Protein AF-A0A9W7GNB8-F1 (afdb_monomer_lite)

Sequence (695 aa):
MVYGRVLRPTGELSTPMRLGHTSDQKGSVTWADLTLPEGEGGGVLLVEVTTAVSGQSTDKGFFVRPSRRTRQWGRAELNGKKSATFYLAETGQYSVEFASPEFWRTEAALSFDSLMLFVNPKLSIPSNAKIIGDDSTAVSEDLGPNEVYVFAADYQYDWGADHVFKVHDNTQIYFEPGAHVKARIVQTEKKVDNVLISGYGVLDTHYDLEPDLVGISDDNTHQSIGIYGKNIRVHGVTIINTNPKCDVWGYCLNINANWSPI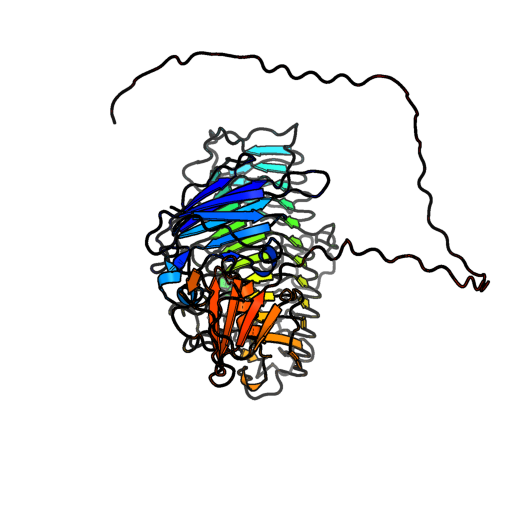GDLADPFGADELQNQALPAPSYKPRKAHCQEKNMDDSPNTDFQNCPTSHDDGQKVTFVKCMTWQMGQDGINAGRHGIVDNSFVRVIDDAIKPWDSNGLYTNVTIWQQTLGWPINFGWWNWNQPDENTRLEDIYVIHNHNWKSSADWPETQSGQCTIGAIYGSGAVKKGYQLKNIFVETAASCALGLEISKTAYSRHPTSEGCVGSMVDFEIDGIFFDENFKSGTGYANFISGEANPYPACTGELSGKVENLKIASNVAGKALTESDFVLPAGSTVTGLELTRAKDPHTVGSWKKFDGKNAYVGSGATFDIDDAGVAVTALEQCKERCHSDLSCDCVVYDSQNKLCWKRRGCVATSFDDDASYDAYVQQDEEDGASEGGEDDGSGVVVVDDSEGGEKPIPWGMPLGVGIGGSVLIGAVAAFWKRRASGRQGLLG

Foldseek 3Di:
DKDKDWVDDDKDKDDWDAFCQPPLAGATEIEIEAEFDDDDPAGKTKMKMFDPDPPQWCLQFKFKPPLLQFLLQAFWDDPHTTMIIGMDRDFFKIKIGSHHQVCQLDSCVSNHHIYIYGHHHDDDDDPQADEDALPDPDLEDEQDELHHHEQDLVHDADNPAAREYEDAENYEYEYEANRAHQYAYEYFLDAHANYHYEYQYEYEPAHDDDQDQRGRHFQSADESYYHEFWNAEYYNYEFEYNHSDQPHAHESEAYQDQPGFGADNVRHDDPCLQQVPVDPPPPRPDTDGSQPPPDDDLPPDPPSVGPDPELNGFYEAESYEAAYDHPNYEYDDGAASGEHESYEFEDAAAHYELQAANYEYYSYEYAYAQYYEPAENAFDDRLEAHEDHEYEQYHHAHHHVLADDPPDPPDQLGHFNYEYQHQANYAYYNYEYENAEHEHETQEHGRYHAECSTSRHHYDNQSFTFEHENAEHQEDEYLAAHDPPSSYFHEHFFYADGDPVQDDRRNRAYYQYEHAYAHLNDWDDCVRYDYPPDPRYYNYHTHHHDNPSDLADKDKDAQWDDDCQQQFVGWSDPDWDAGPDVVSLSVSQSSGSQFFKKKAQPVRRTITTTHRGDPVRTDRGNRIMMIGGDDPPPPPDDDDPDPDDDDDDDDDDDDDDDDDDDDDDDDDDDDDDDDDDDDDDDDDDDDDDDDDDDD

Secondary structure (DSSP, 8-state):
-EEEEESSS--PBPPPB----STT----EEEEEEEPPP-TT---EEEEEEE-SSS--GGG--EEESHHHHGGG-PPEE-SSSEEEEEE-S-EEEEEE-S-GGGGGSGGGGG--EEEEEEE---PPPTTPEEPPS----SEEE--TT-EEEE-TTS-B--SS--EEEE-TT-EEEE-TT-EE--EEEE-SS-EES-EEEESSEEEE-SPPPP--TTT-SSS---SEEE-EES-EEES-EEEE--S-----EEEEEES-TTPBPPBTTBPPPTHHHH-TTSPTT------BGGGTT---SS-----TTS--STTTS-EEES-EEE--STTEEEEE--TT-EEES-EEEESS-SB---STT-EEEEEEEEE-SSS-SEE--B---SS-EE--EEEEEEEEEE-TTS--TTS---TT-S-SEEEEE-SSPPEE--EEEEEEE-S--S-SEEEEE-TTSSS----TTS-BPPEES-EEEEEEESSPPPTTSS--EEEE--SS--TT--GGGB--EES-EEEEEETTB---GGGEE--SSSSEES-EEEEPPPSSPPPPEEEETTEE-EETBEESEES-SSPEE-SSHHHHHHHHHTSTT--EEEEETTTTEEEEEES--GGG-EE-TT-EEEEEPP---S----------------------PPPPP---------------------------------

Structure (mmCIF, N/CA/C/O backbone):
data_AF-A0A9W7GNB8-F1
#
_entry.id   AF-A0A9W7GNB8-F1
#
loop_
_atom_site.group_PDB
_atom_site.id
_atom_site.type_symbol
_atom_site.label_atom_id
_atom_site.label_alt_id
_atom_site.label_comp_id
_atom_site.label_asym_id
_atom_site.label_entity_id
_atom_site.label_seq_id
_atom_site.pdbx_PDB_ins_code
_atom_site.Cartn_x
_atom_site.Cartn_y
_atom_site.Cartn_z
_atom_site.occupancy
_atom_site.B_iso_or_equiv
_atom_site.auth_seq_id
_atom_site.auth_comp_id
_atom_site.auth_asym_id
_atom_site.auth_atom_id
_atom_site.pdbx_PDB_model_num
ATOM 1 N N . MET A 1 1 ? -1.301 21.411 10.675 1.00 39.81 1 MET A N 1
ATOM 2 C CA . MET A 1 1 ? -0.103 20.550 10.664 1.00 39.81 1 MET A CA 1
ATOM 3 C C . MET A 1 1 ? -0.190 19.601 11.837 1.00 39.81 1 MET A C 1
ATOM 5 O O . MET A 1 1 ? -0.683 20.007 12.888 1.00 39.81 1 MET A O 1
ATOM 9 N N . VAL A 1 2 ? 0.243 18.362 11.646 1.00 42.94 2 VAL A N 1
ATOM 10 C CA . VAL A 1 2 ? 0.474 17.413 12.736 1.00 42.94 2 VAL A CA 1
ATOM 11 C C . VAL A 1 2 ? 1.969 17.468 13.050 1.00 42.94 2 VAL A C 1
ATOM 13 O O . VAL A 1 2 ? 2.781 17.418 12.133 1.00 42.94 2 VAL A O 1
ATOM 16 N N . TYR A 1 3 ? 2.330 17.651 14.317 1.00 41.03 3 TYR A N 1
ATOM 17 C CA . TYR A 1 3 ? 3.713 17.673 14.789 1.00 41.03 3 TYR A CA 1
ATOM 18 C C . TYR A 1 3 ? 4.011 16.353 15.503 1.00 41.03 3 TYR A C 1
ATOM 20 O O . TYR A 1 3 ? 3.237 15.937 16.362 1.00 41.03 3 TYR A O 1
ATOM 28 N N . GLY A 1 4 ? 5.129 15.709 15.175 1.00 43.50 4 GLY A N 1
ATOM 29 C CA . GLY A 1 4 ? 5.666 14.574 15.928 1.00 43.50 4 GLY A CA 1
ATOM 30 C C . GLY A 1 4 ? 6.939 14.971 16.670 1.00 43.50 4 GLY A C 1
ATOM 31 O O . GLY A 1 4 ? 7.816 15.612 16.097 1.00 43.50 4 GLY A O 1
ATOM 32 N N . ARG A 1 5 ? 7.066 14.598 17.943 1.00 45.00 5 ARG A N 1
ATOM 33 C CA . ARG A 1 5 ? 8.324 14.684 18.686 1.00 45.00 5 ARG A CA 1
ATOM 34 C C . ARG A 1 5 ? 8.702 13.282 19.146 1.00 45.00 5 ARG A C 1
ATOM 36 O O . ARG A 1 5 ? 8.025 12.686 19.974 1.00 45.00 5 ARG A O 1
ATOM 43 N N . VAL A 1 6 ? 9.816 12.766 18.639 1.00 49.19 6 VAL A N 1
ATOM 44 C CA . VAL A 1 6 ? 10.402 11.521 19.146 1.00 49.19 6 VAL A CA 1
ATOM 45 C C . VAL A 1 6 ? 11.334 11.880 20.298 1.00 49.19 6 VAL A C 1
ATOM 47 O O . VAL A 1 6 ? 12.221 12.723 20.148 1.00 49.19 6 VAL A O 1
ATOM 50 N N . LEU A 1 7 ? 11.109 11.299 21.481 1.00 47.75 7 LEU A N 1
ATOM 51 C CA . LEU A 1 7 ? 11.822 11.731 22.687 1.00 47.75 7 LEU A CA 1
ATOM 52 C C . LEU A 1 7 ? 13.315 11.342 22.671 1.00 47.75 7 LEU A C 1
ATOM 54 O O . LEU A 1 7 ? 14.083 12.039 23.335 1.00 47.75 7 LEU A O 1
ATOM 58 N N . ARG A 1 8 ? 13.726 10.331 21.872 1.00 37.06 8 ARG A N 1
ATOM 59 C CA . ARG A 1 8 ? 15.088 9.976 21.365 1.00 37.06 8 ARG A CA 1
ATOM 60 C C . ARG A 1 8 ? 14.924 8.916 20.241 1.00 37.06 8 ARG A C 1
ATOM 62 O O . ARG A 1 8 ? 14.093 8.044 20.482 1.00 37.06 8 ARG A O 1
ATOM 69 N N . PRO A 1 9 ? 15.660 8.863 19.101 1.00 46.53 9 PRO A N 1
ATOM 70 C CA . PRO A 1 9 ? 16.721 9.716 18.545 1.00 46.53 9 PRO A CA 1
ATOM 71 C C . PRO A 1 9 ? 16.211 10.704 17.461 1.00 46.53 9 PRO A C 1
ATOM 73 O O . PRO A 1 9 ? 15.010 10.873 17.279 1.00 46.53 9 PRO A O 1
ATOM 76 N N . THR A 1 10 ? 17.140 11.410 16.804 1.00 42.53 10 THR A N 1
ATOM 77 C CA . THR A 1 10 ? 16.957 12.501 15.826 1.00 42.53 10 THR A CA 1
ATOM 78 C C . THR A 1 10 ? 16.153 12.083 14.586 1.00 42.53 10 THR A C 1
ATOM 80 O O . THR A 1 10 ? 16.717 11.501 13.665 1.00 42.53 10 THR A O 1
ATOM 83 N N . GLY A 1 11 ? 14.857 12.392 14.554 1.00 48.22 11 GLY A N 1
ATOM 84 C CA . GLY A 1 11 ? 14.057 12.403 13.326 1.00 48.22 11 GLY A CA 1
ATOM 85 C C . GLY A 1 11 ? 13.743 13.843 12.932 1.00 48.22 11 GLY A C 1
ATOM 86 O O . GLY A 1 11 ? 13.322 14.630 13.784 1.00 48.22 11 GLY A O 1
ATOM 87 N N . GLU A 1 12 ? 13.960 14.196 11.669 1.00 55.94 12 GLU A N 1
ATOM 88 C CA . GLU A 1 12 ? 13.479 15.457 11.103 1.00 55.94 12 GLU A CA 1
ATOM 89 C C . GLU A 1 12 ? 12.076 15.242 10.523 1.00 55.94 12 GLU A C 1
ATOM 91 O O . GLU A 1 12 ? 11.802 14.232 9.875 1.00 55.94 12 GLU A O 1
ATOM 96 N N . LEU A 1 13 ? 11.157 16.168 10.808 1.00 58.88 13 LEU A N 1
ATOM 97 C CA . LEU A 1 13 ? 9.824 16.163 10.206 1.00 58.88 13 LEU A CA 1
ATOM 98 C C . LEU A 1 13 ? 9.910 16.765 8.807 1.00 58.88 13 LEU A C 1
ATOM 100 O O . LEU A 1 13 ? 10.476 17.848 8.643 1.00 58.88 13 LEU A O 1
ATOM 104 N N . SER A 1 14 ? 9.280 16.121 7.826 1.00 62.28 14 SER A N 1
ATOM 105 C CA . SER A 1 14 ? 9.102 16.735 6.516 1.00 62.28 14 SER A CA 1
ATOM 106 C C . SER A 1 14 ? 8.139 17.924 6.596 1.00 62.28 14 SER A C 1
ATOM 108 O O . SER A 1 14 ? 7.282 18.028 7.483 1.00 62.28 14 SER A O 1
ATOM 110 N N . THR A 1 15 ? 8.277 18.855 5.653 1.00 52.53 15 THR A N 1
ATOM 111 C CA . THR A 1 15 ? 7.298 19.937 5.504 1.00 52.53 15 THR A CA 1
ATOM 112 C C . THR A 1 15 ? 6.004 19.349 4.926 1.00 52.53 15 THR A C 1
ATOM 114 O O . THR A 1 15 ? 6.082 18.583 3.965 1.00 52.53 15 THR A O 1
ATOM 117 N N . PRO A 1 16 ? 4.811 19.694 5.456 1.00 51.56 16 PRO A N 1
ATOM 118 C CA . PRO A 1 16 ? 3.548 19.188 4.929 1.00 51.56 16 PRO A CA 1
ATOM 119 C C . PRO A 1 16 ? 3.401 19.485 3.439 1.00 51.56 16 PRO A C 1
ATOM 121 O O . PRO A 1 16 ? 3.467 20.644 3.022 1.00 51.56 16 PRO A O 1
ATOM 124 N N . MET A 1 17 ? 3.145 18.446 2.651 1.00 52.50 17 MET A N 1
ATOM 125 C CA . MET A 1 17 ? 3.013 18.566 1.206 1.00 52.50 17 MET A CA 1
ATOM 126 C C . MET A 1 17 ? 1.540 18.609 0.803 1.00 52.50 17 MET A C 1
ATOM 128 O O . MET A 1 17 ? 0.760 17.727 1.167 1.00 52.50 17 MET A O 1
ATOM 132 N N . ARG A 1 18 ? 1.148 19.653 0.063 1.00 54.16 18 ARG A N 1
ATOM 133 C CA . ARG A 1 18 ? -0.198 19.834 -0.503 1.00 54.16 18 ARG A CA 1
ATOM 134 C C . ARG A 1 18 ? -0.081 20.031 -2.003 1.00 54.16 18 ARG A C 1
ATOM 136 O O . ARG A 1 18 ? 0.555 20.988 -2.433 1.00 54.16 18 ARG A O 1
ATOM 143 N N . LEU A 1 19 ? -0.741 19.177 -2.775 1.00 51.47 19 LEU A N 1
ATOM 144 C CA . LEU A 1 19 ? -0.852 19.318 -4.225 1.00 51.47 19 LEU A CA 1
ATOM 145 C C . LEU A 1 19 ? -2.336 19.373 -4.582 1.00 51.47 19 LEU A C 1
ATOM 147 O O . LEU A 1 19 ? -3.105 18.503 -4.188 1.00 51.47 19 LEU A O 1
ATOM 151 N N . GLY A 1 20 ? -2.748 20.453 -5.248 1.00 39.69 20 GLY A N 1
ATOM 152 C CA . GLY A 1 20 ? -4.155 20.825 -5.428 1.00 39.69 20 GLY A CA 1
ATOM 153 C C . GLY A 1 20 ? -4.783 20.421 -6.763 1.00 39.69 20 GLY A C 1
ATOM 154 O O . GLY A 1 20 ? -5.688 21.123 -7.206 1.00 39.69 20 GLY A O 1
ATOM 155 N N . HIS A 1 21 ? -4.292 19.373 -7.434 1.00 45.78 21 HIS A N 1
ATOM 156 C CA . HIS A 1 21 ? -4.568 19.176 -8.866 1.00 45.78 21 HIS A CA 1
ATOM 157 C C . HIS A 1 21 ? -5.437 17.977 -9.266 1.00 45.78 21 HIS A C 1
ATOM 159 O O . HIS A 1 21 ? -5.869 17.930 -10.413 1.00 45.78 21 HIS A O 1
ATOM 165 N N . THR A 1 22 ? -5.847 17.110 -8.338 1.00 49.00 22 THR A N 1
ATOM 166 C CA . THR A 1 22 ? -7.091 16.346 -8.531 1.00 49.00 22 THR A CA 1
ATOM 167 C C . THR A 1 22 ? -8.175 17.103 -7.772 1.00 49.00 22 THR A C 1
ATOM 169 O O . THR A 1 22 ? -8.021 17.354 -6.578 1.00 49.00 22 THR A O 1
ATOM 172 N N . SER A 1 23 ? -9.224 17.577 -8.459 1.00 52.06 23 SER A N 1
ATOM 173 C CA . SER A 1 23 ? -10.161 18.616 -7.964 1.00 52.06 23 SER A CA 1
ATOM 174 C C . SER A 1 23 ? -10.771 18.342 -6.581 1.00 52.06 23 SER A C 1
ATOM 176 O O . SER A 1 23 ? -11.253 19.258 -5.901 1.00 52.06 23 SER A O 1
ATOM 178 N N . ASP A 1 24 ? -10.711 17.085 -6.149 1.00 68.12 24 ASP A N 1
ATOM 179 C CA . ASP A 1 24 ? -11.410 16.572 -4.990 1.00 68.12 24 ASP A CA 1
ATOM 180 C C . ASP A 1 24 ? -10.481 16.140 -3.848 1.00 68.12 24 ASP A C 1
ATOM 182 O O . ASP A 1 24 ? -10.957 16.024 -2.716 1.00 68.12 24 ASP A O 1
ATOM 186 N N . GLN A 1 25 ? -9.176 15.951 -4.091 1.00 76.00 25 GLN A N 1
ATOM 187 C CA . GLN A 1 25 ? -8.222 15.655 -3.022 1.00 76.00 25 GLN A CA 1
ATOM 188 C C . GLN A 1 25 ? -7.541 16.920 -2.529 1.00 76.00 25 GLN A C 1
ATOM 190 O O . GLN A 1 25 ? -6.836 17.612 -3.256 1.00 76.00 25 GLN A O 1
ATOM 195 N N . LYS A 1 26 ? -7.769 17.228 -1.255 1.00 84.25 26 LYS A N 1
ATOM 196 C CA . LYS A 1 26 ? -7.280 18.458 -0.611 1.00 84.25 26 LYS A CA 1
ATOM 197 C C . LYS A 1 26 ? -6.431 18.171 0.622 1.00 84.25 26 LYS A C 1
ATOM 199 O O . LYS A 1 26 ? -5.993 19.104 1.295 1.00 84.25 26 LYS A O 1
ATOM 204 N N . GLY A 1 27 ? -6.248 16.889 0.933 1.00 85.25 27 GLY A N 1
ATOM 205 C CA . GLY A 1 27 ? -5.435 16.427 2.043 1.00 85.25 27 GLY A CA 1
ATOM 206 C C . GLY A 1 27 ? -3.958 16.735 1.831 1.00 85.25 27 GLY A C 1
ATOM 207 O O . GLY A 1 27 ? -3.499 16.930 0.704 1.00 85.25 27 GLY A O 1
ATOM 208 N N . SER A 1 28 ? -3.212 16.773 2.930 1.00 89.88 28 SER A N 1
ATOM 209 C CA . SER A 1 28 ? -1.750 16.793 2.897 1.00 89.88 28 SER A CA 1
ATOM 210 C C . SER A 1 28 ? -1.189 15.483 3.412 1.00 89.88 28 SER A C 1
ATOM 212 O O . SER A 1 28 ? -1.838 14.804 4.203 1.00 89.88 28 SER A O 1
ATOM 214 N N . VAL A 1 29 ? 0.031 15.160 2.994 1.00 91.94 29 VAL A N 1
ATOM 215 C CA . VAL A 1 29 ? 0.828 14.107 3.626 1.00 91.94 29 VAL A CA 1
ATOM 216 C C . VAL A 1 29 ? 2.029 14.773 4.274 1.00 91.94 29 VAL A C 1
ATOM 218 O O . VAL A 1 29 ? 2.775 15.508 3.629 1.00 91.94 29 VAL A O 1
ATOM 221 N N . THR A 1 30 ? 2.183 14.549 5.573 1.00 94.44 30 THR A N 1
ATOM 222 C CA . THR A 1 30 ? 3.391 14.870 6.340 1.00 94.44 30 THR A CA 1
ATOM 223 C C . THR A 1 30 ? 4.033 13.552 6.738 1.00 94.44 30 THR A C 1
ATOM 225 O O . THR A 1 30 ? 3.309 12.597 7.012 1.00 94.44 30 THR A O 1
ATOM 228 N N . TRP A 1 31 ? 5.358 13.467 6.797 1.00 95.94 31 TRP A N 1
ATOM 229 C CA . TRP A 1 31 ? 6.015 12.247 7.254 1.00 95.94 31 TRP A CA 1
ATOM 230 C C . TRP A 1 31 ? 7.262 12.516 8.091 1.00 95.94 31 TRP A C 1
ATOM 232 O O . TRP A 1 31 ? 7.783 13.630 8.132 1.00 95.94 31 TRP A O 1
ATOM 242 N N . ALA A 1 32 ? 7.718 11.477 8.782 1.00 94.56 32 ALA A N 1
ATOM 243 C CA . ALA A 1 32 ? 9.004 11.437 9.459 1.00 94.56 32 ALA A CA 1
ATOM 244 C C . ALA A 1 32 ? 9.715 10.127 9.117 1.00 94.56 32 ALA A C 1
ATOM 246 O O . ALA A 1 32 ? 9.134 9.053 9.289 1.00 94.56 32 ALA A O 1
ATOM 247 N N . ASP A 1 33 ? 10.972 10.220 8.695 1.00 93.94 33 ASP A N 1
ATOM 248 C CA . ASP A 1 33 ? 11.866 9.071 8.592 1.00 93.94 33 ASP A CA 1
ATOM 249 C C . ASP A 1 33 ? 12.572 8.869 9.937 1.00 93.94 33 ASP A C 1
ATOM 251 O O . ASP A 1 33 ? 13.307 9.728 10.429 1.00 93.94 33 ASP A O 1
ATOM 255 N N . LEU A 1 34 ? 12.302 7.730 10.566 1.00 94.69 34 LEU A N 1
ATOM 256 C CA . LEU A 1 34 ? 12.801 7.345 11.878 1.00 94.69 34 LEU A CA 1
ATOM 257 C C . LEU A 1 34 ? 13.714 6.131 11.726 1.00 94.69 34 LEU A C 1
ATOM 259 O O . LEU A 1 34 ? 13.464 5.252 10.910 1.00 94.69 34 LEU A O 1
ATOM 263 N N . THR A 1 35 ? 14.765 6.048 12.535 1.00 93.38 35 THR A N 1
ATOM 264 C CA . THR A 1 35 ? 15.603 4.845 12.615 1.00 93.38 35 THR A CA 1
ATOM 265 C C . THR A 1 35 ? 15.293 4.101 13.902 1.00 93.38 35 THR A C 1
ATOM 267 O O . THR A 1 35 ? 15.399 4.682 14.987 1.00 93.38 35 THR A O 1
ATOM 270 N N . LEU A 1 36 ? 14.927 2.822 13.793 1.00 92.25 36 LEU A N 1
ATOM 271 C CA . LEU A 1 36 ? 14.742 1.973 14.965 1.00 92.25 36 LEU A CA 1
ATOM 272 C C . LEU A 1 36 ? 16.104 1.775 15.659 1.00 92.25 36 LEU A C 1
ATOM 274 O O . LEU A 1 36 ? 17.065 1.378 14.996 1.00 92.25 36 LEU A O 1
ATOM 278 N N . PRO A 1 37 ? 16.234 2.063 16.967 1.00 88.62 37 PRO A N 1
ATOM 279 C CA . PRO A 1 37 ? 17.488 1.852 17.680 1.00 88.62 37 PRO A CA 1
ATOM 280 C C . PRO A 1 37 ? 17.904 0.375 17.668 1.00 88.62 37 PRO A C 1
ATOM 282 O O . PRO A 1 37 ? 17.079 -0.509 17.858 1.00 88.62 37 PRO A O 1
ATOM 285 N N . GLU A 1 38 ? 19.191 0.090 17.503 1.00 86.44 38 GLU A N 1
ATOM 286 C CA . GLU A 1 38 ? 19.726 -1.268 17.666 1.00 86.44 38 GLU A CA 1
ATOM 287 C C . GLU A 1 38 ? 20.162 -1.471 19.129 1.00 86.44 38 GLU A C 1
ATOM 289 O O . GLU A 1 38 ? 20.844 -0.613 19.695 1.00 86.44 38 GLU A O 1
ATOM 294 N N . GLY A 1 39 ? 19.782 -2.591 19.757 1.00 74.38 39 GLY A N 1
ATOM 295 C CA . GLY A 1 39 ? 20.160 -2.920 21.137 1.00 74.38 39 GLY A CA 1
ATOM 296 C C . GLY A 1 39 ? 19.797 -4.352 21.548 1.00 74.38 39 GLY A C 1
ATOM 297 O O . GLY A 1 39 ? 18.943 -4.984 20.924 1.00 74.38 39 GLY A O 1
ATOM 298 N N . GLU A 1 40 ? 20.453 -4.868 22.596 1.00 63.28 40 GLU A N 1
ATOM 299 C CA . GLU A 1 40 ? 20.097 -6.150 23.225 1.00 63.28 40 GLU A CA 1
ATOM 300 C C . GLU A 1 40 ? 18.655 -6.062 23.758 1.00 63.28 40 GLU A C 1
ATOM 302 O O . GLU A 1 40 ? 18.385 -5.307 24.689 1.00 63.28 40 GLU A O 1
ATOM 307 N N . GLY A 1 41 ? 17.727 -6.793 23.131 1.00 66.75 41 GLY A N 1
ATOM 308 C CA . GLY A 1 41 ? 16.292 -6.772 23.457 1.00 66.75 41 GLY A CA 1
ATOM 309 C C . GLY A 1 41 ? 15.378 -6.136 22.401 1.00 66.75 41 GLY A C 1
ATOM 310 O O . GLY A 1 41 ? 14.167 -6.155 22.583 1.00 66.75 41 GLY A O 1
ATOM 311 N N . GLY A 1 42 ? 15.929 -5.624 21.293 1.00 73.88 42 GLY A N 1
ATOM 312 C CA . GLY A 1 42 ? 15.153 -4.945 20.249 1.00 73.88 42 GLY A CA 1
ATOM 313 C C . GLY A 1 42 ? 14.941 -3.459 20.557 1.00 73.88 42 GLY A C 1
ATOM 314 O O . GLY A 1 42 ? 14.805 -3.046 21.708 1.00 73.88 42 GLY A O 1
ATOM 315 N N . GLY A 1 43 ? 14.984 -2.620 19.523 1.00 83.88 43 GLY A N 1
ATOM 316 C CA . GLY A 1 43 ? 14.728 -1.190 19.671 1.00 83.88 43 GLY A CA 1
ATOM 317 C C . GLY A 1 43 ? 13.255 -0.902 19.897 1.00 83.88 43 GLY A C 1
ATOM 318 O O . GLY A 1 43 ? 12.409 -1.468 19.219 1.00 83.88 43 GLY A O 1
ATOM 319 N N . VAL A 1 44 ? 12.952 0.040 20.789 1.00 90.75 44 VAL A N 1
ATOM 320 C CA . VAL A 1 44 ? 11.603 0.598 20.938 1.00 90.75 44 VAL A CA 1
ATOM 321 C C . VAL A 1 44 ? 11.683 2.118 20.847 1.00 90.75 44 VAL A C 1
ATOM 323 O O . VAL A 1 44 ? 12.549 2.749 21.458 1.00 90.75 44 VAL A O 1
ATOM 326 N N . LEU A 1 45 ? 10.773 2.716 20.085 1.00 92.19 45 LEU A N 1
ATOM 327 C CA . LEU A 1 45 ? 10.577 4.158 19.997 1.00 92.19 45 LEU A CA 1
ATOM 328 C C . LEU A 1 45 ? 9.374 4.559 20.846 1.00 92.19 45 LEU A C 1
ATOM 330 O O . LEU A 1 45 ? 8.282 4.037 20.650 1.00 92.19 45 LEU A O 1
ATOM 334 N N . LEU A 1 46 ? 9.565 5.523 21.747 1.00 94.25 46 LEU A N 1
ATOM 335 C CA . LEU A 1 46 ? 8.467 6.259 22.372 1.00 94.25 46 LEU A CA 1
ATOM 336 C C . LEU A 1 46 ? 8.146 7.477 21.503 1.00 94.25 46 LEU A C 1
ATOM 338 O O . LEU A 1 46 ? 8.976 8.385 21.363 1.00 94.25 46 LEU A O 1
ATOM 342 N N . VAL A 1 47 ? 6.953 7.485 20.923 1.00 95.06 47 VAL A N 1
ATOM 343 C CA . VAL A 1 47 ? 6.501 8.509 19.983 1.00 95.06 47 VAL A CA 1
ATOM 344 C C . VAL A 1 47 ? 5.441 9.374 20.648 1.00 95.06 47 VAL A C 1
ATOM 346 O O . VAL A 1 47 ? 4.436 8.858 21.123 1.00 95.06 47 VAL A O 1
ATOM 349 N N . GLU A 1 48 ? 5.648 10.691 20.645 1.00 95.81 48 GLU A N 1
ATOM 350 C CA . GLU A 1 48 ? 4.645 11.684 21.031 1.00 95.81 48 GLU A CA 1
ATOM 351 C C . GLU A 1 48 ? 4.197 12.450 19.778 1.00 95.81 48 GLU A C 1
ATOM 353 O O . GLU A 1 48 ? 5.019 12.993 19.034 1.00 95.81 48 GLU A O 1
ATOM 358 N N . VAL A 1 49 ? 2.891 12.512 19.527 1.00 95.88 49 VAL A N 1
ATOM 359 C CA . VAL A 1 49 ? 2.313 13.235 18.383 1.00 95.88 49 VAL A CA 1
ATOM 360 C C . VAL A 1 49 ? 1.257 14.221 18.845 1.00 95.88 49 VAL A C 1
ATOM 362 O O . VAL A 1 49 ? 0.472 13.931 19.738 1.00 95.88 49 VAL A O 1
ATOM 365 N N . THR A 1 50 ? 1.210 15.396 18.219 1.00 95.56 50 THR A N 1
ATOM 366 C CA . THR A 1 50 ? 0.210 16.435 18.479 1.00 95.56 50 THR A CA 1
ATOM 367 C C . THR A 1 50 ? -0.362 16.984 17.175 1.00 95.56 50 THR A C 1
ATOM 369 O O . THR A 1 50 ? 0.380 17.440 16.308 1.00 95.56 50 THR A O 1
ATOM 372 N N . THR A 1 51 ? -1.687 17.021 17.030 1.00 94.25 51 THR A N 1
ATOM 373 C CA . THR A 1 51 ? -2.348 17.630 15.864 1.00 94.25 51 THR A CA 1
ATOM 374 C C . THR A 1 51 ? -2.798 19.065 16.138 1.00 94.25 51 THR A C 1
ATOM 376 O O . THR A 1 51 ? -3.460 19.358 17.133 1.00 94.25 51 THR A O 1
ATOM 379 N N . ALA A 1 52 ? -2.485 19.978 15.216 1.00 93.75 52 ALA A N 1
ATOM 380 C CA . ALA A 1 52 ? -3.075 21.318 15.155 1.00 93.75 52 ALA A CA 1
ATOM 381 C C . ALA A 1 52 ? -4.150 21.432 14.056 1.00 93.75 52 ALA A C 1
ATOM 383 O O . ALA A 1 52 ? -4.644 22.523 13.776 1.00 93.75 52 ALA A O 1
ATOM 384 N N . VAL A 1 53 ? -4.501 20.325 13.392 1.00 92.62 53 VAL A N 1
ATOM 385 C CA . VAL A 1 53 ? -5.496 20.308 12.314 1.00 92.62 53 VAL A CA 1
ATOM 386 C C . VAL A 1 53 ? -6.904 20.433 12.911 1.00 92.62 53 VAL A C 1
ATOM 388 O O . VAL A 1 53 ? -7.236 19.829 13.939 1.00 92.62 53 VAL A O 1
ATOM 391 N N . SER A 1 54 ? -7.743 21.266 12.292 1.00 92.69 54 SER A N 1
ATOM 392 C CA . SER A 1 54 ? -9.141 21.425 12.703 1.00 92.69 54 SER A CA 1
ATOM 393 C C . SER A 1 54 ? -9.931 20.145 12.416 1.00 92.69 54 SER A C 1
ATOM 395 O O . SER A 1 54 ? -9.713 19.491 11.404 1.00 92.69 54 SER A O 1
ATOM 397 N N . GLY A 1 55 ? -10.845 19.762 13.309 1.00 90.56 55 GLY A N 1
ATOM 398 C CA . GLY A 1 55 ? -11.683 18.564 13.148 1.00 90.56 55 GLY A CA 1
ATOM 399 C C . GLY A 1 55 ? -11.023 17.226 13.512 1.00 90.56 55 GLY A C 1
ATOM 400 O O . GLY A 1 55 ? -11.754 16.317 13.912 1.00 90.56 55 GLY A O 1
ATOM 401 N N . GLN A 1 56 ? -9.690 17.136 13.456 1.00 94.38 56 GLN A N 1
ATOM 402 C CA . GLN A 1 56 ? -8.902 15.990 13.920 1.00 94.38 56 GLN A CA 1
ATOM 403 C C . GLN A 1 56 ? -8.761 15.994 15.447 1.00 94.38 56 GLN A C 1
ATOM 405 O O . GLN A 1 56 ? -8.360 17.007 16.018 1.00 94.38 56 GLN A O 1
ATOM 410 N N . SER A 1 57 ? -9.122 14.913 16.133 1.00 94.69 57 SER A N 1
ATOM 411 C CA . SER A 1 57 ? -9.134 14.855 17.603 1.00 94.69 57 SER A CA 1
ATOM 412 C C . SER A 1 57 ? -9.054 13.417 18.105 1.00 94.69 57 SER A C 1
ATOM 414 O O . SER A 1 57 ? -9.670 12.545 17.502 1.00 94.69 57 SER A O 1
ATOM 416 N N . THR A 1 58 ? -8.401 13.194 19.246 1.00 93.25 58 THR A N 1
ATOM 417 C CA . THR A 1 58 ? -8.390 11.896 19.957 1.00 93.25 58 THR A CA 1
ATOM 418 C C . THR A 1 58 ? -9.751 11.540 20.572 1.00 93.25 58 THR A C 1
ATOM 420 O O . THR A 1 58 ? -10.006 10.381 20.900 1.00 93.25 58 THR A O 1
ATOM 423 N N . ASP A 1 59 ? -10.649 12.525 20.703 1.00 90.50 59 ASP A N 1
ATOM 424 C CA . ASP A 1 59 ? -12.046 12.314 21.117 1.00 90.50 59 ASP A CA 1
ATOM 425 C C . ASP A 1 59 ? -12.829 11.466 20.108 1.00 90.50 59 ASP A C 1
ATOM 427 O O . ASP A 1 59 ? -13.844 10.884 20.455 1.00 90.50 59 ASP A O 1
ATOM 431 N N . LYS A 1 60 ? -12.386 11.433 18.847 1.00 84.25 60 LYS A N 1
ATOM 432 C CA . LYS A 1 60 ? -13.057 10.697 17.769 1.00 84.25 60 LYS A CA 1
ATOM 433 C C . LYS A 1 60 ? -12.446 9.315 17.526 1.00 84.25 60 LYS A C 1
ATOM 435 O O . LYS A 1 60 ? -12.908 8.608 16.643 1.00 84.25 60 LYS A O 1
ATOM 440 N N . GLY A 1 61 ? -11.405 8.957 18.272 1.00 89.50 61 GLY A N 1
ATOM 441 C CA . GLY A 1 61 ? -10.555 7.800 18.009 1.00 89.50 61 GLY A CA 1
ATOM 442 C C . GLY A 1 61 ? -9.109 8.212 17.742 1.00 89.50 61 GLY A C 1
ATOM 443 O O . GLY A 1 61 ? -8.821 9.353 17.361 1.00 89.50 61 GLY A O 1
ATOM 444 N N . PHE A 1 62 ? -8.194 7.281 17.995 1.00 94.69 62 PHE A N 1
ATOM 445 C CA . PHE A 1 62 ? -6.772 7.447 17.725 1.00 94.69 62 PHE A CA 1
ATOM 446 C C . PHE A 1 62 ? -6.209 6.134 17.183 1.00 94.69 62 PHE A C 1
ATOM 448 O O . PHE A 1 62 ? -6.224 5.115 17.871 1.00 94.69 62 PHE A O 1
ATOM 455 N N . PHE A 1 63 ? -5.717 6.171 15.948 1.00 95.12 63 PHE A N 1
ATOM 456 C CA . PHE A 1 63 ? -5.244 4.987 15.238 1.00 95.12 63 PHE A CA 1
ATOM 457 C C . PHE A 1 63 ? -3.783 5.162 14.841 1.00 95.12 63 PHE A C 1
ATOM 459 O O . PHE A 1 63 ? -3.368 6.242 14.413 1.00 95.12 63 PHE A O 1
ATOM 466 N N . VAL A 1 64 ? -3.019 4.076 14.947 1.00 96.31 64 VAL A N 1
ATOM 467 C CA . VAL A 1 64 ? -1.712 3.946 14.303 1.00 96.31 64 VAL A CA 1
ATOM 468 C C . VAL A 1 64 ? -1.795 2.728 13.396 1.00 96.31 64 VAL A C 1
ATOM 470 O O . VAL A 1 64 ? -1.833 1.600 13.881 1.00 96.31 64 VAL A O 1
ATOM 473 N N . ARG A 1 65 ? -1.902 2.950 12.088 1.00 96.25 65 ARG A N 1
ATOM 474 C CA . ARG A 1 65 ? -2.097 1.890 11.091 1.00 96.25 65 ARG A CA 1
ATOM 475 C C . ARG A 1 65 ? -0.768 1.467 10.467 1.00 96.25 65 ARG A C 1
ATOM 477 O O . ARG A 1 65 ? 0.074 2.344 10.328 1.00 96.25 65 ARG A O 1
ATOM 484 N N . PRO A 1 66 ? -0.567 0.206 10.044 1.00 96.81 66 PRO A N 1
ATOM 485 C CA . PRO A 1 66 ? -1.526 -0.896 10.108 1.00 96.81 66 PRO A CA 1
ATOM 486 C C . PRO A 1 66 ? -1.798 -1.350 11.542 1.00 96.81 66 PRO A C 1
ATOM 488 O O . PRO A 1 66 ? -0.875 -1.700 12.278 1.00 96.81 66 PRO A O 1
ATOM 491 N N . SER A 1 67 ? -3.067 -1.350 11.941 1.00 91.38 67 SER A N 1
ATOM 492 C CA . SER A 1 67 ? -3.479 -1.659 13.310 1.00 91.38 67 SER A CA 1
ATOM 493 C C . SER A 1 67 ? -3.108 -3.087 13.704 1.00 91.38 67 SER A C 1
ATOM 495 O O . SER A 1 67 ? -2.716 -3.336 14.840 1.00 91.38 67 SER A O 1
ATOM 497 N N . ARG A 1 68 ? -3.108 -4.023 12.747 1.00 89.88 68 ARG A N 1
ATOM 498 C CA . ARG A 1 68 ? -2.663 -5.413 12.956 1.00 89.88 68 ARG A CA 1
ATOM 499 C C . ARG A 1 68 ? -1.209 -5.549 13.388 1.00 89.88 68 ARG A C 1
ATOM 501 O O . ARG A 1 68 ? -0.893 -6.494 14.105 1.00 89.88 68 ARG A O 1
ATOM 508 N N . ARG A 1 69 ? -0.358 -4.586 13.025 1.00 90.50 69 ARG A N 1
ATOM 509 C CA . ARG A 1 69 ? 1.039 -4.532 13.473 1.00 90.50 69 ARG A CA 1
ATOM 510 C C . ARG A 1 69 ? 1.201 -3.813 14.805 1.00 90.50 69 ARG A C 1
ATOM 512 O O . ARG A 1 69 ? 2.080 -4.167 15.581 1.00 90.50 69 ARG A O 1
ATOM 519 N N . THR A 1 70 ? 0.364 -2.813 15.067 1.00 90.62 70 THR A N 1
ATOM 520 C CA . THR A 1 70 ? 0.561 -1.889 16.191 1.00 90.62 70 THR A CA 1
ATOM 521 C C . THR A 1 70 ? -0.196 -2.280 17.453 1.00 90.62 70 THR A C 1
ATOM 523 O O . THR A 1 70 ? 0.255 -1.979 18.554 1.00 90.62 70 THR A O 1
ATOM 526 N N . ARG A 1 71 ? -1.308 -3.008 17.326 1.00 83.12 71 ARG A N 1
ATOM 527 C CA . ARG A 1 71 ? -2.172 -3.412 18.449 1.00 83.12 71 ARG A CA 1
ATOM 528 C C . ARG A 1 71 ? -1.493 -4.309 19.489 1.00 83.12 71 ARG A C 1
ATOM 530 O O . ARG A 1 71 ? -1.944 -4.375 20.625 1.00 83.12 71 ARG A O 1
ATOM 537 N N . GLN A 1 72 ? -0.401 -4.977 19.117 1.00 81.25 72 GLN A N 1
ATOM 538 C CA . GLN A 1 72 ? 0.423 -5.775 20.034 1.00 81.25 72 GLN A CA 1
ATOM 539 C C . GLN A 1 72 ? 1.353 -4.921 20.918 1.00 81.25 72 GLN A C 1
ATOM 541 O O . GLN A 1 72 ? 1.907 -5.428 21.885 1.00 81.25 72 GLN A O 1
ATOM 546 N N . TRP A 1 73 ? 1.531 -3.626 20.630 1.00 82.94 73 TRP A N 1
ATOM 547 C CA . TRP A 1 73 ? 2.444 -2.746 21.381 1.00 82.94 73 TRP A CA 1
ATOM 548 C C . TRP A 1 73 ? 1.776 -2.021 22.556 1.00 82.94 73 TRP A C 1
ATOM 550 O O . TRP A 1 73 ? 2.326 -1.059 23.096 1.00 82.94 73 TRP A O 1
ATOM 560 N N . GLY A 1 74 ? 0.591 -2.481 22.959 1.00 81.94 74 GLY A N 1
ATOM 561 C CA . GLY A 1 74 ? -0.202 -1.878 24.021 1.00 81.94 74 GLY A CA 1
ATOM 562 C C . GLY A 1 74 ? -1.032 -0.688 23.542 1.00 81.94 74 GLY A C 1
ATOM 563 O O . GLY A 1 74 ? -1.324 -0.540 22.358 1.00 81.94 74 GLY A O 1
ATOM 564 N N . ARG A 1 75 ? -1.461 0.147 24.491 1.00 85.94 75 ARG A N 1
ATOM 565 C CA . ARG A 1 75 ? -2.389 1.264 24.251 1.00 85.94 75 ARG A CA 1
ATOM 566 C C . ARG A 1 75 ? -1.656 2.594 24.160 1.00 85.94 75 ARG A C 1
ATOM 568 O O . ARG A 1 75 ? -0.577 2.769 24.726 1.00 85.94 75 ARG A O 1
ATOM 575 N N . ALA A 1 76 ? -2.274 3.552 23.477 1.00 92.19 76 ALA A N 1
ATOM 576 C CA . ALA A 1 76 ? -1.783 4.920 23.451 1.00 92.19 76 ALA A CA 1
ATOM 577 C C . ALA A 1 76 ? -2.199 5.670 24.726 1.00 92.19 76 ALA A C 1
ATOM 579 O O . ALA A 1 76 ? -3.364 5.657 25.127 1.00 92.19 76 ALA A O 1
ATOM 580 N N . GLU A 1 77 ? -1.265 6.398 25.330 1.00 94.19 77 GLU A N 1
ATOM 581 C CA . GLU A 1 77 ? -1.567 7.373 26.371 1.00 94.19 77 GLU A CA 1
ATOM 582 C C . GLU A 1 77 ? -2.039 8.675 25.717 1.00 94.19 77 GLU A C 1
ATOM 584 O O . GLU A 1 77 ? -1.319 9.305 24.943 1.00 94.19 77 GLU A O 1
ATOM 589 N N . LEU A 1 78 ? -3.266 9.097 26.016 1.00 93.81 78 LEU A N 1
ATOM 590 C CA . LEU A 1 78 ? -3.847 10.290 25.407 1.00 93.81 78 LEU A CA 1
ATOM 591 C C . LEU A 1 78 ? -3.692 11.511 26.307 1.00 93.81 78 LEU A C 1
ATOM 593 O O . LEU A 1 78 ? -4.269 11.596 27.390 1.00 93.81 78 LEU A O 1
ATOM 597 N N . ASN A 1 79 ? -2.982 12.511 25.796 1.00 92.25 79 ASN A N 1
ATOM 598 C CA . ASN A 1 79 ? -2.681 13.755 26.489 1.00 92.25 79 ASN A CA 1
ATOM 599 C C . ASN A 1 79 ? -3.639 14.861 26.019 1.00 92.25 79 ASN A C 1
ATOM 601 O O . ASN A 1 79 ? -3.286 15.798 25.299 1.00 92.25 79 ASN A O 1
ATOM 605 N N . GLY A 1 80 ? -4.907 14.721 26.412 1.00 92.75 80 GLY A N 1
ATOM 606 C CA . GLY A 1 80 ? -6.000 15.593 25.981 1.00 92.75 80 GLY A CA 1
ATOM 607 C C . GLY A 1 80 ? -6.501 15.283 24.565 1.00 92.75 80 GLY A C 1
ATOM 608 O O . GLY A 1 80 ? -6.318 14.188 24.045 1.00 92.75 80 GLY A O 1
ATOM 609 N N . LYS A 1 81 ? -7.158 16.266 23.932 1.00 94.62 81 LYS A N 1
ATOM 610 C CA . LYS A 1 81 ? -7.886 16.092 22.653 1.00 94.62 81 LYS A CA 1
ATOM 611 C C . LYS A 1 81 ? -6.997 16.039 21.409 1.00 94.62 81 LYS A C 1
ATOM 613 O O . LYS A 1 81 ? -7.463 15.773 20.305 1.00 94.62 81 LYS A O 1
ATOM 618 N N . LYS A 1 82 ? -5.738 16.436 21.556 1.00 95.31 82 LYS A N 1
ATOM 619 C CA . LYS A 1 82 ? -4.862 16.780 20.432 1.00 95.31 82 LYS A CA 1
ATOM 620 C C . LYS A 1 82 ? -3.514 16.090 20.488 1.00 95.31 82 LYS A C 1
ATOM 622 O O . LYS A 1 82 ? -2.774 16.253 19.530 1.00 95.31 82 LYS A O 1
ATOM 627 N N . SER A 1 83 ? -3.202 15.360 21.558 1.00 96.19 83 SER A N 1
ATOM 628 C CA . SER A 1 83 ? -1.909 14.706 21.734 1.00 96.19 83 SER A CA 1
ATOM 629 C C . SER A 1 83 ? -2.073 13.255 22.175 1.00 96.19 83 SER A C 1
ATOM 631 O O . SER A 1 83 ? -3.024 12.924 22.887 1.00 96.19 83 SER A O 1
ATOM 633 N N . ALA A 1 84 ? -1.151 12.410 21.732 1.00 96.00 84 ALA A N 1
ATOM 634 C CA . ALA A 1 84 ? -1.073 11.000 22.071 1.00 96.00 84 ALA A CA 1
ATOM 635 C C . ALA A 1 84 ? 0.391 10.549 22.143 1.00 96.00 84 ALA A C 1
ATOM 637 O O . ALA A 1 84 ? 1.237 11.042 21.394 1.00 96.00 84 ALA A O 1
ATOM 638 N N . THR A 1 85 ? 0.656 9.584 23.015 1.00 95.94 85 THR A N 1
ATOM 639 C CA . THR A 1 85 ? 1.956 8.949 23.208 1.00 95.94 85 THR A CA 1
ATOM 640 C C . THR A 1 85 ? 1.804 7.438 23.060 1.00 95.94 85 THR A C 1
ATOM 642 O O . THR A 1 85 ? 0.878 6.861 23.618 1.00 95.94 85 THR A O 1
ATOM 645 N N . PHE A 1 86 ? 2.682 6.782 22.305 1.00 95.31 86 PHE A N 1
ATOM 646 C CA . PHE A 1 86 ? 2.622 5.335 22.056 1.00 95.31 86 PHE A CA 1
ATOM 647 C C . PHE A 1 86 ? 4.007 4.769 21.719 1.00 95.31 86 PHE A C 1
ATOM 649 O O . PHE A 1 86 ? 4.964 5.523 21.515 1.00 95.31 86 PHE A O 1
ATOM 656 N N . TYR A 1 87 ? 4.112 3.442 21.658 1.00 93.31 87 TYR A N 1
ATOM 657 C CA . TYR A 1 87 ? 5.351 2.740 21.336 1.00 93.31 87 TYR A CA 1
ATOM 658 C C . TYR A 1 87 ? 5.341 2.179 19.911 1.00 93.31 87 TYR A C 1
ATOM 660 O O . TYR A 1 87 ? 4.306 1.736 19.421 1.00 93.31 87 TYR A O 1
ATOM 668 N N . LEU A 1 88 ? 6.508 2.172 19.266 1.00 93.12 88 LEU A N 1
ATOM 669 C CA . LEU A 1 88 ? 6.783 1.420 18.039 1.00 93.12 88 LEU A CA 1
ATOM 670 C C . LEU A 1 88 ? 7.988 0.513 18.300 1.00 93.12 88 LEU A C 1
ATOM 672 O O . LEU A 1 88 ? 9.067 1.018 18.617 1.00 93.12 88 LEU A O 1
ATOM 676 N N . ALA A 1 89 ? 7.812 -0.802 18.187 1.00 90.69 89 ALA A N 1
ATOM 677 C CA . ALA A 1 89 ? 8.854 -1.788 18.501 1.00 90.69 89 ALA A CA 1
ATOM 678 C C . ALA A 1 89 ? 9.448 -2.483 17.262 1.00 90.69 89 ALA A C 1
ATOM 680 O O . ALA A 1 89 ? 10.357 -3.299 17.379 1.00 90.69 89 ALA A O 1
ATOM 681 N N . GLU A 1 90 ? 8.949 -2.164 16.068 1.00 92.69 90 GLU A N 1
ATOM 682 C CA . GLU A 1 90 ? 9.364 -2.804 14.821 1.00 92.69 90 GLU A CA 1
ATOM 683 C C . GLU A 1 90 ? 9.539 -1.783 13.699 1.00 92.69 90 GLU A C 1
ATOM 685 O O . GLU A 1 90 ? 8.883 -0.734 13.661 1.00 92.69 90 GLU A O 1
ATOM 690 N N . THR A 1 91 ? 10.389 -2.126 12.733 1.00 95.44 91 THR A N 1
ATOM 691 C CA . THR A 1 91 ? 10.473 -1.396 11.471 1.00 95.44 91 THR A CA 1
ATOM 692 C C . THR A 1 91 ? 9.185 -1.570 10.668 1.00 95.44 91 THR A C 1
ATOM 694 O O . THR A 1 91 ? 8.528 -2.608 10.731 1.00 95.44 91 THR A O 1
ATOM 697 N N . GLY A 1 92 ? 8.794 -0.549 9.916 1.00 96.19 92 GLY A N 1
ATOM 698 C CA . GLY A 1 92 ? 7.549 -0.552 9.160 1.00 96.19 92 GLY A CA 1
ATOM 699 C C . GLY A 1 92 ? 7.091 0.846 8.774 1.00 96.19 92 GLY A C 1
ATOM 700 O O . GLY A 1 92 ? 7.735 1.846 9.094 1.00 96.19 92 GLY A O 1
ATOM 701 N N . GLN A 1 93 ? 5.965 0.897 8.069 1.00 97.75 93 GLN A N 1
ATOM 702 C CA . GLN A 1 93 ? 5.416 2.121 7.496 1.00 97.75 93 GLN A CA 1
ATOM 703 C C . GLN A 1 93 ? 4.046 2.384 8.111 1.00 97.75 93 GLN A C 1
ATOM 705 O O . GLN A 1 93 ? 3.107 1.628 7.845 1.00 97.75 93 GLN A O 1
ATOM 710 N N . TYR A 1 94 ? 3.946 3.426 8.940 1.00 97.88 94 TYR A N 1
ATOM 711 C CA . TYR A 1 94 ? 2.778 3.648 9.790 1.00 97.88 94 TYR A CA 1
ATOM 712 C C . TYR A 1 94 ? 2.059 4.959 9.491 1.00 97.88 94 TYR A C 1
ATOM 714 O O . TYR A 1 94 ? 2.706 5.974 9.260 1.00 97.88 94 TYR A O 1
ATOM 722 N N . SER A 1 95 ? 0.729 4.970 9.561 1.00 97.75 95 SER A N 1
ATOM 723 C CA . SER A 1 95 ? -0.077 6.195 9.544 1.00 97.75 95 SER A CA 1
ATOM 724 C C . SER A 1 95 ? -0.610 6.507 10.934 1.00 97.75 95 SER A C 1
ATOM 726 O O . SER A 1 95 ? -1.126 5.615 11.599 1.00 97.75 95 SER A O 1
ATOM 728 N N . VAL A 1 96 ? -0.495 7.759 11.375 1.00 97.06 96 VAL A N 1
ATOM 729 C CA . VAL A 1 96 ? -1.023 8.243 12.656 1.00 97.06 96 VAL A CA 1
ATOM 730 C C . VAL A 1 96 ? -2.246 9.112 12.401 1.00 97.06 96 VAL A C 1
ATOM 732 O O . VAL A 1 96 ? -2.165 10.151 11.739 1.00 97.06 96 VAL A O 1
ATOM 735 N N . GLU A 1 97 ? -3.381 8.716 12.967 1.00 96.06 97 GLU A N 1
ATOM 736 C CA . GLU A 1 97 ? -4.683 9.274 12.617 1.00 96.06 97 GLU A CA 1
ATOM 737 C C . GLU A 1 97 ? -5.471 9.723 13.847 1.00 96.06 97 GLU A C 1
ATOM 739 O O . GLU A 1 97 ? -5.753 8.958 14.767 1.00 96.06 97 GLU A O 1
ATOM 744 N N . PHE A 1 98 ? -5.903 10.983 13.808 1.00 95.56 98 PHE A N 1
ATOM 745 C CA . PHE A 1 98 ? -6.808 11.597 14.779 1.00 95.56 98 PHE A CA 1
ATOM 746 C C . PHE A 1 98 ? -8.221 11.700 14.182 1.00 95.56 98 PHE A C 1
ATOM 748 O O . PHE A 1 98 ? -8.745 12.800 13.970 1.00 95.56 98 PHE A O 1
ATOM 755 N N . ALA A 1 99 ? -8.804 10.560 13.827 1.00 93.06 99 ALA A N 1
ATOM 756 C CA . ALA A 1 99 ? -10.096 10.454 13.152 1.00 93.06 99 ALA A CA 1
ATOM 757 C C . ALA A 1 99 ? -10.879 9.241 13.658 1.00 93.06 99 ALA A C 1
ATOM 759 O O . ALA A 1 99 ? -10.291 8.325 14.223 1.00 93.06 99 ALA A O 1
ATOM 760 N N . SER A 1 100 ? -12.195 9.236 13.431 1.00 88.94 100 SER A N 1
ATOM 761 C CA . SER A 1 100 ? -13.024 8.052 13.677 1.00 88.94 100 SER A CA 1
ATOM 762 C C . SER A 1 100 ? -13.012 7.111 12.468 1.00 88.94 100 SER A C 1
ATOM 764 O O . SER A 1 100 ? -12.745 7.568 11.355 1.00 88.94 100 SER A O 1
ATOM 766 N N . PRO A 1 101 ? -13.347 5.821 12.627 1.00 83.94 101 PRO A N 1
ATOM 767 C CA . PRO A 1 101 ? -13.525 4.916 11.490 1.00 83.94 101 PRO A CA 1
ATOM 768 C C . PRO A 1 101 ? -14.558 5.431 10.473 1.00 83.94 101 PRO A C 1
ATOM 770 O O . PRO A 1 101 ? -14.338 5.395 9.265 1.00 83.94 101 PRO A O 1
ATOM 773 N N . GLU A 1 102 ? -15.658 6.018 10.951 1.00 86.38 102 GLU A N 1
ATOM 774 C CA . GLU A 1 102 ? -16.753 6.513 10.111 1.00 86.38 102 GLU A CA 1
ATOM 775 C C . GLU A 1 102 ? -16.324 7.683 9.219 1.00 86.38 102 GLU A C 1
ATOM 777 O O . GLU A 1 102 ? -16.880 7.861 8.133 1.00 86.38 102 GLU A O 1
ATOM 782 N N . PHE A 1 103 ? -15.325 8.467 9.642 1.00 90.50 103 PHE A N 1
ATOM 783 C CA . PHE A 1 103 ? -14.770 9.561 8.844 1.00 90.50 103 PHE A CA 1
ATOM 784 C C . PHE A 1 103 ? -14.302 9.072 7.466 1.00 90.50 103 PHE A C 1
ATOM 786 O O . PHE A 1 103 ? -14.593 9.726 6.459 1.00 90.50 103 PHE A O 1
ATOM 793 N N . TRP A 1 104 ? -13.682 7.889 7.407 1.00 90.00 104 TRP A N 1
ATOM 794 C CA . TRP A 1 104 ? -13.135 7.282 6.188 1.00 90.00 104 TRP A CA 1
ATOM 795 C C . TRP A 1 104 ? -14.198 6.845 5.171 1.00 90.00 104 TRP A C 1
ATOM 797 O O . TRP A 1 104 ? -13.882 6.560 4.018 1.00 90.00 104 TRP A O 1
ATOM 807 N N . ARG A 1 105 ? -15.483 6.860 5.551 1.00 85.12 105 ARG A N 1
ATOM 808 C CA . ARG A 1 105 ? -16.614 6.614 4.638 1.00 85.12 105 ARG A CA 1
ATOM 809 C C . ARG A 1 105 ? -17.144 7.882 3.976 1.00 85.12 105 ARG A C 1
ATOM 811 O O . ARG A 1 105 ? -18.012 7.794 3.103 1.00 85.12 105 ARG A O 1
ATOM 818 N N . THR A 1 106 ? -16.678 9.053 4.395 1.00 90.12 106 THR A N 1
ATOM 819 C CA . THR A 1 106 ? -17.187 10.347 3.931 1.00 90.12 106 THR A CA 1
ATOM 820 C C . THR A 1 106 ? -16.262 10.964 2.890 1.00 90.12 106 THR A C 1
ATOM 822 O O . THR A 1 106 ? -15.066 10.694 2.866 1.00 90.12 106 THR A O 1
ATOM 825 N N . GLU A 1 107 ? -16.783 11.867 2.059 1.00 89.50 107 GLU A N 1
ATOM 826 C CA . GLU A 1 107 ? -15.941 12.636 1.129 1.00 89.50 107 GLU A CA 1
ATOM 827 C C . GLU A 1 107 ? -14.901 13.515 1.837 1.00 89.50 107 GLU A C 1
ATOM 829 O O . GLU A 1 107 ? -13.887 13.870 1.239 1.00 89.50 107 GLU A O 1
ATOM 834 N N . ALA A 1 108 ? -15.101 13.825 3.124 1.00 91.19 108 ALA A N 1
ATOM 835 C CA . ALA A 1 108 ? -14.125 14.571 3.909 1.00 91.19 108 ALA A CA 1
ATOM 836 C C . ALA A 1 108 ? -12.783 13.825 4.046 1.00 91.19 108 ALA A C 1
ATOM 838 O O . ALA A 1 108 ? -11.755 14.479 4.223 1.00 91.19 108 ALA A O 1
ATOM 839 N N . ALA A 1 109 ? -12.768 12.494 3.890 1.00 91.31 109 ALA A N 1
ATOM 840 C CA . ALA A 1 109 ? -11.552 11.681 3.878 1.00 91.31 109 ALA A CA 1
ATOM 841 C C . ALA A 1 109 ? -10.560 12.086 2.774 1.00 91.31 109 ALA A C 1
ATOM 843 O O . ALA A 1 109 ? -9.349 12.046 2.977 1.00 91.31 109 ALA A O 1
ATOM 844 N N . LEU A 1 110 ? -11.054 12.591 1.639 1.00 89.38 110 LEU A N 1
ATOM 845 C CA . LEU A 1 110 ? -10.218 13.089 0.537 1.00 89.38 110 LEU A CA 1
ATOM 846 C C . LEU A 1 110 ? -9.447 14.366 0.905 1.00 89.38 110 LEU A C 1
ATOM 848 O O . LEU A 1 110 ? -8.526 14.786 0.206 1.00 89.38 110 LEU A O 1
ATOM 852 N N . SER A 1 111 ? -9.847 15.017 1.997 1.00 90.75 111 SER A N 1
ATOM 853 C CA . SER A 1 111 ? -9.239 16.241 2.519 1.00 90.75 111 SER A CA 1
ATOM 854 C C . SER A 1 111 ? -8.438 16.004 3.804 1.00 90.75 111 SER A C 1
ATOM 856 O O . SER A 1 111 ? -8.128 16.960 4.511 1.00 90.75 111 SER A O 1
ATOM 858 N N . PHE A 1 112 ? -8.128 14.750 4.144 1.00 92.69 112 PHE A N 1
ATOM 859 C CA . PHE A 1 112 ? -7.434 14.424 5.386 1.00 92.69 112 PHE A CA 1
ATOM 860 C C . PHE A 1 112 ? -5.955 14.840 5.354 1.00 92.69 112 PHE A C 1
ATOM 862 O O . PHE A 1 112 ? -5.227 14.511 4.422 1.00 92.69 112 PHE A O 1
ATOM 869 N N . ASP A 1 113 ? -5.502 15.558 6.384 1.00 93.56 113 ASP A N 1
ATOM 870 C CA . ASP A 1 113 ? -4.082 15.849 6.605 1.00 93.56 113 ASP A CA 1
ATOM 871 C C . ASP A 1 113 ? -3.439 14.686 7.385 1.00 93.56 113 ASP A C 1
ATOM 873 O O . ASP A 1 113 ? -3.678 14.547 8.587 1.00 93.56 113 ASP A O 1
ATOM 877 N N . SER A 1 114 ? -2.645 13.847 6.723 1.00 93.69 114 SER A N 1
ATOM 878 C CA . SER A 1 114 ? -2.035 12.661 7.328 1.00 93.69 114 SER A CA 1
ATOM 879 C C . SER A 1 114 ? -0.640 12.917 7.898 1.00 93.69 114 SER A C 1
ATOM 881 O O . SER A 1 114 ? 0.097 13.799 7.446 1.00 93.69 114 SER A O 1
ATOM 883 N N . LEU A 1 115 ? -0.281 12.114 8.903 1.00 96.31 115 LEU A N 1
ATOM 884 C CA . LEU A 1 115 ? 1.087 11.955 9.384 1.00 96.31 115 LEU A CA 1
ATOM 885 C C . LEU A 1 115 ? 1.518 10.504 9.162 1.00 96.31 115 LEU A C 1
ATOM 887 O O . LEU A 1 115 ? 0.893 9.591 9.698 1.00 96.31 115 LEU A O 1
ATOM 891 N N . MET A 1 116 ? 2.594 10.304 8.412 1.00 97.69 116 MET A N 1
ATOM 892 C CA . MET A 1 116 ? 3.242 9.011 8.229 1.00 97.69 116 MET A CA 1
ATOM 893 C C . MET A 1 116 ? 4.514 8.923 9.077 1.00 97.69 116 MET A C 1
ATOM 895 O O . MET A 1 116 ? 5.266 9.888 9.189 1.00 97.69 116 MET A O 1
ATOM 899 N N . LEU A 1 117 ? 4.775 7.765 9.666 1.00 97.38 117 LEU A N 1
ATOM 900 C CA . LEU A 1 117 ? 6.014 7.450 10.366 1.00 97.38 117 LEU A CA 1
ATOM 901 C C . LEU A 1 117 ? 6.673 6.276 9.647 1.00 97.38 117 LEU A C 1
ATOM 903 O O . LEU A 1 117 ? 6.151 5.161 9.660 1.00 97.38 117 LEU A O 1
ATOM 907 N N . PHE A 1 118 ? 7.812 6.534 9.017 1.00 97.75 118 PHE A N 1
ATOM 908 C CA . PHE A 1 118 ? 8.599 5.532 8.311 1.00 97.75 118 PHE A CA 1
ATOM 909 C C . PHE A 1 118 ? 9.716 5.066 9.238 1.00 97.75 118 PHE A C 1
ATOM 911 O O . PHE A 1 118 ? 10.726 5.746 9.398 1.00 97.75 118 PHE A O 1
ATOM 918 N N . VAL A 1 119 ? 9.504 3.944 9.927 1.00 96.75 119 VAL A N 1
ATOM 919 C CA . VAL A 1 119 ? 10.472 3.388 10.878 1.00 96.75 119 VAL A CA 1
ATOM 920 C C . VAL A 1 119 ? 11.364 2.407 10.138 1.00 96.75 119 VAL A C 1
ATOM 922 O O . VAL A 1 119 ? 10.980 1.278 9.844 1.00 96.75 119 VAL A O 1
ATOM 925 N N . ASN A 1 120 ? 12.574 2.847 9.842 1.00 96.44 120 ASN A N 1
ATOM 926 C CA . ASN A 1 120 ? 13.520 2.128 9.013 1.00 96.44 120 ASN A CA 1
ATOM 927 C C . ASN A 1 120 ? 14.639 1.499 9.868 1.00 96.44 120 ASN A C 1
ATOM 929 O O . ASN A 1 120 ? 14.908 1.961 10.986 1.00 96.44 120 ASN A O 1
ATOM 933 N N . PRO A 1 121 ? 15.320 0.454 9.368 1.00 95.25 121 PRO A N 1
ATOM 934 C CA . PRO A 1 121 ? 16.532 -0.049 10.001 1.00 95.25 121 PRO A CA 1
ATOM 935 C C . PRO A 1 121 ? 17.655 0.993 9.940 1.00 95.25 121 PRO A C 1
ATOM 937 O O . PRO A 1 121 ? 17.600 1.976 9.196 1.00 95.25 121 PRO A O 1
ATOM 940 N N . LYS A 1 122 ? 18.724 0.785 10.704 1.00 92.50 122 LYS A N 1
ATOM 941 C CA . LYS A 1 122 ? 19.921 1.609 10.552 1.00 92.50 122 LYS A CA 1
ATOM 942 C C . LYS A 1 122 ? 20.579 1.322 9.204 1.00 92.50 122 LYS A C 1
ATOM 944 O O . LYS A 1 122 ? 20.749 0.168 8.823 1.00 92.50 122 LYS A O 1
ATOM 949 N N . LEU A 1 123 ? 20.992 2.380 8.510 1.00 92.56 123 LEU A N 1
ATOM 950 C CA . LEU A 1 123 ? 21.684 2.282 7.229 1.00 92.56 123 LEU A CA 1
ATOM 951 C C . LEU A 1 123 ? 23.116 2.812 7.355 1.00 92.56 123 LEU A C 1
ATOM 953 O O . LEU A 1 123 ? 23.367 3.810 8.034 1.00 92.56 123 LEU A O 1
ATOM 957 N N . SER A 1 124 ? 24.070 2.128 6.725 1.00 88.56 124 SER A N 1
ATOM 958 C CA . SER A 1 124 ? 25.464 2.568 6.667 1.00 88.56 124 SER A CA 1
ATOM 959 C C . SER A 1 124 ? 25.699 3.467 5.458 1.00 88.56 124 SER A C 1
ATOM 961 O O . SER A 1 124 ? 25.395 3.072 4.334 1.00 88.56 124 SER A O 1
ATOM 963 N N . ILE A 1 125 ? 26.315 4.626 5.683 1.00 86.56 125 ILE A N 1
ATOM 964 C CA . ILE A 1 125 ? 26.767 5.517 4.610 1.00 86.56 125 ILE A CA 1
ATOM 965 C C . ILE A 1 125 ? 27.995 4.889 3.926 1.00 86.56 125 ILE A C 1
ATOM 967 O O . ILE A 1 125 ? 28.925 4.478 4.635 1.00 86.56 125 ILE A O 1
ATOM 971 N N . PRO A 1 126 ? 28.052 4.819 2.583 1.00 89.88 126 PRO A N 1
ATOM 972 C CA . PRO A 1 126 ? 29.249 4.370 1.878 1.00 89.88 126 PRO A CA 1
ATOM 973 C C . PRO A 1 126 ? 30.443 5.296 2.162 1.00 89.88 126 PRO A C 1
ATOM 975 O O . PRO A 1 126 ? 30.343 6.515 2.054 1.00 89.88 126 PRO A O 1
ATOM 978 N N . SER A 1 127 ? 31.600 4.733 2.516 1.00 86.50 127 SER A N 1
ATOM 979 C CA . SER A 1 127 ? 32.767 5.508 2.973 1.00 86.50 127 SER A CA 1
ATOM 980 C C . SER A 1 127 ? 33.611 6.135 1.854 1.00 86.50 127 SER A C 1
ATOM 982 O O . SER A 1 127 ? 34.473 6.966 2.133 1.00 86.50 127 SER A O 1
ATOM 984 N N . ASN A 1 128 ? 33.386 5.746 0.598 1.00 91.06 128 ASN A N 1
ATOM 985 C CA . ASN A 1 128 ? 34.137 6.170 -0.588 1.00 91.06 128 ASN A CA 1
ATOM 986 C C . ASN A 1 128 ? 33.253 6.841 -1.658 1.00 91.06 128 ASN A C 1
ATOM 988 O O . ASN A 1 128 ? 33.627 6.854 -2.830 1.00 91.06 128 ASN A O 1
ATOM 992 N N . ALA A 1 129 ? 32.089 7.367 -1.269 1.00 95.31 129 ALA A N 1
ATOM 993 C CA . ALA A 1 129 ? 31.151 7.987 -2.197 1.00 95.31 129 ALA A CA 1
ATOM 994 C C . ALA A 1 129 ? 31.643 9.350 -2.718 1.00 95.31 129 ALA A C 1
ATOM 996 O O . ALA A 1 129 ? 32.166 10.173 -1.964 1.00 95.31 129 ALA A O 1
ATOM 997 N N . LYS A 1 130 ? 31.430 9.604 -4.012 1.00 96.94 130 LYS A N 1
ATOM 998 C CA . LYS A 1 130 ? 31.587 10.916 -4.647 1.00 96.94 130 LYS A CA 1
ATOM 999 C C . LYS A 1 130 ? 30.331 11.746 -4.407 1.00 96.94 130 LYS A C 1
ATOM 1001 O O . LYS A 1 130 ? 29.232 11.297 -4.717 1.00 96.94 130 LYS A O 1
ATOM 1006 N N . ILE A 1 131 ? 30.489 12.955 -3.881 1.00 96.69 131 ILE A N 1
ATOM 1007 C CA . ILE A 1 131 ? 29.366 13.887 -3.735 1.00 96.69 131 ILE A CA 1
ATOM 1008 C C . ILE A 1 131 ? 28.950 14.375 -5.127 1.00 96.69 131 ILE A C 1
ATOM 1010 O O . ILE A 1 131 ? 29.805 14.826 -5.891 1.00 96.69 131 ILE A O 1
ATOM 1014 N N . ILE A 1 132 ? 27.659 14.274 -5.444 1.00 96.50 132 ILE A N 1
ATOM 1015 C CA . ILE A 1 132 ? 27.067 14.916 -6.625 1.00 96.50 132 ILE A CA 1
ATOM 1016 C C . ILE A 1 132 ? 26.861 16.400 -6.295 1.00 96.50 132 ILE A C 1
ATOM 1018 O O . ILE A 1 132 ? 26.353 16.723 -5.226 1.00 96.50 132 ILE A O 1
ATOM 1022 N N . GLY A 1 133 ? 27.299 17.298 -7.179 1.00 94.31 133 GLY A N 1
ATOM 1023 C CA . GLY A 1 133 ? 27.090 18.742 -7.024 1.00 94.31 133 GLY A CA 1
ATOM 1024 C C . GLY A 1 133 ? 25.699 19.178 -7.492 1.00 94.31 133 GLY A C 1
ATOM 1025 O O . GLY A 1 133 ? 25.079 18.511 -8.316 1.00 94.31 133 GLY A O 1
ATOM 1026 N N . ASP A 1 134 ? 25.216 20.313 -6.992 1.00 93.94 134 ASP A N 1
ATOM 1027 C CA . ASP A 1 134 ? 23.967 20.957 -7.428 1.00 93.94 134 ASP A CA 1
ATOM 1028 C C . ASP A 1 134 ? 24.183 22.036 -8.511 1.00 93.94 134 ASP A C 1
ATOM 1030 O O . ASP A 1 134 ? 23.250 22.721 -8.917 1.00 93.94 134 ASP A O 1
ATOM 1034 N N . ASP A 1 135 ? 25.410 22.177 -9.020 1.00 93.25 135 ASP A N 1
ATOM 1035 C CA . ASP A 1 135 ? 25.822 23.207 -9.982 1.00 93.25 135 ASP A CA 1
ATOM 1036 C C . ASP A 1 135 ? 25.833 22.734 -11.445 1.00 93.25 135 ASP A C 1
ATOM 1038 O O . ASP A 1 135 ? 26.226 23.481 -12.350 1.00 93.25 135 ASP A O 1
ATOM 1042 N N . SER A 1 136 ? 25.401 21.496 -11.690 1.00 92.31 136 SER A N 1
ATOM 1043 C CA . SER A 1 136 ? 25.293 20.937 -13.035 1.00 92.31 136 SER A CA 1
ATOM 1044 C C . SER A 1 136 ? 24.375 21.780 -13.921 1.00 92.31 136 SER A C 1
ATOM 1046 O O . SER A 1 136 ? 23.347 22.300 -13.500 1.00 92.31 136 SER A O 1
ATOM 1048 N N . THR A 1 137 ? 24.764 21.924 -15.185 1.00 90.62 137 THR A N 1
ATOM 1049 C CA . THR A 1 137 ? 23.958 22.595 -16.225 1.00 90.62 137 THR A CA 1
ATOM 1050 C C . THR A 1 137 ? 23.528 21.629 -17.324 1.00 90.62 137 THR A C 1
ATOM 1052 O O . THR A 1 137 ? 22.895 22.035 -18.299 1.00 90.62 137 THR A O 1
ATOM 1055 N N . ALA A 1 138 ? 23.911 20.355 -17.200 1.00 88.12 138 ALA A N 1
ATOM 1056 C CA . ALA A 1 138 ? 23.471 19.313 -18.106 1.00 88.12 138 ALA A CA 1
ATOM 1057 C C . ALA A 1 138 ? 22.011 18.967 -17.804 1.00 88.12 138 ALA A C 1
ATOM 1059 O O . ALA A 1 138 ? 21.604 19.005 -16.658 1.00 88.12 138 ALA A O 1
ATOM 1060 N N . VAL A 1 139 ? 21.242 18.592 -18.825 1.00 84.81 139 VAL A N 1
ATOM 1061 C CA . VAL A 1 139 ? 19.880 18.048 -18.644 1.00 84.81 139 VAL A CA 1
ATOM 1062 C C . VAL A 1 139 ? 19.895 16.581 -18.198 1.00 84.81 139 VAL A C 1
ATOM 1064 O O . VAL A 1 139 ? 18.909 16.051 -17.697 1.00 84.81 139 VAL A O 1
ATOM 1067 N N . SER A 1 140 ? 21.026 15.901 -18.399 1.00 89.44 140 SER A N 1
ATOM 1068 C CA . SER A 1 140 ? 21.237 14.537 -17.932 1.00 89.44 140 SER A CA 1
ATOM 1069 C C . SER A 1 140 ? 22.686 14.320 -17.532 1.00 89.44 140 SER A C 1
ATOM 1071 O O . SER A 1 140 ? 23.590 14.801 -18.224 1.00 89.44 140 SER A O 1
ATOM 1073 N N . GLU A 1 141 ? 22.905 13.515 -16.504 1.00 92.44 141 GLU A N 1
ATOM 1074 C CA . GLU A 1 141 ? 24.222 13.122 -16.025 1.00 92.44 141 GLU A CA 1
ATOM 1075 C C . GLU A 1 141 ? 24.433 11.622 -16.165 1.00 92.44 141 GLU A C 1
ATOM 1077 O O . GLU A 1 141 ? 23.599 10.808 -15.777 1.00 92.44 141 GLU A O 1
ATOM 1082 N N . ASP A 1 142 ? 25.582 11.263 -16.723 1.00 92.81 142 ASP A N 1
ATOM 1083 C CA . ASP A 1 142 ? 26.036 9.887 -16.824 1.00 92.81 142 ASP A CA 1
ATOM 1084 C C . ASP A 1 142 ? 26.936 9.571 -15.619 1.00 92.81 142 ASP A C 1
ATOM 1086 O O . ASP A 1 142 ? 27.989 10.190 -15.443 1.00 92.81 142 ASP A O 1
ATOM 1090 N N . LEU A 1 143 ? 26.507 8.624 -14.780 1.00 94.19 143 LEU A N 1
ATOM 1091 C CA . LEU A 1 143 ? 27.208 8.260 -13.548 1.00 94.19 143 LEU A CA 1
ATOM 1092 C C . LEU A 1 143 ? 28.328 7.227 -13.759 1.00 94.19 143 LEU A C 1
ATOM 1094 O O . LEU A 1 143 ? 29.078 6.946 -12.833 1.00 94.19 143 LEU A O 1
ATOM 1098 N N . GLY A 1 144 ? 28.490 6.667 -14.958 1.00 92.44 144 GLY A N 1
ATOM 1099 C CA . GLY A 1 144 ? 29.516 5.667 -15.256 1.00 92.44 144 GLY A CA 1
ATOM 1100 C C . GLY A 1 144 ? 29.446 4.365 -14.423 1.00 92.44 144 GLY A C 1
ATOM 1101 O O . GLY A 1 144 ? 28.727 4.257 -13.424 1.00 92.44 144 GLY A O 1
ATOM 1102 N N . PRO A 1 145 ? 30.190 3.321 -14.836 1.00 94.88 145 PRO A N 1
ATOM 1103 C CA . PRO A 1 145 ? 30.180 2.020 -14.167 1.00 94.88 145 PRO A CA 1
ATOM 1104 C C . PRO A 1 145 ? 31.140 1.954 -12.971 1.00 94.88 145 PRO A C 1
ATOM 1106 O O . PRO A 1 145 ? 32.228 2.527 -13.005 1.00 94.88 145 PRO A O 1
ATOM 1109 N N . ASN A 1 146 ? 30.817 1.118 -11.979 1.00 96.44 146 ASN A N 1
ATOM 1110 C CA . ASN A 1 146 ? 31.635 0.847 -10.779 1.00 96.44 146 ASN A CA 1
ATOM 1111 C C . ASN A 1 146 ? 31.891 2.066 -9.882 1.00 96.44 146 ASN A C 1
ATOM 1113 O O . ASN A 1 146 ? 32.931 2.162 -9.226 1.00 96.44 146 ASN A O 1
ATOM 1117 N N . GLU A 1 147 ? 30.949 2.997 -9.863 1.00 96.88 147 GLU A N 1
ATOM 1118 C CA . GLU A 1 147 ? 31.068 4.247 -9.128 1.00 96.88 147 GLU A CA 1
ATOM 1119 C C . GLU A 1 147 ? 30.048 4.316 -7.992 1.00 96.88 147 GLU A C 1
ATOM 1121 O O . GLU A 1 147 ? 28.954 3.758 -8.073 1.00 96.88 147 GLU A O 1
ATOM 1126 N N . VAL A 1 148 ? 30.429 4.998 -6.912 1.00 97.50 148 VAL A N 1
ATOM 1127 C CA . VAL A 1 148 ? 29.588 5.201 -5.728 1.00 97.50 148 VAL A CA 1
ATOM 1128 C C . VAL A 1 148 ? 29.368 6.695 -5.560 1.00 97.50 148 VAL A C 1
ATOM 1130 O O . VAL A 1 148 ? 30.334 7.449 -5.433 1.00 97.50 148 VAL A O 1
ATOM 1133 N N . TYR A 1 149 ? 28.111 7.113 -5.521 1.00 97.88 149 TYR A N 1
ATOM 1134 C CA . TYR A 1 149 ? 27.695 8.504 -5.416 1.00 97.88 149 TYR A CA 1
ATOM 1135 C C . TYR A 1 149 ? 26.891 8.759 -4.151 1.00 97.88 149 TYR A C 1
ATOM 1137 O O . TYR A 1 149 ? 26.205 7.870 -3.645 1.00 97.88 149 TYR A O 1
ATOM 1145 N N . VAL A 1 150 ? 26.958 9.992 -3.656 1.00 97.94 150 VAL A N 1
ATOM 1146 C CA . VAL A 1 150 ? 26.126 10.477 -2.559 1.00 97.94 150 VAL A CA 1
ATOM 1147 C C . VAL A 1 150 ? 25.469 11.804 -2.921 1.00 97.94 150 VAL A C 1
ATOM 1149 O O . VAL A 1 150 ? 26.139 12.757 -3.321 1.00 97.94 150 VAL A O 1
ATOM 1152 N N . PHE A 1 151 ? 24.155 11.863 -2.733 1.00 98.06 151 PHE A N 1
ATOM 1153 C CA . PHE A 1 151 ? 23.413 13.105 -2.586 1.00 98.06 151 PHE A CA 1
ATOM 1154 C C . PHE A 1 151 ? 23.474 13.507 -1.113 1.00 98.06 151 PHE A C 1
ATOM 1156 O O . PHE A 1 151 ? 22.753 12.959 -0.277 1.00 98.06 151 PHE A O 1
ATOM 1163 N N . ALA A 1 152 ? 24.393 14.416 -0.792 1.00 96.88 152 ALA A N 1
ATOM 1164 C CA . ALA A 1 152 ? 24.580 14.935 0.557 1.00 96.88 152 ALA A CA 1
ATOM 1165 C C . ALA A 1 152 ? 23.474 15.930 0.947 1.00 96.88 152 ALA A C 1
ATOM 1167 O O . ALA A 1 152 ? 23.017 16.697 0.097 1.00 96.88 152 ALA A O 1
ATOM 1168 N N . ALA A 1 153 ? 23.076 15.946 2.221 1.00 95.38 153 ALA A N 1
ATOM 1169 C CA . ALA A 1 153 ? 21.943 16.743 2.713 1.00 95.38 153 ALA A CA 1
ATOM 1170 C C . ALA A 1 153 ? 22.179 18.269 2.689 1.00 95.38 153 ALA A C 1
ATOM 1172 O O . ALA A 1 153 ? 21.228 19.046 2.704 1.00 95.38 153 ALA A O 1
ATOM 1173 N N . ASP A 1 154 ? 23.440 18.704 2.617 1.00 94.44 154 ASP A N 1
ATOM 1174 C CA . ASP A 1 154 ? 23.830 20.123 2.645 1.00 94.44 154 ASP A CA 1
ATOM 1175 C C . ASP A 1 154 ? 23.643 20.864 1.298 1.00 94.44 154 ASP A C 1
ATOM 1177 O O . ASP A 1 154 ? 23.935 22.059 1.214 1.00 94.44 154 ASP A O 1
ATOM 1181 N N . TYR A 1 155 ? 23.170 20.184 0.249 1.00 95.56 155 TYR A N 1
ATOM 1182 C CA . TYR A 1 155 ? 23.017 20.728 -1.111 1.00 95.56 155 TYR A CA 1
ATOM 1183 C C . TYR A 1 155 ? 21.546 20.945 -1.492 1.00 95.56 155 TYR A C 1
ATOM 1185 O O . TYR A 1 155 ? 20.637 20.386 -0.874 1.00 95.56 155 TYR A O 1
ATOM 1193 N N . GLN A 1 156 ? 21.299 21.767 -2.517 1.00 94.62 156 GLN A N 1
ATOM 1194 C CA . GLN A 1 156 ? 19.961 22.046 -3.045 1.00 94.62 156 GLN A CA 1
ATOM 1195 C C . GLN A 1 156 ? 19.841 21.527 -4.479 1.00 94.62 156 GLN A C 1
ATOM 1197 O O . GLN A 1 156 ? 20.076 22.249 -5.441 1.00 94.62 156 GLN A O 1
ATOM 1202 N N . TYR A 1 157 ? 19.448 20.266 -4.622 1.00 96.75 157 TYR A N 1
ATOM 1203 C CA . TYR A 1 157 ? 19.344 19.584 -5.912 1.00 96.75 157 TYR A CA 1
ATOM 1204 C C . TYR A 1 157 ? 18.056 19.962 -6.658 1.00 96.75 157 TYR A C 1
ATOM 1206 O O . TYR A 1 157 ? 17.090 19.195 -6.715 1.00 96.75 157 TYR A O 1
ATOM 1214 N N . ASP A 1 158 ? 18.039 21.175 -7.202 1.00 95.88 158 ASP A N 1
ATOM 1215 C CA . ASP A 1 158 ? 16.951 21.710 -8.011 1.00 95.88 158 ASP A CA 1
ATOM 1216 C C . ASP A 1 158 ? 17.501 22.432 -9.247 1.00 95.88 158 ASP A C 1
ATOM 1218 O O . ASP A 1 158 ? 17.963 23.571 -9.173 1.00 95.88 158 ASP A O 1
ATOM 1222 N N . TRP A 1 159 ? 17.415 21.767 -10.399 1.00 94.56 159 TRP A N 1
ATOM 1223 C CA . TRP A 1 159 ? 17.924 22.273 -11.676 1.00 94.56 159 TRP A CA 1
ATOM 1224 C C . TRP A 1 159 ? 16.906 23.097 -12.475 1.00 94.56 159 TRP A C 1
ATOM 1226 O O . TRP A 1 159 ? 17.216 23.570 -13.567 1.00 94.56 159 TRP A O 1
ATOM 1236 N N . GLY A 1 160 ? 15.686 23.296 -11.959 1.00 92.50 160 GLY A N 1
ATOM 1237 C CA . GLY A 1 160 ? 14.654 24.064 -12.666 1.00 92.50 160 GLY A CA 1
ATOM 1238 C C . GLY A 1 160 ? 14.030 23.361 -13.882 1.00 92.50 160 GLY A C 1
ATOM 1239 O O . GLY A 1 160 ? 13.290 24.010 -14.621 1.00 92.50 160 GLY A O 1
ATOM 1240 N N . ALA A 1 161 ? 14.343 22.082 -14.113 1.00 90.19 161 ALA A N 1
ATOM 1241 C CA . ALA A 1 161 ? 13.893 21.273 -15.247 1.00 90.19 161 ALA A CA 1
ATOM 1242 C C . ALA A 1 161 ? 13.938 19.767 -14.911 1.00 90.19 161 ALA A C 1
ATOM 1244 O O . ALA A 1 161 ? 14.480 19.385 -13.871 1.00 90.19 161 ALA A O 1
ATOM 1245 N N . ASP A 1 162 ? 13.388 18.916 -15.788 1.00 87.44 162 ASP A N 1
ATOM 1246 C CA . ASP A 1 162 ? 13.544 17.456 -15.695 1.00 87.44 162 ASP A CA 1
ATOM 1247 C C . ASP A 1 162 ? 15.025 17.076 -15.840 1.00 87.44 162 ASP A C 1
ATOM 1249 O O . ASP A 1 162 ? 15.597 17.142 -16.929 1.00 87.44 162 ASP A O 1
ATOM 1253 N N . HIS A 1 163 ? 15.651 16.735 -14.714 1.00 91.50 163 HIS A N 1
ATOM 1254 C CA . HIS A 1 163 ? 17.052 16.331 -14.641 1.00 91.50 163 HIS A CA 1
ATOM 1255 C C . HIS A 1 163 ? 17.148 14.819 -14.496 1.00 91.50 163 HIS A C 1
ATOM 1257 O O . HIS A 1 163 ? 16.495 14.230 -13.631 1.00 91.50 163 HIS A O 1
ATOM 1263 N N . VAL A 1 164 ? 17.978 14.181 -15.318 1.00 91.19 164 VAL A N 1
ATOM 1264 C CA . VAL A 1 164 ? 18.016 12.716 -15.417 1.00 91.19 164 VAL A CA 1
ATOM 1265 C C . VAL A 1 164 ? 19.401 12.169 -15.089 1.00 91.19 164 VAL A C 1
ATOM 1267 O O . VAL A 1 164 ? 20.379 12.486 -15.763 1.00 91.19 164 VAL A O 1
ATOM 1270 N N . PHE A 1 165 ? 19.491 11.279 -14.103 1.00 94.06 165 PHE A N 1
ATOM 1271 C CA . PHE A 1 165 ? 20.714 10.534 -13.799 1.00 94.06 165 PHE A CA 1
ATOM 1272 C C . PHE A 1 165 ? 20.684 9.148 -14.439 1.00 94.06 165 PHE A C 1
ATOM 1274 O O . PHE A 1 165 ? 19.735 8.392 -14.235 1.00 94.06 165 PHE A O 1
ATOM 1281 N N . LYS A 1 166 ? 21.745 8.795 -15.168 1.00 91.94 166 LYS A N 1
ATOM 1282 C CA . LYS A 1 166 ? 21.893 7.502 -15.843 1.00 91.94 166 LYS A CA 1
ATOM 1283 C C . LYS A 1 166 ? 22.836 6.584 -15.087 1.00 91.94 166 LYS A C 1
ATOM 1285 O O . LYS A 1 166 ? 24.008 6.917 -14.896 1.00 91.94 166 LYS A O 1
ATOM 1290 N N . VAL A 1 167 ? 22.334 5.420 -14.691 1.00 93.50 167 VAL A N 1
ATOM 1291 C CA . VAL A 1 167 ? 23.113 4.377 -14.011 1.00 93.50 167 VAL A CA 1
ATOM 1292 C C . VAL A 1 167 ? 23.712 3.372 -14.992 1.00 93.50 167 VAL A C 1
ATOM 1294 O O . VAL A 1 167 ? 23.170 3.143 -16.073 1.00 93.50 167 VAL A O 1
ATOM 1297 N N . HIS A 1 168 ? 24.809 2.741 -14.574 1.00 93.00 168 HIS A N 1
ATOM 1298 C CA . HIS A 1 168 ? 25.532 1.680 -15.278 1.00 93.00 168 HIS A CA 1
ATOM 1299 C C . HIS A 1 168 ? 25.729 0.462 -14.368 1.00 93.00 168 HIS A C 1
ATOM 1301 O O . HIS A 1 168 ? 25.314 0.448 -13.208 1.00 93.00 168 HIS A O 1
ATOM 1307 N N . ASP A 1 169 ? 26.430 -0.550 -14.877 1.00 93.00 169 ASP A N 1
ATOM 1308 C CA . ASP A 1 169 ? 26.867 -1.695 -14.083 1.00 93.00 169 ASP A CA 1
ATOM 1309 C C . ASP A 1 169 ? 27.611 -1.269 -12.810 1.00 93.00 169 ASP A C 1
ATOM 1311 O O . ASP A 1 169 ? 28.562 -0.478 -12.837 1.00 93.00 169 ASP A O 1
ATOM 1315 N N . ASN A 1 170 ? 27.222 -1.868 -11.687 1.00 96.00 170 ASN A N 1
ATOM 1316 C CA . ASN A 1 170 ? 27.805 -1.664 -10.363 1.00 96.00 170 ASN A CA 1
ATOM 1317 C C . ASN A 1 170 ? 27.742 -0.209 -9.857 1.00 96.00 170 ASN A C 1
ATOM 1319 O O . ASN A 1 170 ? 28.495 0.146 -8.946 1.00 96.00 170 ASN A O 1
ATOM 1323 N N . THR A 1 171 ? 26.880 0.642 -10.427 1.00 96.94 171 THR A N 1
ATOM 1324 C CA . THR A 1 171 ? 26.635 1.990 -9.900 1.00 96.94 171 THR A CA 1
ATOM 1325 C C . THR A 1 171 ? 25.910 1.906 -8.555 1.00 96.94 171 THR A C 1
ATOM 1327 O O . THR A 1 171 ? 24.920 1.187 -8.403 1.00 96.94 171 THR A O 1
ATOM 1330 N N . GLN A 1 172 ? 26.377 2.676 -7.573 1.00 97.75 172 GLN A N 1
ATOM 1331 C CA . GLN A 1 172 ? 25.699 2.851 -6.292 1.00 97.75 172 GLN A CA 1
ATOM 1332 C C . GLN A 1 172 ? 25.374 4.323 -6.062 1.00 97.75 172 GLN A C 1
ATOM 1334 O O . GLN A 1 172 ? 26.224 5.188 -6.250 1.00 97.75 172 GLN A O 1
ATOM 1339 N N . ILE A 1 173 ? 24.158 4.605 -5.614 1.00 98.25 173 ILE A N 1
ATOM 1340 C CA . ILE A 1 173 ? 23.685 5.940 -5.263 1.00 98.25 173 ILE A CA 1
ATOM 1341 C C . ILE A 1 173 ? 23.182 5.892 -3.824 1.00 98.25 173 ILE A C 1
ATOM 1343 O O . ILE A 1 173 ? 22.394 5.016 -3.457 1.00 98.25 173 ILE A O 1
ATOM 1347 N N . TYR A 1 174 ? 23.637 6.839 -3.012 1.00 98.44 174 TYR A N 1
ATOM 1348 C CA . TYR A 1 174 ? 23.205 7.011 -1.634 1.00 98.44 174 TYR A CA 1
ATOM 1349 C C . TYR A 1 174 ? 22.560 8.385 -1.422 1.00 98.44 174 TYR A C 1
ATOM 1351 O O . TYR A 1 174 ? 23.153 9.409 -1.744 1.00 98.44 174 TYR A O 1
ATOM 1359 N N . PHE A 1 175 ? 21.364 8.416 -0.848 1.00 98.31 175 PHE A N 1
ATOM 1360 C CA . PHE A 1 175 ? 20.663 9.631 -0.446 1.00 98.31 175 PHE A CA 1
ATOM 1361 C C . PHE A 1 175 ? 20.822 9.829 1.063 1.00 98.31 175 PHE A C 1
ATOM 1363 O O . PHE A 1 175 ? 20.260 9.066 1.858 1.00 98.31 175 PHE A O 1
ATOM 1370 N N . GLU A 1 176 ? 21.577 10.845 1.481 1.00 96.75 176 GLU A N 1
ATOM 1371 C CA . GLU A 1 176 ? 21.661 11.178 2.903 1.00 96.75 176 GLU A CA 1
ATOM 1372 C C . GLU A 1 176 ? 20.277 11.539 3.468 1.00 96.75 176 GLU A C 1
ATOM 1374 O O . GLU A 1 176 ? 19.465 12.148 2.766 1.00 96.75 176 GLU A O 1
ATOM 1379 N N . PRO A 1 177 ? 19.981 11.193 4.737 1.00 95.06 177 PRO A N 1
ATOM 1380 C CA . PRO A 1 177 ? 18.804 11.724 5.415 1.00 95.06 177 PRO A CA 1
ATOM 1381 C C . PRO A 1 177 ? 18.789 13.257 5.332 1.00 95.06 177 PRO A C 1
ATOM 1383 O O . PRO A 1 177 ? 19.769 13.898 5.703 1.00 95.06 177 PRO A O 1
ATOM 1386 N N . GLY A 1 178 ? 17.691 13.828 4.833 1.00 93.44 178 GLY A N 1
ATOM 1387 C CA . GLY A 1 178 ? 17.548 15.271 4.594 1.00 93.44 178 GLY A CA 1
ATOM 1388 C C . GLY A 1 178 ? 17.886 15.728 3.169 1.00 93.44 178 GLY A C 1
ATOM 1389 O O . GLY A 1 178 ? 17.489 16.826 2.788 1.00 93.44 178 GLY A O 1
ATOM 1390 N N . ALA A 1 179 ? 18.536 14.896 2.345 1.00 97.38 179 ALA A N 1
ATOM 1391 C CA . ALA A 1 179 ? 18.709 15.198 0.926 1.00 97.38 179 ALA A CA 1
ATOM 1392 C C . ALA A 1 179 ? 17.352 15.179 0.204 1.00 97.38 179 ALA A C 1
ATOM 1394 O O . ALA A 1 179 ? 16.569 14.241 0.366 1.00 97.38 179 ALA A O 1
ATOM 1395 N N . HIS A 1 180 ? 17.087 16.192 -0.621 1.00 97.69 180 HIS A N 1
ATOM 1396 C CA . HIS A 1 180 ? 15.898 16.281 -1.474 1.00 97.69 180 HIS A CA 1
ATOM 1397 C C . HIS A 1 180 ? 16.346 16.580 -2.900 1.00 97.69 180 HIS A C 1
ATOM 1399 O O . HIS A 1 180 ? 16.881 17.650 -3.170 1.00 97.69 180 HIS A O 1
ATOM 1405 N N . VAL A 1 181 ? 16.160 15.605 -3.788 1.00 97.88 181 VAL A N 1
ATOM 1406 C CA . VAL A 1 181 ? 16.655 15.611 -5.166 1.00 97.88 181 VAL A CA 1
ATOM 1407 C C . VAL A 1 181 ? 15.498 15.700 -6.141 1.00 97.88 181 VAL A C 1
ATOM 1409 O O . VAL A 1 181 ? 14.709 14.762 -6.233 1.00 97.88 181 VAL A O 1
ATOM 1412 N N . LYS A 1 182 ? 15.405 16.800 -6.891 1.00 95.88 182 LYS A N 1
ATOM 1413 C CA . LYS A 1 182 ? 14.418 16.946 -7.965 1.00 95.88 182 LYS A CA 1
ATOM 1414 C C . LYS A 1 182 ? 14.972 16.411 -9.280 1.00 95.88 182 LYS A C 1
ATOM 1416 O O . LYS A 1 182 ? 15.606 17.148 -10.030 1.00 95.88 182 LYS A O 1
ATOM 1421 N N . ALA A 1 183 ? 14.779 15.119 -9.521 1.00 94.44 183 ALA A N 1
ATOM 1422 C CA . ALA A 1 183 ? 15.330 14.417 -10.675 1.00 94.44 183 ALA A CA 1
ATOM 1423 C C . ALA A 1 183 ? 14.591 13.095 -10.941 1.00 94.44 183 ALA A C 1
ATOM 1425 O O . ALA A 1 183 ? 13.705 12.686 -10.183 1.00 94.44 183 ALA A O 1
ATOM 1426 N N . ARG A 1 184 ? 15.026 12.397 -11.989 1.00 92.75 184 ARG A N 1
ATOM 1427 C CA . ARG A 1 184 ? 14.740 10.982 -12.250 1.00 92.75 184 ARG A CA 1
ATOM 1428 C C . ARG A 1 184 ? 16.029 10.169 -12.273 1.00 92.75 184 ARG A C 1
ATOM 1430 O O . ARG A 1 184 ? 17.105 10.700 -12.556 1.00 92.75 184 ARG A O 1
ATOM 1437 N N . ILE A 1 185 ? 15.915 8.872 -12.002 1.00 93.75 185 ILE A N 1
ATOM 1438 C CA . ILE A 1 185 ? 17.014 7.917 -12.162 1.00 93.75 185 ILE A CA 1
ATOM 1439 C C . ILE A 1 185 ? 16.604 6.859 -13.175 1.00 93.75 185 ILE A C 1
ATOM 1441 O O . ILE A 1 185 ? 15.651 6.115 -12.967 1.00 93.75 185 ILE A O 1
ATOM 1445 N N . VAL A 1 186 ? 17.362 6.758 -14.254 1.00 89.00 186 VAL A N 1
ATOM 1446 C CA . VAL A 1 186 ? 17.114 5.796 -15.325 1.00 89.00 186 VAL A CA 1
ATOM 1447 C C . VAL A 1 186 ? 18.390 5.036 -15.652 1.00 89.00 186 VAL A C 1
ATOM 1449 O O . VAL A 1 186 ? 19.482 5.401 -15.216 1.00 89.00 186 VAL A O 1
ATOM 1452 N N . GLN A 1 187 ? 18.278 3.951 -16.403 1.00 81.44 187 GLN A N 1
ATOM 1453 C CA . GLN A 1 187 ? 19.449 3.283 -16.971 1.00 81.44 187 GLN A CA 1
ATOM 1454 C C . GLN A 1 187 ? 19.994 4.001 -18.217 1.00 81.44 187 GLN A C 1
ATOM 1456 O O . GLN A 1 187 ? 19.356 4.883 -18.787 1.00 81.44 187 GLN A O 1
ATOM 1461 N N . THR A 1 188 ? 21.179 3.591 -18.668 1.00 75.44 188 THR A N 1
ATOM 1462 C CA . THR A 1 188 ? 21.626 3.865 -20.047 1.00 75.44 188 THR A CA 1
ATOM 1463 C C . THR A 1 188 ? 20.825 3.087 -21.097 1.00 75.44 188 THR A C 1
ATOM 1465 O O . THR A 1 188 ? 20.031 2.229 -20.738 1.00 75.44 188 THR A O 1
ATOM 1468 N N . GLU A 1 189 ? 21.154 3.277 -22.383 1.00 67.50 189 GLU A N 1
ATOM 1469 C CA . GLU A 1 189 ? 20.645 2.517 -23.550 1.00 67.50 189 GLU A CA 1
ATOM 1470 C C . GLU A 1 189 ? 20.813 0.980 -23.466 1.00 67.50 189 GLU A C 1
ATOM 1472 O O . GLU A 1 189 ? 20.502 0.248 -24.405 1.00 67.50 189 GLU A O 1
ATOM 1477 N N . LYS A 1 190 ? 21.407 0.468 -22.385 1.00 74.12 190 LYS A N 1
ATOM 1478 C CA . LYS A 1 190 ? 21.670 -0.947 -22.144 1.00 74.12 190 LYS A CA 1
ATOM 1479 C C . LYS A 1 190 ? 21.206 -1.320 -20.751 1.00 74.12 190 LYS A C 1
ATOM 1481 O O . LYS A 1 190 ? 21.301 -0.527 -19.815 1.00 74.12 190 LYS A O 1
ATOM 1486 N N . LYS A 1 191 ? 20.813 -2.586 -20.617 1.00 79.25 191 LYS A N 1
ATOM 1487 C CA . LYS A 1 191 ? 20.601 -3.214 -19.312 1.00 79.25 191 LYS A CA 1
ATOM 1488 C C . LYS A 1 191 ? 21.831 -3.086 -18.428 1.00 79.25 191 LYS A C 1
ATOM 1490 O O . LYS A 1 191 ? 22.956 -3.160 -18.922 1.00 79.25 191 LYS A O 1
ATOM 1495 N N . VAL A 1 192 ? 21.575 -2.991 -17.131 1.00 85.19 192 VAL A N 1
ATOM 1496 C CA . VAL A 1 192 ? 22.603 -2.811 -16.109 1.00 85.19 192 VAL A CA 1
ATOM 1497 C C . VAL A 1 192 ? 22.580 -3.929 -15.073 1.00 85.19 192 VAL A C 1
ATOM 1499 O O . VAL A 1 192 ? 21.526 -4.450 -14.713 1.00 85.19 192 VAL A O 1
ATOM 1502 N N . ASP A 1 193 ? 23.743 -4.280 -14.548 1.00 89.88 193 ASP A N 1
ATOM 1503 C CA . ASP A 1 193 ? 23.883 -5.272 -13.487 1.00 89.88 193 ASP A CA 1
ATOM 1504 C C . ASP A 1 193 ? 24.323 -4.619 -12.169 1.00 89.88 193 ASP A C 1
ATOM 1506 O O . ASP A 1 193 ? 25.183 -3.742 -12.137 1.00 89.88 193 ASP A O 1
ATOM 1510 N N . ASN A 1 194 ? 23.791 -5.102 -11.044 1.00 93.44 194 ASN A N 1
ATOM 1511 C CA . ASN A 1 194 ? 24.243 -4.750 -9.689 1.00 93.44 194 ASN A CA 1
ATOM 1512 C C . ASN A 1 194 ? 24.123 -3.257 -9.326 1.00 93.44 194 ASN A C 1
ATOM 1514 O O . ASN A 1 194 ? 25.005 -2.706 -8.661 1.00 93.44 194 ASN A O 1
ATOM 1518 N N . VAL A 1 195 ? 23.036 -2.599 -9.727 1.00 95.69 195 VAL A N 1
ATOM 1519 C CA . VAL A 1 195 ? 22.763 -1.219 -9.301 1.00 95.69 195 VAL A CA 1
ATOM 1520 C C . VAL A 1 195 ? 22.177 -1.198 -7.891 1.00 95.69 195 VAL A C 1
ATOM 1522 O O . VAL A 1 195 ? 21.237 -1.936 -7.590 1.00 95.69 195 VAL A O 1
ATOM 1525 N N . LEU A 1 196 ? 22.693 -0.315 -7.036 1.00 97.56 196 LEU A N 1
ATOM 1526 C CA . LEU A 1 196 ? 22.134 -0.037 -5.712 1.00 97.56 196 LEU A CA 1
ATOM 1527 C C . LEU A 1 196 ? 21.729 1.431 -5.605 1.00 97.56 196 LEU A C 1
ATOM 1529 O O . LEU A 1 196 ? 22.574 2.315 -5.649 1.00 97.56 196 LEU A O 1
ATOM 1533 N N . ILE A 1 197 ? 20.452 1.690 -5.368 1.00 98.31 197 ILE A N 1
ATOM 1534 C CA . ILE A 1 197 ? 19.936 3.002 -4.986 1.00 98.31 197 ILE A CA 1
ATOM 1535 C C . ILE A 1 197 ? 19.482 2.889 -3.537 1.00 98.31 197 ILE A C 1
ATOM 1537 O O . ILE A 1 197 ? 18.670 2.033 -3.197 1.00 98.31 197 ILE A O 1
ATOM 1541 N N . SER A 1 198 ? 20.035 3.699 -2.647 1.00 98.38 198 SER A N 1
ATOM 1542 C CA . SER A 1 198 ? 19.794 3.550 -1.213 1.00 98.38 198 SER A CA 1
ATOM 1543 C C . SER A 1 198 ? 19.765 4.882 -0.485 1.00 98.38 198 SER A C 1
ATOM 1545 O O . SER A 1 198 ? 20.222 5.883 -1.020 1.00 98.38 198 SER A O 1
ATOM 1547 N N . GLY A 1 199 ? 19.260 4.900 0.743 1.00 98.00 199 GLY A N 1
ATOM 1548 C CA . GLY A 1 199 ? 19.275 6.092 1.589 1.00 98.00 199 GLY A CA 1
ATOM 1549 C C . GLY A 1 199 ? 17.892 6.465 2.094 1.00 98.00 199 GLY A C 1
ATOM 1550 O O . GLY A 1 199 ? 16.901 5.888 1.668 1.00 98.00 199 GLY A O 1
ATOM 1551 N N . TYR A 1 200 ? 17.828 7.440 2.998 1.00 97.31 200 TYR A N 1
ATOM 1552 C CA . TYR A 1 200 ? 16.566 7.960 3.548 1.00 97.31 200 TYR A CA 1
ATOM 1553 C C . TYR A 1 200 ? 16.315 9.419 3.142 1.00 97.31 200 TYR A C 1
ATOM 1555 O O . TYR A 1 200 ? 15.658 10.165 3.864 1.00 97.31 200 TYR A O 1
ATOM 1563 N N . GLY A 1 201 ? 16.869 9.837 2.001 1.00 97.62 201 GLY A N 1
ATOM 1564 C CA . GLY A 1 201 ? 16.500 11.090 1.347 1.00 97.62 201 GLY A CA 1
ATOM 1565 C C . GLY A 1 201 ? 15.301 10.934 0.406 1.00 97.62 201 GLY A C 1
ATOM 1566 O O . GLY A 1 201 ? 14.685 9.867 0.300 1.00 97.62 201 GLY A O 1
ATOM 1567 N N . VAL A 1 202 ? 14.977 12.030 -0.272 1.00 98.12 202 VAL A N 1
ATOM 1568 C CA . VAL A 1 202 ? 13.814 12.177 -1.147 1.00 98.12 202 VAL A CA 1
ATOM 1569 C C . VAL A 1 202 ? 14.259 12.305 -2.603 1.00 98.12 202 VAL A C 1
ATOM 1571 O O . VAL A 1 202 ? 15.104 13.143 -2.913 1.00 98.12 202 VAL A O 1
ATOM 1574 N N . LEU A 1 203 ? 13.652 11.518 -3.489 1.00 97.81 203 LEU A N 1
ATOM 1575 C CA . LEU A 1 203 ? 13.675 11.702 -4.939 1.00 97.81 203 LEU A CA 1
ATOM 1576 C C . LEU A 1 203 ? 12.312 12.247 -5.380 1.00 97.81 203 LEU A C 1
ATOM 1578 O O . LEU A 1 203 ? 11.284 11.644 -5.083 1.00 97.81 203 LEU A O 1
ATOM 1582 N N . ASP A 1 204 ? 12.301 13.383 -6.065 1.00 95.25 204 ASP A N 1
ATOM 1583 C CA . ASP A 1 204 ? 11.096 14.136 -6.400 1.00 95.25 204 ASP A CA 1
ATOM 1584 C C . ASP A 1 204 ? 11.000 14.404 -7.902 1.00 95.25 204 ASP A C 1
ATOM 1586 O O . ASP A 1 204 ? 11.739 15.210 -8.467 1.00 95.25 204 ASP A O 1
ATOM 1590 N N . THR A 1 205 ? 10.047 13.757 -8.562 1.00 91.00 205 THR A N 1
ATOM 1591 C CA . THR A 1 205 ? 9.692 14.083 -9.943 1.00 91.00 205 THR A CA 1
ATOM 1592 C C . THR A 1 205 ? 8.801 15.328 -9.940 1.00 91.00 205 THR A C 1
ATOM 1594 O O . THR A 1 205 ? 7.579 15.242 -9.857 1.00 91.00 205 THR A O 1
ATOM 1597 N N . HIS A 1 206 ? 9.435 16.503 -9.953 1.00 89.44 206 HIS A N 1
ATOM 1598 C CA . HIS A 1 206 ? 8.763 17.798 -9.787 1.00 89.44 206 HIS A CA 1
ATOM 1599 C C . HIS A 1 206 ? 8.390 18.486 -11.106 1.00 89.44 206 HIS A C 1
ATOM 1601 O O . HIS A 1 206 ? 7.410 19.228 -11.163 1.00 89.44 206 HIS A O 1
ATOM 1607 N N . TYR A 1 207 ? 9.190 18.290 -12.151 1.00 87.31 207 TYR A N 1
ATOM 1608 C CA . TYR A 1 207 ? 9.068 19.031 -13.403 1.00 87.31 207 TYR A CA 1
ATOM 1609 C C . TYR A 1 207 ? 8.313 18.246 -14.466 1.00 87.31 207 TYR A C 1
ATOM 1611 O O . TYR A 1 207 ? 8.148 17.027 -14.367 1.00 87.31 207 TYR A O 1
ATOM 1619 N N . ASP A 1 208 ? 7.822 18.976 -15.468 1.00 81.50 208 ASP A N 1
ATOM 1620 C CA . ASP A 1 208 ? 7.258 18.362 -16.662 1.00 81.50 208 ASP A CA 1
ATOM 1621 C C . ASP A 1 208 ? 8.316 17.540 -17.344 1.00 81.50 208 ASP A C 1
ATOM 1623 O O . ASP A 1 208 ? 9.456 17.973 -17.503 1.00 81.50 208 ASP A O 1
ATOM 1627 N N . LEU A 1 209 ? 7.901 16.350 -17.728 1.00 72.94 209 LEU A N 1
ATOM 1628 C CA . LEU A 1 209 ? 8.797 15.412 -18.338 1.00 72.94 209 LEU A CA 1
ATOM 1629 C C . LEU A 1 209 ? 8.896 15.785 -19.804 1.00 72.94 209 LEU A C 1
ATOM 1631 O O . LEU A 1 209 ? 7.896 15.856 -20.524 1.00 72.94 209 LEU A O 1
ATOM 1635 N N . GLU A 1 210 ? 10.112 16.127 -20.208 1.00 67.56 210 GLU A N 1
ATOM 1636 C CA . GLU A 1 210 ? 10.410 16.320 -21.615 1.00 67.56 210 GLU A CA 1
ATOM 1637 C C . GLU A 1 210 ? 10.239 14.962 -22.311 1.00 67.56 210 GLU A C 1
ATOM 1639 O O . GLU A 1 210 ? 10.609 13.943 -21.720 1.00 67.56 210 GLU A O 1
ATOM 1644 N N . PRO A 1 211 ? 9.677 14.915 -23.536 1.00 60.47 211 PRO A N 1
ATOM 1645 C CA . PRO A 1 211 ? 9.503 13.663 -24.261 1.00 60.47 211 PRO A CA 1
ATOM 1646 C C . PRO A 1 211 ? 10.816 12.893 -24.271 1.00 60.47 211 PRO A C 1
ATOM 1648 O O . PRO A 1 211 ? 11.847 13.446 -24.671 1.00 60.47 211 PRO A O 1
ATOM 1651 N N . ASP A 1 212 ? 10.784 11.643 -23.818 1.00 59.66 212 ASP A N 1
ATOM 1652 C CA . ASP A 1 212 ? 12.004 10.865 -23.699 1.00 59.66 212 ASP A CA 1
ATOM 1653 C C . ASP A 1 212 ? 12.617 10.683 -25.091 1.00 59.66 212 ASP A C 1
ATOM 1655 O O . ASP A 1 212 ? 12.080 10.027 -25.988 1.00 59.66 212 ASP A O 1
ATOM 1659 N N . LEU A 1 213 ? 13.758 11.333 -25.298 1.00 58.28 213 LEU A N 1
ATOM 1660 C CA . LEU A 1 213 ? 14.585 11.101 -26.467 1.00 58.28 213 LEU A CA 1
ATOM 1661 C C . LEU A 1 213 ? 15.349 9.805 -26.220 1.00 58.28 213 LEU A C 1
ATOM 1663 O O . LEU A 1 213 ? 15.932 9.641 -25.149 1.00 58.28 213 LEU A O 1
ATOM 1667 N N . VAL A 1 214 ? 15.402 8.913 -27.213 1.00 54.91 214 VAL A N 1
ATOM 1668 C CA . VAL A 1 214 ? 16.291 7.742 -27.153 1.00 54.91 214 VAL A CA 1
ATOM 1669 C C . VAL A 1 214 ? 17.705 8.216 -26.821 1.00 54.91 214 VAL A C 1
ATOM 1671 O O . VAL A 1 214 ? 18.221 9.145 -27.452 1.00 54.91 214 VAL A O 1
ATOM 1674 N N . GLY A 1 215 ? 18.288 7.616 -25.783 1.00 53.31 215 GLY A N 1
ATOM 1675 C CA . GLY A 1 215 ? 19.529 8.076 -25.170 1.00 53.31 215 GLY A CA 1
ATOM 1676 C C . GLY A 1 215 ? 19.347 9.022 -23.977 1.00 53.31 215 GLY A C 1
ATOM 1677 O O . GLY A 1 215 ? 20.359 9.446 -23.430 1.00 53.31 215 GLY A O 1
ATOM 1678 N N . ILE A 1 216 ? 18.124 9.357 -23.542 1.00 53.56 216 ILE A N 1
ATOM 1679 C CA . ILE A 1 216 ? 17.788 10.021 -22.260 1.00 53.56 216 ILE A CA 1
ATOM 1680 C C . ILE A 1 216 ? 17.028 9.046 -21.360 1.00 53.56 216 ILE A C 1
ATOM 1682 O O . ILE A 1 216 ? 17.501 8.795 -20.256 1.00 53.56 216 ILE A O 1
ATOM 1686 N N . SER A 1 217 ? 15.939 8.452 -21.851 1.00 55.03 217 SER A N 1
ATOM 1687 C CA . SER A 1 217 ? 15.330 7.242 -21.292 1.00 55.03 217 SER A CA 1
ATOM 1688 C C . SER A 1 217 ? 14.731 6.403 -22.435 1.00 55.03 217 SER A C 1
ATOM 1690 O O . SER A 1 217 ? 14.395 6.940 -23.493 1.00 55.03 217 SER A O 1
ATOM 1692 N N . ASP A 1 218 ? 14.703 5.078 -22.282 1.00 53.78 218 ASP A N 1
ATOM 1693 C CA . ASP A 1 218 ? 14.535 4.162 -23.421 1.00 53.78 218 ASP A CA 1
ATOM 1694 C C . ASP A 1 218 ? 13.094 3.729 -23.694 1.00 53.78 218 ASP A C 1
ATOM 1696 O O . ASP A 1 218 ? 12.868 3.017 -24.669 1.00 53.78 218 ASP A O 1
ATOM 1700 N N . ASP A 1 219 ? 12.117 4.094 -22.865 1.00 56.00 219 ASP A N 1
ATOM 1701 C CA . ASP A 1 219 ? 10.780 3.498 -22.951 1.00 56.00 219 ASP A CA 1
ATOM 1702 C C . ASP A 1 219 ? 9.622 4.491 -23.101 1.00 56.00 219 ASP A C 1
ATOM 1704 O O . ASP A 1 219 ? 8.470 4.068 -23.186 1.00 56.00 219 ASP A O 1
ATOM 1708 N N . ASN A 1 220 ? 9.911 5.795 -23.234 1.00 56.03 220 ASN A N 1
ATOM 1709 C CA . ASN A 1 220 ? 8.893 6.854 -23.338 1.00 56.03 220 ASN A CA 1
ATOM 1710 C C . ASN A 1 220 ? 7.910 6.845 -22.154 1.00 56.03 220 ASN A C 1
ATOM 1712 O O . ASN A 1 220 ? 6.787 7.355 -22.245 1.00 56.03 220 ASN A O 1
ATOM 1716 N N . THR A 1 221 ? 8.313 6.209 -21.050 1.00 59.22 221 THR A N 1
ATOM 1717 C CA . THR A 1 221 ? 7.531 6.143 -19.834 1.00 59.22 221 THR A CA 1
ATOM 1718 C C . THR A 1 221 ? 8.168 7.013 -18.766 1.00 59.22 221 THR A C 1
ATOM 1720 O O . THR A 1 221 ? 9.371 7.063 -18.515 1.00 59.22 221 THR A O 1
ATOM 1723 N N . HIS A 1 222 ? 7.290 7.703 -18.070 1.00 75.50 222 HIS A N 1
ATOM 1724 C CA . HIS A 1 222 ? 7.635 8.835 -17.245 1.00 75.50 222 HIS A CA 1
ATOM 1725 C C . HIS A 1 222 ? 7.889 8.417 -15.799 1.00 75.50 222 HIS A C 1
ATOM 1727 O O . HIS A 1 222 ? 7.194 8.832 -14.871 1.00 75.50 222 HIS A O 1
ATOM 1733 N N . GLN A 1 223 ? 8.843 7.504 -15.628 1.00 85.06 223 GLN A N 1
ATOM 1734 C CA . GLN A 1 223 ? 9.106 6.846 -14.353 1.00 85.06 223 GLN A CA 1
ATOM 1735 C C . GLN A 1 223 ? 10.084 7.657 -13.503 1.00 85.06 223 GLN A C 1
ATOM 1737 O O . GLN A 1 223 ? 11.093 8.136 -14.020 1.00 85.06 223 GLN A O 1
ATOM 1742 N N . SER A 1 224 ? 9.851 7.763 -12.192 1.00 91.00 224 SER A N 1
ATOM 1743 C CA . SER A 1 224 ? 10.829 8.395 -11.291 1.00 91.00 224 SER A CA 1
ATOM 1744 C C . SER A 1 224 ? 12.105 7.558 -11.182 1.00 91.00 224 SER A C 1
ATOM 1746 O O . SER A 1 224 ? 13.210 8.105 -11.204 1.00 91.00 224 SER A O 1
ATOM 1748 N N . ILE A 1 225 ? 11.950 6.231 -11.090 1.00 93.12 225 ILE A N 1
ATOM 1749 C CA . ILE A 1 225 ? 13.035 5.256 -11.226 1.00 93.12 225 ILE A CA 1
ATOM 1750 C C . ILE A 1 225 ? 12.648 4.216 -12.275 1.00 93.12 225 ILE A C 1
ATOM 1752 O O . ILE A 1 225 ? 11.677 3.487 -12.059 1.00 93.12 225 ILE A O 1
ATOM 1756 N N . GLY A 1 226 ? 13.437 4.137 -13.352 1.00 89.31 226 GLY A N 1
ATOM 1757 C CA . GLY A 1 226 ? 13.244 3.200 -14.464 1.00 89.31 226 GLY A CA 1
ATOM 1758 C C . GLY A 1 226 ? 14.519 2.467 -14.860 1.00 89.31 226 GLY A C 1
ATOM 1759 O O . GLY A 1 226 ? 15.397 3.029 -15.516 1.00 89.31 226 GLY A O 1
ATOM 1760 N N . ILE A 1 227 ? 14.661 1.214 -14.421 1.00 87.19 227 ILE A N 1
ATOM 1761 C CA . ILE A 1 227 ? 15.906 0.445 -14.582 1.00 87.19 227 ILE A CA 1
ATOM 1762 C C . ILE A 1 227 ? 15.602 -0.993 -14.999 1.00 87.19 227 ILE A C 1
ATOM 1764 O O . ILE A 1 227 ? 14.772 -1.672 -14.397 1.00 87.19 227 ILE A O 1
ATOM 1768 N N . TYR A 1 228 ? 16.341 -1.495 -15.981 1.00 83.12 228 TYR A N 1
ATOM 1769 C CA . TYR A 1 228 ? 16.231 -2.851 -16.495 1.00 83.12 228 TYR A CA 1
ATOM 1770 C C . TYR A 1 228 ? 17.577 -3.584 -16.378 1.00 83.12 228 TYR A C 1
ATOM 1772 O O . TYR A 1 228 ? 18.645 -3.033 -16.634 1.00 83.12 228 TYR A O 1
ATOM 1780 N N . GLY A 1 229 ? 17.550 -4.860 -15.990 1.00 82.06 229 GLY A N 1
ATOM 1781 C CA . GLY A 1 229 ? 18.763 -5.676 -15.849 1.00 82.06 229 GLY A CA 1
ATOM 1782 C C . GLY A 1 229 ? 18.729 -6.672 -14.692 1.00 82.06 229 GLY A C 1
ATOM 1783 O O . GLY A 1 229 ? 17.712 -7.336 -14.502 1.00 82.06 229 GLY A O 1
ATOM 1784 N N . LYS A 1 230 ? 19.815 -6.847 -13.932 1.00 86.44 230 LYS A N 1
ATOM 1785 C CA . LYS A 1 230 ? 19.874 -7.858 -12.854 1.00 86.44 230 LYS A CA 1
ATOM 1786 C C . LYS A 1 230 ? 20.407 -7.311 -11.544 1.00 86.44 230 LYS A C 1
ATOM 1788 O O . LYS A 1 230 ? 21.229 -6.400 -11.521 1.00 86.44 230 LYS A O 1
ATOM 1793 N N . ASN A 1 231 ? 19.966 -7.924 -10.443 1.00 90.56 231 ASN A N 1
ATOM 1794 C CA . ASN A 1 231 ? 20.393 -7.580 -9.085 1.00 90.56 231 ASN A CA 1
ATOM 1795 C C . ASN A 1 231 ? 20.290 -6.065 -8.812 1.00 90.56 231 ASN A C 1
ATOM 1797 O O . ASN A 1 231 ? 21.204 -5.440 -8.275 1.00 90.56 231 ASN A O 1
ATOM 1801 N N . ILE A 1 232 ? 19.166 -5.475 -9.219 1.00 93.81 232 ILE A N 1
ATOM 1802 C CA . ILE A 1 232 ? 18.858 -4.066 -8.978 1.00 93.81 232 ILE A CA 1
ATOM 1803 C C . ILE A 1 232 ? 18.230 -3.947 -7.598 1.00 93.81 232 ILE A C 1
ATOM 1805 O O . ILE A 1 232 ? 17.270 -4.654 -7.280 1.00 93.81 232 ILE A O 1
ATOM 1809 N N . ARG A 1 233 ? 18.764 -3.059 -6.766 1.00 97.44 233 ARG A N 1
ATOM 1810 C CA . ARG A 1 233 ? 18.310 -2.872 -5.390 1.00 97.44 233 ARG A CA 1
ATOM 1811 C C . ARG A 1 233 ? 17.926 -1.425 -5.161 1.00 97.44 233 ARG A C 1
ATOM 1813 O O . ARG A 1 233 ? 18.733 -0.535 -5.407 1.00 97.44 233 ARG A O 1
ATOM 1820 N N . VAL A 1 234 ? 16.725 -1.205 -4.639 1.00 98.38 234 VAL A N 1
ATOM 1821 C CA . VAL A 1 234 ? 16.274 0.103 -4.162 1.00 98.38 234 VAL A CA 1
ATOM 1822 C C . VAL A 1 234 ? 15.895 -0.028 -2.695 1.00 98.38 234 VAL A C 1
ATOM 1824 O O . VAL A 1 234 ? 15.055 -0.852 -2.335 1.00 98.38 234 VAL A O 1
ATOM 1827 N N . HIS A 1 235 ? 16.554 0.740 -1.832 1.00 98.44 235 HIS A N 1
ATOM 1828 C CA . HIS A 1 235 ? 16.416 0.616 -0.386 1.00 98.44 235 HIS A CA 1
ATOM 1829 C C . HIS A 1 235 ? 16.171 1.964 0.289 1.00 98.44 235 HIS A C 1
ATOM 1831 O O . HIS A 1 235 ? 16.993 2.869 0.186 1.00 98.44 235 HIS A O 1
ATOM 1837 N N . GLY A 1 236 ? 15.083 2.095 1.040 1.00 98.06 236 GLY A N 1
ATOM 1838 C CA . GLY A 1 236 ? 14.874 3.231 1.938 1.00 98.06 236 GLY A CA 1
ATOM 1839 C C . GLY A 1 236 ? 14.404 4.534 1.285 1.00 98.06 236 GLY A C 1
ATOM 1840 O O . GLY A 1 236 ? 13.850 5.374 1.987 1.00 98.06 236 GLY A O 1
ATOM 1841 N N . VAL A 1 237 ? 14.604 4.742 -0.018 1.00 98.38 237 VAL A N 1
ATOM 1842 C CA . VAL A 1 237 ? 14.359 6.052 -0.646 1.00 98.38 237 VAL A CA 1
ATOM 1843 C C . VAL A 1 237 ? 12.873 6.427 -0.597 1.00 98.38 237 VAL A C 1
ATOM 1845 O O . VAL A 1 237 ? 11.992 5.589 -0.813 1.00 98.38 237 VAL A O 1
ATOM 1848 N N . THR A 1 238 ? 12.597 7.701 -0.316 1.00 98.44 238 THR A N 1
ATOM 1849 C CA . THR A 1 238 ? 11.261 8.291 -0.450 1.00 98.44 238 THR A CA 1
ATOM 1850 C C . THR A 1 238 ? 11.119 8.874 -1.850 1.00 98.44 238 THR A C 1
ATOM 1852 O O . THR A 1 238 ? 11.786 9.845 -2.183 1.00 98.44 238 THR A O 1
ATOM 1855 N N . ILE A 1 239 ? 10.260 8.289 -2.674 1.00 97.56 239 ILE A N 1
ATOM 1856 C CA . ILE A 1 239 ? 9.994 8.716 -4.044 1.00 97.56 239 ILE A CA 1
ATOM 1857 C C . ILE A 1 239 ? 8.651 9.436 -4.070 1.00 97.56 239 ILE A C 1
ATOM 1859 O O . ILE A 1 239 ? 7.624 8.877 -3.672 1.00 97.56 239 ILE A O 1
ATOM 1863 N N . ILE A 1 240 ? 8.662 10.679 -4.532 1.00 94.62 240 ILE A N 1
ATOM 1864 C CA . ILE A 1 240 ? 7.473 11.511 -4.659 1.00 94.62 240 ILE A CA 1
ATOM 1865 C C . ILE A 1 240 ? 7.357 12.079 -6.068 1.00 94.62 240 ILE A C 1
ATOM 1867 O O . ILE A 1 240 ? 8.350 12.261 -6.766 1.00 94.62 240 ILE A O 1
ATOM 1871 N N . ASN A 1 241 ? 6.133 12.399 -6.469 1.00 90.88 241 ASN A N 1
ATOM 1872 C CA . ASN A 1 241 ? 5.881 13.194 -7.661 1.00 90.88 241 ASN A CA 1
ATOM 1873 C C . ASN A 1 241 ? 5.132 14.456 -7.242 1.00 90.88 241 ASN A C 1
ATOM 1875 O O . ASN A 1 241 ? 3.957 14.395 -6.867 1.00 90.88 241 ASN A O 1
ATOM 1879 N N . THR A 1 242 ? 5.820 15.596 -7.267 1.00 88.81 242 THR A N 1
ATOM 1880 C CA . THR A 1 242 ? 5.219 16.891 -6.932 1.00 88.81 242 THR A CA 1
ATOM 1881 C C . THR A 1 242 ? 4.871 17.743 -8.139 1.00 88.81 242 THR A C 1
ATOM 1883 O O . THR A 1 242 ? 4.434 18.885 -7.964 1.00 88.81 242 THR A O 1
ATOM 1886 N N . ASN A 1 243 ? 4.998 17.192 -9.348 1.00 86.50 243 ASN A N 1
ATOM 1887 C CA . ASN A 1 243 ? 4.591 17.883 -10.556 1.00 86.50 243 ASN A CA 1
ATOM 1888 C C . ASN A 1 243 ? 3.084 18.213 -10.496 1.00 86.50 243 ASN A C 1
ATOM 1890 O O . ASN A 1 243 ? 2.255 17.319 -10.317 1.00 86.50 243 ASN A O 1
ATOM 1894 N N . PRO A 1 244 ? 2.678 19.490 -10.615 1.00 77.62 244 PRO A N 1
ATOM 1895 C CA . PRO A 1 244 ? 1.264 19.855 -10.601 1.00 77.62 244 PRO A CA 1
ATOM 1896 C C . PRO A 1 244 ? 0.481 19.378 -11.837 1.00 77.62 244 PRO A C 1
ATOM 1898 O O . PRO A 1 244 ? -0.752 19.382 -11.805 1.00 77.62 244 PRO A O 1
ATOM 1901 N N . LYS A 1 245 ? 1.148 18.999 -12.931 1.00 78.81 245 LYS A N 1
ATOM 1902 C CA . LYS A 1 245 ? 0.509 18.510 -14.154 1.00 78.81 245 LYS A CA 1
ATOM 1903 C C . LYS A 1 245 ? 0.159 17.025 -14.047 1.00 78.81 245 LYS A C 1
ATOM 1905 O O . LYS A 1 245 ? 0.892 16.233 -13.470 1.00 78.81 245 LYS A O 1
ATOM 1910 N N . CYS A 1 246 ? -1.014 16.672 -14.570 1.00 64.19 246 CYS A N 1
ATOM 1911 C CA . CYS A 1 246 ? -1.627 15.342 -14.443 1.00 64.19 246 CYS A CA 1
ATOM 1912 C C . CYS A 1 246 ? -1.737 14.599 -15.784 1.00 64.19 246 CYS A C 1
ATOM 1914 O O . CYS A 1 246 ? -2.518 13.662 -15.896 1.00 64.19 246 CYS A O 1
ATOM 1916 N N . ASP A 1 247 ? -1.039 15.049 -16.822 1.00 68.50 247 ASP A N 1
ATOM 1917 C CA . ASP A 1 247 ? -1.165 14.543 -18.193 1.00 68.50 247 ASP A CA 1
ATOM 1918 C C . ASP A 1 247 ? -0.139 13.461 -18.546 1.00 68.50 247 ASP A C 1
ATOM 1920 O O . ASP A 1 247 ? -0.034 13.059 -19.705 1.00 68.50 247 ASP A O 1
ATOM 1924 N N . VAL A 1 248 ? 0.597 12.961 -17.552 1.00 67.81 248 VAL A N 1
ATOM 1925 C CA . VAL A 1 248 ? 1.768 12.127 -17.781 1.00 67.81 248 VAL A CA 1
ATOM 1926 C C . VAL A 1 248 ? 1.626 10.767 -17.093 1.00 67.81 248 VAL A C 1
ATOM 1928 O O . VAL A 1 248 ? 1.569 10.687 -15.867 1.00 67.81 248 VAL A O 1
ATOM 1931 N N . TRP A 1 249 ? 1.591 9.697 -17.894 1.00 74.88 249 TRP A N 1
ATOM 1932 C CA . TRP A 1 249 ? 1.543 8.305 -17.430 1.00 74.88 249 TRP A CA 1
ATOM 1933 C C . TRP A 1 249 ? 2.934 7.796 -17.078 1.00 74.88 249 TRP A C 1
ATOM 1935 O O . TRP A 1 249 ? 3.833 7.847 -17.920 1.00 74.88 249 TRP A O 1
ATOM 1945 N N . GLY A 1 250 ? 3.104 7.261 -15.875 1.00 79.50 250 GLY A N 1
ATOM 1946 C CA . GLY A 1 250 ? 4.385 6.803 -15.373 1.00 79.50 250 GLY A CA 1
ATOM 1947 C C . GLY A 1 250 ? 4.270 5.960 -14.112 1.00 79.50 250 GLY A C 1
ATOM 1948 O O . GLY A 1 250 ? 3.188 5.647 -13.624 1.00 79.50 250 GLY A O 1
ATOM 1949 N N . TYR A 1 251 ? 5.433 5.579 -13.601 1.00 86.44 251 TYR A N 1
ATOM 1950 C CA . TYR A 1 251 ? 5.559 4.798 -12.384 1.00 86.44 251 TYR A CA 1
ATOM 1951 C C . TYR A 1 251 ? 6.425 5.564 -11.415 1.00 86.44 251 TYR A C 1
ATOM 1953 O O . TYR A 1 251 ? 7.472 6.106 -11.757 1.00 86.44 251 TYR A O 1
ATOM 1961 N N . CYS A 1 252 ? 6.040 5.504 -10.164 1.00 92.12 252 CYS A N 1
ATOM 1962 C CA . CYS A 1 252 ? 6.904 5.911 -9.087 1.00 92.12 252 CYS A CA 1
ATOM 1963 C C . CYS A 1 252 ? 8.171 5.045 -9.022 1.00 92.12 252 CYS A C 1
ATOM 1965 O O . CYS A 1 252 ? 9.281 5.553 -8.892 1.00 92.12 252 CYS A O 1
ATOM 1967 N N . LEU A 1 253 ? 8.030 3.725 -9.164 1.00 93.62 253 LEU A N 1
ATOM 1968 C CA . LEU A 1 253 ? 9.169 2.829 -9.307 1.00 93.62 253 LEU A CA 1
ATOM 1969 C C . LEU A 1 253 ? 8.807 1.673 -10.221 1.00 93.62 253 LEU A C 1
ATOM 1971 O O . LEU A 1 253 ? 7.878 0.909 -9.950 1.00 93.62 253 LEU A O 1
ATOM 1975 N N . ASN A 1 254 ? 9.596 1.512 -11.272 1.00 89.88 254 ASN A N 1
ATOM 1976 C CA . ASN A 1 254 ? 9.446 0.397 -12.174 1.00 89.88 254 ASN A CA 1
ATOM 1977 C C . ASN A 1 254 ? 10.814 -0.175 -12.551 1.00 89.88 254 ASN A C 1
ATOM 1979 O O . ASN A 1 254 ? 11.670 0.483 -13.138 1.00 89.88 254 ASN A O 1
ATOM 1983 N N . ILE A 1 255 ? 11.037 -1.423 -12.149 1.00 88.00 255 ILE A N 1
ATOM 1984 C CA . ILE A 1 255 ? 12.293 -2.122 -12.385 1.00 88.00 255 ILE A CA 1
ATOM 1985 C C . ILE A 1 255 ? 11.972 -3.449 -13.044 1.00 88.00 255 ILE A C 1
ATOM 1987 O O . ILE A 1 255 ? 11.298 -4.287 -12.449 1.00 88.00 255 ILE A O 1
ATOM 1991 N N . ASN A 1 256 ? 12.474 -3.654 -14.260 1.00 78.94 256 ASN A N 1
ATOM 1992 C CA . ASN A 1 256 ? 12.167 -4.840 -15.060 1.00 78.94 256 ASN A CA 1
ATOM 1993 C C . ASN A 1 256 ? 10.677 -5.124 -15.268 1.00 78.94 256 ASN A C 1
ATOM 1995 O O . ASN A 1 256 ? 10.306 -6.291 -15.408 1.00 78.94 256 ASN A O 1
ATOM 1999 N N . ALA A 1 257 ? 9.828 -4.095 -15.361 1.00 70.00 257 ALA A N 1
ATOM 2000 C CA . ALA A 1 257 ? 8.503 -4.303 -15.929 1.00 70.00 257 ALA A CA 1
ATOM 2001 C C . ALA A 1 257 ? 8.628 -5.010 -17.266 1.00 70.00 257 ALA A C 1
ATOM 2003 O O . ALA A 1 257 ? 9.278 -4.519 -18.192 1.00 70.00 257 ALA A O 1
ATOM 2004 N N . ASN A 1 258 ? 7.930 -6.127 -17.387 1.00 60.47 258 ASN A N 1
ATOM 2005 C CA . ASN A 1 258 ? 7.877 -6.822 -18.652 1.00 60.47 258 ASN A CA 1
ATOM 2006 C C . ASN A 1 258 ? 7.180 -5.945 -19.696 1.00 60.47 258 ASN A C 1
ATOM 2008 O O . ASN A 1 258 ? 7.666 -5.855 -20.812 1.00 60.47 258 ASN A O 1
ATOM 2012 N N . TRP A 1 259 ? 6.096 -5.242 -19.340 1.00 60.16 259 TRP A N 1
ATOM 2013 C CA . TRP A 1 259 ? 5.227 -4.506 -20.274 1.00 60.16 259 TRP A CA 1
ATOM 2014 C C . TRP A 1 259 ? 5.879 -3.336 -21.029 1.00 60.16 259 TRP A C 1
ATOM 2016 O O . TRP A 1 259 ? 5.344 -2.963 -22.068 1.00 60.16 259 TRP A O 1
ATOM 2026 N N . SER A 1 260 ? 6.998 -2.777 -20.553 1.00 57.94 260 SER A N 1
ATOM 2027 C CA . SER A 1 260 ? 7.688 -1.688 -21.254 1.00 57.94 260 SER A CA 1
ATOM 2028 C C . SER A 1 260 ? 8.480 -2.283 -22.426 1.00 57.94 260 SER A C 1
ATOM 2030 O O . SER A 1 260 ? 9.315 -3.164 -22.214 1.00 57.94 260 SER A O 1
ATOM 2032 N N . PRO A 1 261 ? 8.201 -1.938 -23.689 1.00 58.16 261 PRO A N 1
ATOM 2033 C CA . PRO A 1 261 ? 9.071 -2.328 -24.784 1.00 58.16 261 PRO A CA 1
ATOM 2034 C C . PRO A 1 261 ? 10.234 -1.341 -24.902 1.00 58.16 261 PRO A C 1
ATOM 2036 O O . PRO A 1 261 ? 10.082 -0.152 -24.638 1.00 58.16 261 PRO A O 1
ATOM 2039 N N . ILE A 1 262 ? 11.385 -1.817 -25.385 1.00 58.16 262 ILE A N 1
ATOM 2040 C CA . ILE A 1 262 ? 12.484 -0.917 -25.765 1.00 58.16 262 ILE A CA 1
ATOM 2041 C C . ILE A 1 262 ? 11.971 -0.004 -26.883 1.00 58.16 262 ILE A C 1
ATOM 2043 O O . ILE A 1 262 ? 11.581 -0.489 -27.952 1.00 58.16 262 ILE A O 1
ATOM 2047 N N . GLY A 1 263 ? 11.973 1.303 -26.637 1.00 56.97 263 GLY A N 1
ATOM 2048 C CA . GLY A 1 263 ? 11.670 2.316 -27.630 1.00 56.97 263 GLY A CA 1
ATOM 2049 C C . GLY A 1 263 ? 12.679 2.257 -28.773 1.00 56.97 263 GLY A C 1
ATOM 2050 O O . GLY A 1 263 ? 13.890 2.300 -28.570 1.00 56.97 263 GLY A O 1
ATOM 2051 N N . ASP A 1 264 ? 12.184 2.150 -30.004 1.00 62.97 264 ASP A N 1
ATOM 2052 C CA . ASP A 1 264 ? 12.987 2.407 -31.197 1.00 62.97 264 ASP A CA 1
ATOM 2053 C C . ASP A 1 264 ? 12.850 3.896 -31.525 1.00 62.97 264 ASP A C 1
ATOM 2055 O O . ASP A 1 264 ? 11.734 4.400 -31.616 1.00 62.97 264 ASP A O 1
ATOM 2059 N N . LEU A 1 265 ? 13.954 4.616 -31.744 1.00 65.38 265 LEU A N 1
ATOM 2060 C CA . LEU A 1 265 ? 13.903 6.034 -32.124 1.00 65.38 265 LEU A CA 1
ATOM 2061 C C . LEU A 1 265 ? 13.060 6.258 -33.394 1.00 65.38 265 LEU A C 1
ATOM 2063 O O . LEU A 1 265 ? 12.461 7.319 -33.567 1.00 65.38 265 LEU A O 1
ATOM 2067 N N . ALA A 1 266 ? 13.016 5.269 -34.290 1.00 71.69 266 ALA A N 1
ATOM 2068 C CA . ALA A 1 266 ? 12.214 5.308 -35.507 1.00 71.69 266 ALA A CA 1
ATOM 2069 C C . ALA A 1 266 ? 10.765 4.816 -35.314 1.00 71.69 266 ALA A C 1
ATOM 2071 O O . ALA A 1 266 ? 9.923 5.067 -36.179 1.00 71.69 266 ALA A O 1
ATOM 2072 N N . ASP A 1 267 ? 10.476 4.116 -34.215 1.00 69.12 267 ASP A N 1
ATOM 2073 C CA . ASP A 1 267 ? 9.168 3.538 -33.886 1.00 69.12 267 ASP A CA 1
ATOM 2074 C C . ASP A 1 267 ? 8.939 3.584 -32.365 1.00 69.12 267 ASP A C 1
ATOM 2076 O O . ASP A 1 267 ? 8.889 2.528 -31.713 1.00 69.12 267 ASP A O 1
ATOM 2080 N N . PRO A 1 268 ? 8.862 4.798 -31.778 1.00 65.62 268 PRO A N 1
ATOM 2081 C CA . PRO A 1 268 ? 8.731 4.945 -30.340 1.00 65.62 268 PRO A CA 1
ATOM 2082 C C . PRO A 1 268 ? 7.449 4.262 -29.894 1.00 65.62 268 PRO A C 1
ATOM 2084 O O . PRO A 1 268 ? 6.437 4.277 -30.598 1.00 65.62 268 PRO A O 1
ATOM 2087 N N . PHE A 1 269 ? 7.514 3.622 -28.736 1.00 63.88 269 PHE A N 1
ATOM 2088 C CA . PHE A 1 269 ? 6.333 3.035 -28.144 1.00 63.88 269 PHE A CA 1
ATOM 2089 C C . PHE A 1 269 ? 5.501 4.123 -27.475 1.00 63.88 269 PHE A C 1
ATOM 2091 O O . PHE A 1 269 ? 5.996 4.882 -26.639 1.00 63.88 269 PHE A O 1
ATOM 2098 N N . GLY A 1 270 ? 4.234 4.209 -27.858 1.00 64.44 270 GLY A N 1
ATOM 2099 C CA . GLY A 1 270 ? 3.256 5.025 -27.157 1.00 64.44 270 GLY A CA 1
ATOM 2100 C C . GLY A 1 270 ? 2.392 4.164 -26.243 1.00 64.44 270 GLY A C 1
ATOM 2101 O O . GLY A 1 270 ? 1.890 3.122 -26.662 1.00 64.44 270 GLY A O 1
ATOM 2102 N N . ALA A 1 271 ? 2.149 4.607 -25.007 1.00 62.22 271 ALA A N 1
ATOM 2103 C CA . ALA A 1 271 ? 1.171 3.955 -24.130 1.00 62.22 271 ALA A CA 1
ATOM 2104 C C . ALA A 1 271 ? -0.240 3.915 -24.761 1.00 62.22 271 ALA A C 1
ATOM 2106 O O . ALA A 1 271 ? -1.053 3.055 -24.427 1.00 62.22 271 ALA A O 1
ATOM 2107 N N . ASP A 1 272 ? -0.535 4.801 -25.717 1.00 65.69 272 ASP A N 1
ATOM 2108 C CA . ASP A 1 272 ? -1.760 4.771 -26.513 1.00 65.69 272 ASP A CA 1
ATOM 2109 C C . ASP A 1 272 ? -1.857 3.535 -27.422 1.00 65.69 272 ASP A C 1
ATOM 2111 O O . ASP A 1 272 ? -2.967 3.100 -27.722 1.00 65.69 272 ASP A O 1
ATOM 2115 N N . GLU A 1 273 ? -0.748 2.886 -27.791 1.00 65.81 273 GLU A N 1
ATOM 2116 C CA . GLU A 1 273 ? -0.779 1.591 -28.487 1.00 65.81 273 GLU A CA 1
ATOM 2117 C C . GLU A 1 273 ? -1.409 0.482 -27.641 1.00 65.81 273 GLU A C 1
ATOM 2119 O O . GLU A 1 273 ? -2.023 -0.426 -28.203 1.00 65.81 273 GLU A O 1
ATOM 2124 N N . LEU A 1 274 ? -1.321 0.578 -26.307 1.00 59.06 274 LEU A N 1
ATOM 2125 C CA . LEU A 1 274 ? -2.013 -0.319 -25.371 1.00 59.06 274 LEU A CA 1
ATOM 2126 C C . LEU A 1 274 ? -3.540 -0.116 -25.432 1.00 59.06 274 LEU A C 1
ATOM 2128 O O . LEU A 1 274 ? -4.319 -1.038 -25.195 1.00 59.06 274 LEU A O 1
ATOM 2132 N N . GLN A 1 275 ? -3.966 1.119 -25.712 1.00 62.12 275 GLN A N 1
ATOM 2133 C CA . GLN A 1 275 ? -5.325 1.609 -25.467 1.00 62.12 275 GLN A CA 1
ATOM 2134 C C . GLN A 1 275 ? -6.139 1.822 -26.752 1.00 62.12 275 GLN A C 1
ATOM 2136 O O . GLN A 1 275 ? -7.361 1.996 -26.708 1.00 62.12 275 GLN A O 1
ATOM 2141 N N . ASN A 1 276 ? -5.492 1.821 -27.921 1.00 62.69 276 ASN A N 1
ATOM 2142 C CA . ASN A 1 276 ? -6.137 2.194 -29.172 1.00 62.69 276 ASN A CA 1
ATOM 2143 C C . ASN A 1 276 ? -7.049 1.079 -29.712 1.00 62.69 276 ASN A C 1
ATOM 2145 O O . ASN A 1 276 ? -6.653 0.219 -30.502 1.00 62.69 276 ASN A O 1
ATOM 2149 N N . GLN A 1 277 ? -8.325 1.140 -29.330 1.00 57.72 277 GLN A N 1
ATOM 2150 C CA . GLN A 1 277 ? -9.370 0.229 -29.806 1.00 57.72 277 GLN A CA 1
ATOM 2151 C C . GLN A 1 277 ? -9.672 0.347 -31.309 1.00 57.72 277 GLN A C 1
ATOM 2153 O O . GLN A 1 277 ? -10.349 -0.534 -31.846 1.00 57.72 277 GLN A O 1
ATOM 2158 N N . ALA A 1 278 ? -9.215 1.414 -31.980 1.00 59.09 278 ALA A N 1
ATOM 2159 C CA . ALA A 1 278 ? -9.495 1.663 -33.395 1.00 59.09 278 ALA A CA 1
ATOM 2160 C C . ALA A 1 278 ? -8.665 0.780 -34.342 1.00 59.09 278 ALA A C 1
ATOM 2162 O O . ALA A 1 278 ? -8.964 0.712 -35.537 1.00 59.09 278 ALA A O 1
ATOM 2163 N N . LEU A 1 279 ? -7.646 0.087 -33.826 1.00 58.44 279 LEU A N 1
ATOM 2164 C CA . LEU A 1 279 ? -6.865 -0.874 -34.590 1.00 58.44 279 LEU A CA 1
ATOM 2165 C C . LEU A 1 279 ? -7.589 -2.239 -34.643 1.00 58.44 279 LEU A C 1
ATOM 2167 O O . LEU A 1 279 ? -7.955 -2.789 -33.597 1.00 58.44 279 LEU A O 1
ATOM 2171 N N . PRO A 1 280 ? -7.844 -2.805 -35.840 1.00 58.44 280 PRO A N 1
ATOM 2172 C CA . PRO A 1 280 ? -8.462 -4.121 -35.966 1.00 58.44 280 PRO A CA 1
ATOM 2173 C C . PRO A 1 280 ? -7.513 -5.197 -35.428 1.00 58.44 280 PRO A C 1
ATOM 2175 O O . PRO A 1 280 ? -6.428 -5.397 -35.963 1.00 58.44 280 PRO A O 1
ATOM 2178 N N . ALA A 1 281 ? -7.916 -5.930 -34.387 1.00 54.34 281 ALA A N 1
ATOM 2179 C CA . ALA A 1 281 ? -7.150 -7.084 -33.910 1.00 54.34 281 ALA A CA 1
ATOM 2180 C C . ALA A 1 281 ? -6.900 -8.079 -35.072 1.00 54.34 281 ALA A C 1
ATOM 2182 O O . ALA A 1 281 ? -7.854 -8.375 -35.801 1.00 54.34 281 ALA A O 1
ATOM 2183 N N . PRO A 1 282 ? -5.670 -8.603 -35.276 1.00 53.41 282 PRO A N 1
ATOM 2184 C CA . PRO A 1 282 ? -4.468 -8.512 -34.439 1.00 53.41 282 PRO A CA 1
ATOM 2185 C C . PRO A 1 282 ? -3.408 -7.533 -34.999 1.00 53.41 282 PRO A C 1
ATOM 2187 O O . PRO A 1 282 ? -2.239 -7.881 -35.112 1.00 53.41 282 PRO A O 1
ATOM 2190 N N . SER A 1 283 ? -3.781 -6.313 -35.399 1.00 55.03 283 SER A N 1
ATOM 2191 C CA . SER A 1 283 ? -2.851 -5.371 -36.047 1.00 55.03 283 SER A CA 1
ATOM 2192 C C . SER A 1 283 ? -1.887 -4.641 -35.098 1.00 55.03 283 SER A C 1
ATOM 2194 O O . SER A 1 283 ? -1.365 -3.590 -35.477 1.00 55.03 283 SER A O 1
ATOM 2196 N N . TYR A 1 284 ? -1.668 -5.133 -33.876 1.00 61.66 284 TYR A N 1
ATOM 2197 C CA . TYR A 1 284 ? -0.624 -4.576 -33.016 1.00 61.66 284 TYR A CA 1
ATOM 2198 C C . TYR A 1 284 ? 0.729 -4.942 -33.609 1.00 61.66 284 TYR A C 1
ATOM 2200 O O . TYR A 1 284 ? 0.947 -6.085 -34.016 1.00 61.66 284 TYR A O 1
ATOM 2208 N N . LYS A 1 285 ? 1.629 -3.962 -33.694 1.00 65.00 285 LYS A N 1
ATOM 2209 C CA . LYS A 1 285 ? 3.002 -4.253 -34.083 1.00 65.00 285 LYS A CA 1
ATOM 2210 C C . LYS A 1 285 ? 3.611 -5.159 -33.005 1.00 65.00 285 LYS A C 1
ATOM 2212 O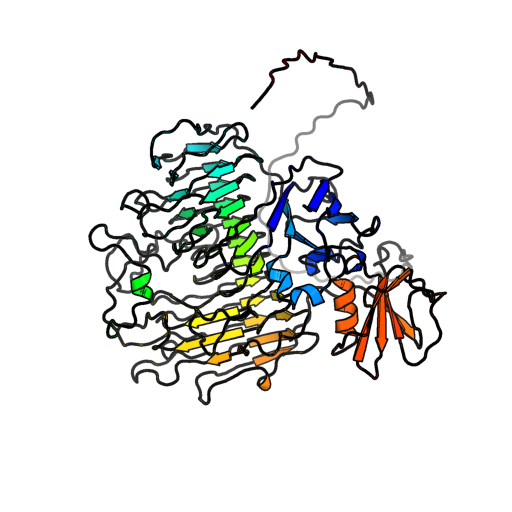 O . LYS A 1 285 ? 3.531 -4.800 -31.832 1.00 65.00 285 LYS A O 1
ATOM 2217 N N . PRO A 1 286 ? 4.221 -6.290 -33.384 1.00 60.44 286 PRO A N 1
ATOM 2218 C CA . PRO A 1 286 ? 5.231 -6.964 -32.581 1.00 60.44 286 PRO A CA 1
ATOM 2219 C C . PRO A 1 286 ? 6.130 -5.975 -31.838 1.00 60.44 286 PRO A C 1
ATOM 2221 O O . PRO A 1 286 ? 6.727 -5.092 -32.462 1.00 60.44 286 PRO A O 1
ATOM 2224 N N . ARG A 1 287 ? 6.215 -6.097 -30.515 1.00 61.97 287 ARG A N 1
ATOM 2225 C CA . ARG A 1 287 ? 7.113 -5.299 -29.672 1.00 61.97 287 ARG A CA 1
ATOM 2226 C C . ARG A 1 287 ? 8.100 -6.258 -29.001 1.00 61.97 287 ARG A C 1
ATOM 2228 O O . ARG A 1 287 ? 7.754 -7.389 -28.697 1.00 61.97 287 ARG A O 1
ATOM 2235 N N . LYS A 1 288 ? 9.339 -5.825 -28.758 1.00 57.62 288 LYS A N 1
ATOM 2236 C CA . LYS A 1 288 ? 10.329 -6.651 -28.045 1.00 57.62 288 LYS A CA 1
ATOM 2237 C C . LYS A 1 288 ? 10.189 -6.413 -26.549 1.00 57.62 288 LYS A C 1
ATOM 2239 O O . LYS A 1 288 ? 10.261 -5.261 -26.125 1.00 57.62 288 LYS A O 1
ATOM 2244 N N . ALA A 1 289 ? 10.067 -7.472 -25.757 1.00 55.94 289 ALA A N 1
ATOM 2245 C CA . ALA A 1 289 ? 10.156 -7.336 -24.307 1.00 55.94 289 ALA A CA 1
ATOM 2246 C C . ALA A 1 289 ? 11.602 -6.996 -23.905 1.00 55.94 289 ALA A C 1
ATOM 2248 O O . ALA A 1 289 ? 12.545 -7.578 -24.459 1.00 55.94 289 ALA A O 1
ATOM 2249 N N . HIS A 1 290 ? 11.801 -6.127 -22.901 1.00 54.91 290 HIS A N 1
ATOM 2250 C CA . HIS A 1 290 ? 13.143 -5.768 -22.404 1.00 54.91 290 HIS A CA 1
ATOM 2251 C C . HIS A 1 290 ? 13.994 -7.005 -22.112 1.00 54.91 290 HIS A C 1
ATOM 2253 O O . HIS A 1 290 ? 15.183 -7.035 -22.398 1.00 54.91 290 HIS A O 1
ATOM 2259 N N . CYS A 1 291 ? 13.395 -8.084 -21.618 1.00 53.97 291 CYS A N 1
ATOM 2260 C CA . CYS A 1 291 ? 14.055 -9.345 -21.298 1.00 53.97 291 CYS A CA 1
ATOM 2261 C C . CYS A 1 291 ? 14.808 -10.031 -22.471 1.00 53.97 291 CYS A C 1
ATOM 2263 O O . CYS A 1 291 ? 15.745 -10.782 -22.213 1.00 53.97 291 CYS A O 1
ATOM 2265 N N . GLN A 1 292 ? 14.521 -9.714 -23.739 1.00 53.44 292 GLN A N 1
ATOM 2266 C CA . GLN A 1 292 ? 14.924 -10.516 -24.912 1.00 53.44 292 GLN A CA 1
ATOM 2267 C C . GLN A 1 292 ? 16.153 -10.015 -25.696 1.00 53.44 292 GLN A C 1
ATOM 2269 O O . GLN A 1 292 ? 16.374 -10.428 -26.835 1.00 53.44 292 GLN A O 1
ATOM 2274 N N . GLU A 1 293 ? 16.971 -9.134 -25.120 1.00 42.91 293 GLU A N 1
ATOM 2275 C CA . GLU A 1 293 ? 18.021 -8.388 -25.833 1.00 42.91 293 GLU A CA 1
ATOM 2276 C C . GLU A 1 293 ? 19.276 -9.197 -26.257 1.00 42.91 293 GLU A C 1
ATOM 2278 O O . GLU A 1 293 ? 20.418 -8.791 -26.044 1.00 42.91 293 GLU A O 1
ATOM 2283 N N . LYS A 1 294 ? 19.071 -10.349 -26.907 1.00 38.66 294 LYS A N 1
ATOM 2284 C CA . LYS A 1 294 ? 19.991 -10.888 -27.916 1.00 38.66 294 LYS A CA 1
ATOM 2285 C C . LYS A 1 294 ? 19.334 -11.366 -29.212 1.00 38.66 294 LYS A C 1
ATOM 2287 O O . LYS A 1 294 ? 20.091 -11.626 -30.136 1.00 38.66 294 LYS A O 1
ATOM 2292 N N . ASN A 1 295 ? 18.003 -11.445 -29.358 1.00 38.91 295 ASN A N 1
ATOM 2293 C CA . ASN A 1 295 ? 17.388 -11.811 -30.647 1.00 38.91 295 ASN A CA 1
ATOM 2294 C C . ASN A 1 295 ? 16.002 -11.183 -30.855 1.00 38.91 295 ASN A C 1
ATOM 2296 O O . ASN A 1 295 ? 15.137 -11.240 -29.988 1.00 38.91 295 ASN A O 1
ATOM 2300 N N . MET A 1 296 ? 15.824 -10.596 -32.041 1.00 36.09 296 MET A N 1
ATOM 2301 C CA . MET A 1 296 ? 14.657 -9.830 -32.481 1.00 36.09 296 MET A CA 1
ATOM 2302 C C . MET A 1 296 ? 13.591 -10.724 -33.141 1.00 36.09 296 MET A C 1
ATOM 2304 O O . MET A 1 296 ? 13.496 -10.736 -34.367 1.00 36.09 296 MET A O 1
ATOM 2308 N N . ASP A 1 297 ? 12.810 -11.470 -32.360 1.00 35.75 297 ASP A N 1
ATOM 2309 C CA . ASP A 1 297 ? 11.601 -12.155 -32.847 1.00 35.75 297 ASP A CA 1
ATOM 2310 C C . ASP A 1 297 ? 10.626 -12.416 -31.681 1.00 35.75 297 ASP A C 1
ATOM 2312 O O . ASP A 1 297 ? 11.055 -12.860 -30.617 1.00 35.75 297 ASP A O 1
ATOM 2316 N N . ASP A 1 298 ? 9.331 -12.182 -31.913 1.00 40.78 298 ASP A N 1
ATOM 2317 C CA . ASP A 1 298 ? 8.192 -12.541 -31.049 1.00 40.78 298 ASP A CA 1
ATOM 2318 C C . ASP A 1 298 ? 8.004 -14.065 -30.912 1.00 40.78 298 ASP A C 1
ATOM 2320 O O . ASP A 1 298 ? 7.149 -14.538 -30.157 1.00 40.78 298 ASP A O 1
ATOM 2324 N N . SER A 1 299 ? 8.785 -14.864 -31.644 1.00 37.03 299 SER A N 1
ATOM 2325 C CA . SER A 1 299 ? 8.880 -16.303 -31.412 1.00 37.03 299 SER A CA 1
ATOM 2326 C C . SER A 1 299 ? 9.310 -16.607 -29.961 1.00 37.03 299 SER A C 1
ATOM 2328 O O . SER A 1 299 ? 10.059 -15.828 -29.363 1.00 37.03 299 SER A O 1
ATOM 2330 N N . PRO A 1 300 ? 8.875 -17.737 -29.368 1.00 41.06 300 PRO A N 1
ATOM 2331 C CA . PRO A 1 300 ? 9.317 -18.178 -28.047 1.00 41.06 300 PRO A CA 1
ATOM 2332 C C . PRO A 1 300 ? 10.831 -18.438 -28.052 1.00 41.06 300 PRO A C 1
ATOM 2334 O O . PRO A 1 300 ? 11.300 -19.551 -28.281 1.00 41.06 300 PRO A O 1
ATOM 2337 N N . ASN A 1 301 ? 11.612 -17.385 -27.827 1.00 44.25 301 ASN A N 1
ATOM 2338 C CA . ASN A 1 301 ? 13.047 -17.473 -27.659 1.00 44.25 301 ASN A CA 1
ATOM 2339 C C . ASN A 1 301 ? 13.343 -17.980 -26.244 1.00 44.25 301 ASN A C 1
ATOM 2341 O O . ASN A 1 301 ? 12.858 -17.441 -25.253 1.00 44.25 301 ASN A O 1
ATOM 2345 N N . THR A 1 302 ? 14.158 -19.025 -26.158 1.00 46.72 302 THR A N 1
ATOM 2346 C CA . THR A 1 302 ? 14.593 -19.649 -24.905 1.00 46.72 302 THR A CA 1
ATOM 2347 C C . THR A 1 302 ? 15.812 -18.961 -24.279 1.00 46.72 302 THR A C 1
ATOM 2349 O O . THR A 1 302 ? 16.267 -19.392 -23.221 1.00 46.72 302 THR A O 1
ATOM 2352 N N . ASP A 1 303 ? 16.388 -17.935 -24.919 1.00 47.84 303 ASP A N 1
ATOM 2353 C CA . ASP A 1 303 ? 17.555 -17.214 -24.397 1.00 47.84 303 ASP A CA 1
ATOM 2354 C C . ASP A 1 303 ? 17.164 -16.145 -23.361 1.00 47.84 303 ASP A C 1
ATOM 2356 O O . ASP A 1 303 ? 17.141 -14.945 -23.629 1.00 47.84 303 ASP A O 1
ATOM 2360 N N . PHE A 1 304 ? 16.866 -16.616 -22.150 1.00 55.00 304 PHE A N 1
ATOM 2361 C CA . PHE A 1 304 ? 16.642 -15.802 -20.951 1.00 55.00 304 PHE A CA 1
ATOM 2362 C C . PHE A 1 304 ? 17.937 -15.556 -20.160 1.00 55.00 304 PHE A C 1
ATOM 2364 O O . PHE A 1 304 ? 17.881 -15.188 -18.987 1.00 55.00 304 PHE A O 1
ATOM 2371 N N . GLN A 1 305 ? 19.122 -15.757 -20.756 1.00 58.38 305 GLN A N 1
ATOM 2372 C CA . GLN A 1 305 ? 20.394 -15.665 -20.024 1.00 58.38 305 GLN A CA 1
ATOM 2373 C C . GLN A 1 305 ? 20.626 -14.294 -19.382 1.00 58.38 305 GLN A C 1
ATOM 2375 O O . GLN A 1 305 ? 21.382 -14.213 -18.420 1.00 58.38 305 GLN A O 1
ATOM 2380 N N . ASN A 1 306 ? 19.970 -13.235 -19.872 1.00 56.00 306 ASN A N 1
ATOM 2381 C CA . ASN A 1 306 ? 20.067 -11.869 -19.350 1.00 56.00 306 ASN A CA 1
ATOM 2382 C C . ASN A 1 306 ? 18.877 -11.449 -18.465 1.00 56.00 306 ASN A C 1
ATOM 2384 O O . ASN A 1 306 ? 18.831 -10.306 -18.021 1.00 56.00 306 ASN A O 1
ATOM 2388 N N . CYS A 1 307 ? 17.939 -12.350 -18.180 1.00 67.69 307 CYS A N 1
ATOM 2389 C CA . CYS A 1 307 ? 16.856 -12.121 -17.227 1.00 67.69 307 CYS A CA 1
ATOM 2390 C C . CYS A 1 307 ? 17.261 -12.592 -15.831 1.00 67.69 307 CYS A C 1
ATOM 2392 O O . CYS A 1 307 ? 18.129 -13.463 -15.708 1.00 67.69 307 CYS A O 1
ATOM 2394 N N . PRO A 1 308 ? 16.620 -12.073 -14.774 1.00 69.25 308 PRO A N 1
ATOM 2395 C CA . PRO A 1 308 ? 16.649 -12.734 -13.482 1.00 69.25 308 PRO A CA 1
ATOM 2396 C C . PRO A 1 308 ? 16.203 -14.190 -13.631 1.00 69.25 308 PRO A C 1
ATOM 2398 O O . PRO A 1 308 ? 15.147 -14.470 -14.203 1.00 69.25 308 PRO A O 1
ATOM 2401 N N . THR A 1 309 ? 17.022 -15.114 -13.134 1.00 72.19 309 THR A N 1
ATOM 2402 C CA . THR A 1 309 ? 16.713 -16.554 -13.129 1.00 72.19 309 THR A CA 1
ATOM 2403 C C . THR A 1 309 ? 16.355 -17.079 -11.741 1.00 72.19 309 THR A C 1
ATOM 2405 O O . THR A 1 309 ? 15.936 -18.225 -11.596 1.00 72.19 309 THR A O 1
ATOM 2408 N N . SER A 1 310 ? 16.531 -16.242 -10.718 1.00 76.31 310 SER A N 1
ATOM 2409 C CA . SER A 1 310 ? 16.299 -16.537 -9.308 1.00 76.31 310 SER A CA 1
ATOM 2410 C C . SER A 1 310 ? 15.999 -15.241 -8.545 1.00 76.31 310 SER A C 1
ATOM 2412 O O . SER A 1 310 ? 16.261 -14.152 -9.054 1.00 76.31 310 SER A O 1
ATOM 2414 N N . HIS A 1 311 ? 15.503 -15.340 -7.309 1.00 82.94 311 HIS A N 1
ATOM 2415 C CA . HIS A 1 311 ? 15.338 -14.182 -6.414 1.00 82.94 311 HIS A CA 1
ATOM 2416 C C . HIS A 1 311 ? 16.658 -13.492 -6.036 1.00 82.94 311 HIS A C 1
ATOM 2418 O O . HIS A 1 311 ? 16.659 -12.312 -5.687 1.00 82.94 311 HIS A O 1
ATOM 2424 N N . ASP A 1 312 ? 17.784 -14.206 -6.096 1.00 80.62 312 ASP A N 1
ATOM 2425 C CA . ASP A 1 312 ? 19.099 -13.614 -5.840 1.00 80.62 312 ASP A CA 1
ATOM 2426 C C . ASP A 1 312 ? 19.563 -12.732 -7.001 1.00 80.62 312 ASP A C 1
ATOM 2428 O O . ASP A 1 312 ? 20.180 -11.693 -6.766 1.00 80.62 312 ASP A O 1
ATOM 2432 N N . ASP A 1 313 ? 19.184 -13.099 -8.228 1.00 81.19 313 ASP A N 1
ATOM 2433 C CA . ASP A 1 313 ? 19.403 -12.299 -9.440 1.00 81.19 313 ASP A CA 1
ATOM 2434 C C . ASP A 1 313 ? 18.287 -11.263 -9.681 1.00 81.19 313 ASP A C 1
ATOM 2436 O O . ASP A 1 313 ? 18.412 -10.390 -10.547 1.00 81.19 313 ASP A O 1
ATOM 2440 N N . GLY A 1 314 ? 17.176 -11.401 -8.952 1.00 84.50 314 GLY A N 1
ATOM 2441 C CA . GLY A 1 314 ? 15.987 -10.562 -9.015 1.00 84.50 314 GLY A CA 1
ATOM 2442 C C . GLY A 1 314 ? 16.179 -9.179 -8.404 1.00 84.50 314 GLY A C 1
ATOM 2443 O O . GLY A 1 314 ? 17.234 -8.814 -7.879 1.00 84.50 314 GLY A O 1
ATOM 2444 N N . GLN A 1 315 ? 15.129 -8.378 -8.506 1.00 92.31 315 GLN A N 1
ATOM 2445 C CA . GLN A 1 315 ? 15.097 -7.000 -8.032 1.00 92.31 315 GLN A CA 1
ATOM 2446 C C . GLN A 1 315 ? 14.755 -7.011 -6.547 1.00 92.31 315 GLN A C 1
ATOM 2448 O O . GLN A 1 315 ? 13.998 -7.867 -6.098 1.00 92.31 315 GLN A O 1
ATOM 2453 N N . LYS A 1 316 ? 15.288 -6.072 -5.766 1.00 97.50 316 LYS A N 1
ATOM 2454 C CA . LYS A 1 316 ? 14.957 -5.956 -4.338 1.00 97.50 316 LYS A CA 1
ATOM 2455 C C . LYS A 1 316 ? 14.586 -4.518 -4.009 1.00 97.50 316 LYS A C 1
ATOM 2457 O O . LYS A 1 316 ? 15.452 -3.650 -3.962 1.00 97.50 316 LYS A O 1
ATOM 2462 N N . VAL A 1 317 ? 13.305 -4.281 -3.772 1.00 98.44 317 VAL A N 1
ATOM 2463 C CA . VAL A 1 317 ? 12.722 -2.997 -3.379 1.00 98.44 317 VAL A CA 1
ATOM 2464 C C . VAL A 1 317 ? 12.342 -3.111 -1.909 1.00 98.44 317 VAL A C 1
ATOM 2466 O O . VAL A 1 317 ? 11.451 -3.875 -1.561 1.00 98.44 317 VAL A O 1
ATOM 2469 N N . THR A 1 318 ? 13.052 -2.423 -1.021 1.00 98.50 318 THR A N 1
ATOM 2470 C CA . THR A 1 318 ? 12.881 -2.609 0.430 1.00 98.50 318 THR A CA 1
ATOM 2471 C C . THR A 1 318 ? 12.819 -1.279 1.159 1.00 98.50 318 THR A C 1
ATOM 2473 O O . THR A 1 318 ? 13.638 -0.405 0.897 1.00 98.50 318 THR A O 1
ATOM 2476 N N . PHE A 1 319 ? 11.865 -1.095 2.074 1.00 98.50 319 PHE A N 1
ATOM 2477 C CA . PHE A 1 319 ? 11.695 0.184 2.787 1.00 98.50 319 PHE A CA 1
ATOM 2478 C C . PHE A 1 319 ? 11.531 1.399 1.859 1.00 98.50 319 PHE A C 1
ATOM 2480 O O . PHE A 1 319 ? 11.866 2.516 2.244 1.00 98.50 319 PHE A O 1
ATOM 2487 N N . VAL A 1 320 ? 11.049 1.201 0.629 1.00 98.62 320 VAL A N 1
ATOM 2488 C CA . VAL A 1 320 ? 10.806 2.294 -0.320 1.00 98.62 320 VAL A CA 1
ATOM 2489 C C . VAL A 1 320 ? 9.445 2.901 -0.031 1.00 98.62 320 VAL A C 1
ATOM 2491 O O . VAL A 1 320 ? 8.491 2.185 0.273 1.00 98.62 320 VAL A O 1
ATOM 2494 N N . LYS A 1 321 ? 9.346 4.227 -0.114 1.00 98.38 321 LYS A N 1
ATOM 2495 C CA . LYS A 1 321 ? 8.077 4.932 0.066 1.00 98.38 321 LYS A CA 1
ATOM 2496 C C . LYS A 1 321 ? 7.737 5.641 -1.218 1.00 98.38 321 LYS A C 1
ATOM 2498 O O . LYS A 1 321 ? 8.408 6.592 -1.585 1.00 98.38 321 LYS A O 1
ATOM 2503 N N . CYS A 1 322 ? 6.702 5.168 -1.880 1.00 96.94 322 CYS A N 1
ATOM 2504 C CA . CYS A 1 322 ? 6.192 5.741 -3.099 1.00 96.94 322 CYS A CA 1
ATOM 2505 C C . CYS A 1 322 ? 4.956 6.596 -2.809 1.00 96.94 322 CYS A C 1
ATOM 2507 O O . CYS A 1 322 ? 3.987 6.085 -2.245 1.00 96.94 322 CYS A O 1
ATOM 2509 N N . MET A 1 323 ? 4.960 7.878 -3.183 1.00 95.00 323 MET A N 1
ATOM 2510 C CA . MET A 1 323 ? 3.811 8.766 -2.975 1.00 95.00 323 MET A CA 1
ATOM 2511 C C . MET A 1 323 ? 3.532 9.658 -4.190 1.00 95.00 323 MET A C 1
ATOM 2513 O O . MET A 1 323 ? 4.306 10.560 -4.503 1.00 95.00 323 MET A O 1
ATOM 2517 N N . THR A 1 324 ? 2.382 9.458 -4.832 1.00 89.31 324 THR A N 1
ATOM 2518 C CA . THR A 1 324 ? 1.942 10.217 -6.012 1.00 89.31 324 THR A CA 1
ATOM 2519 C C . THR A 1 324 ? 0.548 10.823 -5.789 1.00 89.31 324 THR A C 1
ATOM 2521 O O . THR A 1 324 ? -0.236 10.377 -4.938 1.00 89.31 324 THR A O 1
ATOM 2524 N N . TRP A 1 325 ? 0.244 11.913 -6.499 1.00 85.88 325 TRP A N 1
ATOM 2525 C CA . TRP A 1 325 ? -1.043 12.631 -6.419 1.00 85.88 325 TRP A CA 1
ATOM 2526 C C . TRP A 1 325 ? -1.763 12.722 -7.767 1.00 85.88 325 TRP A C 1
ATOM 2528 O O . TRP A 1 325 ? -2.946 13.057 -7.811 1.00 85.88 325 TRP A O 1
ATOM 2538 N N . GLN A 1 326 ? -1.037 12.468 -8.847 1.00 82.25 326 GLN A N 1
ATOM 2539 C CA . GLN A 1 326 ? -1.442 12.683 -10.222 1.00 82.25 326 GLN A CA 1
ATOM 2540 C C . GLN A 1 326 ? -1.982 11.381 -10.803 1.00 82.25 326 GLN A C 1
ATOM 2542 O O . GLN A 1 326 ? -1.457 10.305 -10.524 1.00 82.25 326 GLN A O 1
ATOM 2547 N N . MET A 1 327 ? -3.035 11.488 -11.612 1.00 80.62 327 MET A N 1
ATOM 2548 C CA . MET A 1 327 ? -3.574 10.355 -12.365 1.00 80.62 327 MET A CA 1
ATOM 2549 C C . MET A 1 327 ? -2.495 9.735 -13.259 1.00 80.62 327 MET A C 1
ATOM 2551 O O . MET A 1 327 ? -1.636 10.457 -13.761 1.00 80.62 327 MET A O 1
ATOM 2555 N N . GLY A 1 328 ? -2.539 8.414 -13.447 1.00 77.88 328 GLY A N 1
ATOM 2556 C CA . GLY A 1 328 ? -1.586 7.701 -14.292 1.00 77.88 328 GLY A CA 1
ATOM 2557 C C . GLY A 1 328 ? -0.194 7.541 -13.691 1.00 77.88 328 GLY A C 1
ATOM 2558 O O . GLY A 1 328 ? 0.715 7.139 -14.407 1.00 77.88 328 GLY A O 1
ATOM 2559 N N . GLN A 1 329 ? -0.010 7.865 -12.407 1.00 85.19 329 GLN A N 1
ATOM 2560 C CA . GLN A 1 329 ? 1.234 7.639 -11.673 1.00 85.19 329 GLN A CA 1
ATOM 2561 C C . GLN A 1 329 ? 1.091 6.414 -10.768 1.00 85.19 329 GLN A C 1
ATOM 2563 O O . GLN A 1 329 ? 0.693 6.524 -9.600 1.00 85.19 329 GLN A O 1
ATOM 2568 N N . ASP A 1 330 ? 1.423 5.260 -11.336 1.00 90.88 330 ASP A N 1
ATOM 2569 C CA . ASP A 1 330 ? 1.378 3.961 -10.676 1.00 90.88 330 ASP A CA 1
ATOM 2570 C C . ASP A 1 330 ? 2.426 3.849 -9.563 1.00 90.88 330 ASP A C 1
ATOM 2572 O O . ASP A 1 330 ? 3.396 4.611 -9.493 1.00 90.88 330 ASP A O 1
ATOM 2576 N N . GLY A 1 331 ? 2.248 2.866 -8.685 1.00 95.38 331 GLY A N 1
ATOM 2577 C CA . GLY A 1 331 ? 3.180 2.589 -7.602 1.00 95.38 331 GLY A CA 1
ATOM 2578 C C . GLY A 1 331 ? 4.374 1.746 -8.046 1.00 95.38 331 GLY A C 1
ATOM 2579 O O . GLY A 1 331 ? 5.250 2.224 -8.768 1.00 95.38 331 GLY A O 1
ATOM 2580 N N . ILE A 1 332 ? 4.454 0.513 -7.539 1.00 96.00 332 ILE A N 1
ATOM 2581 C CA . ILE A 1 332 ? 5.648 -0.336 -7.639 1.00 96.00 332 ILE A CA 1
ATOM 2582 C C . ILE A 1 332 ? 5.426 -1.518 -8.592 1.00 96.00 332 ILE A C 1
ATOM 2584 O O . ILE A 1 332 ? 4.515 -2.333 -8.404 1.00 96.00 332 ILE A O 1
ATOM 2588 N N . ASN A 1 333 ? 6.346 -1.672 -9.547 1.00 92.94 333 ASN A N 1
ATOM 2589 C CA . ASN A 1 333 ? 6.585 -2.910 -10.291 1.00 92.94 333 ASN A CA 1
ATOM 2590 C C . ASN A 1 333 ? 8.064 -3.326 -10.147 1.00 92.94 333 ASN A C 1
ATOM 2592 O O . ASN A 1 333 ? 8.960 -2.493 -10.278 1.00 92.94 333 ASN A O 1
ATOM 2596 N N . ALA A 1 334 ? 8.309 -4.602 -9.839 1.00 92.25 334 ALA A N 1
ATOM 2597 C CA . ALA A 1 334 ? 9.641 -5.145 -9.574 1.00 92.25 334 ALA A CA 1
ATOM 2598 C C . ALA A 1 334 ? 10.036 -6.306 -10.502 1.00 92.25 334 ALA A C 1
ATOM 2600 O O . ALA A 1 334 ? 11.068 -6.927 -10.263 1.00 92.25 334 ALA A O 1
ATOM 2601 N N . GLY A 1 335 ? 9.247 -6.604 -11.537 1.00 87.62 335 GLY A N 1
ATOM 2602 C CA . GLY A 1 335 ? 9.604 -7.605 -12.537 1.00 87.62 335 GLY A CA 1
ATOM 2603 C C . GLY A 1 335 ? 9.682 -9.048 -12.017 1.00 87.62 335 GLY A C 1
ATOM 2604 O O . GLY A 1 335 ? 9.323 -9.384 -10.883 1.00 87.62 335 GLY A O 1
ATOM 2605 N N . ARG A 1 336 ? 10.163 -9.942 -12.887 1.00 87.00 336 ARG A N 1
ATOM 2606 C CA . ARG A 1 336 ? 10.304 -11.380 -12.611 1.00 87.00 336 ARG A CA 1
ATOM 2607 C C . ARG A 1 336 ? 11.319 -11.649 -11.500 1.00 87.00 336 ARG A C 1
ATOM 2609 O O . ARG A 1 336 ? 12.443 -11.162 -11.560 1.00 87.00 336 ARG A O 1
ATOM 2616 N N . HIS A 1 337 ? 10.962 -12.511 -10.546 1.00 91.88 337 HIS A N 1
ATOM 2617 C CA . HIS A 1 337 ? 11.758 -12.786 -9.339 1.00 91.88 337 HIS A CA 1
ATOM 2618 C C . HIS A 1 337 ? 11.991 -11.559 -8.436 1.00 91.88 337 HIS A C 1
ATOM 2620 O O . HIS A 1 337 ? 12.790 -11.635 -7.495 1.00 91.88 337 HIS A O 1
ATOM 2626 N N . GLY A 1 338 ? 11.296 -10.448 -8.694 1.00 94.12 338 GLY A N 1
ATOM 2627 C CA . GLY A 1 338 ? 11.359 -9.244 -7.883 1.00 94.12 338 GLY A CA 1
ATOM 2628 C C . GLY A 1 338 ? 10.854 -9.477 -6.463 1.00 94.12 338 GLY A C 1
ATOM 2629 O O . GLY A 1 338 ? 9.915 -10.239 -6.233 1.00 94.12 338 GLY A O 1
ATOM 2630 N N . ILE A 1 339 ? 11.487 -8.810 -5.506 1.00 97.81 339 ILE A N 1
ATOM 2631 C CA . ILE A 1 339 ? 11.086 -8.755 -4.106 1.00 97.81 339 ILE A CA 1
ATOM 2632 C C . ILE A 1 339 ? 10.704 -7.313 -3.787 1.00 97.81 339 ILE A C 1
ATOM 2634 O O . ILE A 1 339 ? 11.516 -6.408 -3.985 1.00 97.81 339 ILE A O 1
ATOM 2638 N N . VAL A 1 340 ? 9.504 -7.104 -3.255 1.00 98.56 340 VAL A N 1
ATOM 2639 C CA . VAL A 1 340 ? 9.064 -5.831 -2.677 1.00 98.56 340 VAL A CA 1
ATOM 2640 C C . VAL A 1 340 ? 8.745 -6.071 -1.212 1.00 98.56 340 VAL A C 1
ATOM 2642 O O . VAL A 1 340 ? 7.814 -6.806 -0.916 1.00 98.56 340 VAL A O 1
ATOM 2645 N N . ASP A 1 341 ? 9.499 -5.472 -0.297 1.00 98.62 341 ASP A N 1
ATOM 2646 C CA . ASP A 1 341 ? 9.335 -5.714 1.137 1.00 98.62 341 ASP A CA 1
ATOM 2647 C C . ASP A 1 341 ? 9.304 -4.423 1.967 1.00 98.62 341 ASP A C 1
ATOM 2649 O O . ASP A 1 341 ? 9.975 -3.438 1.645 1.00 98.62 341 ASP A O 1
ATOM 2653 N N . ASN A 1 342 ? 8.517 -4.415 3.045 1.00 98.44 342 ASN A N 1
ATOM 2654 C CA . ASN A 1 342 ? 8.468 -3.336 4.043 1.00 98.44 342 ASN A CA 1
ATOM 2655 C C . ASN A 1 342 ? 8.287 -1.922 3.448 1.00 98.44 342 ASN A C 1
ATOM 2657 O O . ASN A 1 342 ? 8.813 -0.936 3.971 1.00 98.44 342 ASN A O 1
ATOM 2661 N N . SER A 1 343 ? 7.568 -1.820 2.332 1.00 98.69 343 SER A N 1
ATOM 2662 C CA . SER A 1 343 ? 7.454 -0.599 1.527 1.00 98.69 343 SER A CA 1
ATOM 2663 C C . SER A 1 343 ? 6.094 0.080 1.711 1.00 98.69 343 SER A C 1
ATOM 2665 O O . SER A 1 343 ? 5.116 -0.551 2.112 1.00 98.69 343 SER A O 1
ATOM 2667 N N . PHE A 1 344 ? 6.031 1.382 1.440 1.00 98.75 344 PHE A N 1
ATOM 2668 C CA . PHE A 1 344 ? 4.801 2.172 1.479 1.00 98.75 344 PHE A CA 1
ATOM 2669 C C . PHE A 1 344 ? 4.423 2.627 0.077 1.00 98.75 344 PHE A C 1
ATOM 2671 O O . PHE A 1 344 ? 5.282 3.100 -0.664 1.00 98.75 344 PHE A O 1
ATOM 2678 N N . VAL A 1 345 ? 3.141 2.549 -0.265 1.00 98.50 345 VAL A N 1
ATOM 2679 C CA . VAL A 1 345 ? 2.625 3.053 -1.537 1.00 98.50 345 VAL A CA 1
ATOM 2680 C C . VAL A 1 345 ? 1.379 3.892 -1.292 1.00 98.50 345 VAL A C 1
ATOM 2682 O O . VAL A 1 345 ? 0.374 3.393 -0.798 1.00 98.50 345 VAL A O 1
ATOM 2685 N N . ARG A 1 346 ? 1.419 5.167 -1.673 1.00 96.56 346 ARG A N 1
ATOM 2686 C CA . ARG A 1 346 ? 0.251 6.044 -1.763 1.00 96.56 346 ARG A CA 1
ATOM 2687 C C . ARG A 1 346 ? 0.113 6.533 -3.190 1.00 96.56 346 ARG A C 1
ATOM 2689 O O . ARG A 1 346 ? 0.893 7.379 -3.610 1.00 96.56 346 ARG A O 1
ATOM 2696 N N . VAL A 1 347 ? -0.913 6.086 -3.895 1.00 93.00 347 VAL A N 1
ATOM 2697 C CA . VAL A 1 347 ? -1.125 6.460 -5.298 1.00 93.00 347 VAL A CA 1
ATOM 2698 C C . VAL A 1 347 ? -2.604 6.667 -5.592 1.00 93.00 347 VAL A C 1
ATOM 2700 O O . VAL A 1 347 ? -3.469 6.259 -4.812 1.00 93.00 347 VAL A O 1
ATOM 2703 N N . ILE A 1 348 ? -2.889 7.334 -6.707 1.00 88.38 348 ILE A N 1
ATOM 2704 C CA . ILE A 1 348 ? -4.243 7.446 -7.265 1.00 88.38 348 ILE A CA 1
ATOM 2705 C C . ILE A 1 348 ? -4.522 6.442 -8.369 1.00 88.38 348 ILE A C 1
ATOM 2707 O O . ILE A 1 348 ? -5.623 6.432 -8.891 1.00 88.38 348 ILE A O 1
ATOM 2711 N N . ASP A 1 349 ? -3.552 5.617 -8.720 1.00 89.69 349 ASP A N 1
ATOM 2712 C CA . ASP A 1 349 ? -3.713 4.582 -9.727 1.00 89.69 349 ASP A CA 1
ATOM 2713 C C . ASP A 1 349 ? -3.327 3.230 -9.120 1.00 89.69 349 ASP A C 1
ATOM 2715 O O . ASP A 1 349 ? -3.482 3.018 -7.917 1.00 89.69 349 ASP A O 1
ATOM 2719 N N . ASP A 1 350 ? -2.850 2.293 -9.915 1.00 93.00 350 ASP A N 1
ATOM 2720 C CA . ASP A 1 350 ? -2.472 0.969 -9.445 1.00 93.00 350 ASP A CA 1
ATOM 2721 C C . ASP A 1 350 ? -1.287 1.000 -8.462 1.00 93.00 350 ASP A C 1
ATOM 2723 O O . ASP A 1 350 ? -0.180 1.414 -8.813 1.00 93.00 350 ASP A O 1
ATOM 2727 N N . ALA A 1 351 ? -1.481 0.527 -7.225 1.00 96.81 351 ALA A N 1
ATOM 2728 C CA . ALA A 1 351 ? -0.451 0.630 -6.185 1.00 96.81 351 ALA A CA 1
ATOM 2729 C C . ALA A 1 351 ? 0.673 -0.401 -6.334 1.00 96.81 351 ALA A C 1
ATOM 2731 O O . ALA A 1 351 ? 1.849 -0.034 -6.359 1.00 96.81 351 ALA A O 1
ATOM 2732 N N . ILE A 1 352 ? 0.348 -1.688 -6.442 1.00 97.19 352 ILE A N 1
ATOM 2733 C CA . ILE A 1 352 ? 1.336 -2.712 -6.795 1.00 97.19 352 ILE A CA 1
ATOM 2734 C C . ILE A 1 352 ? 0.874 -3.521 -8.000 1.00 97.19 352 ILE A C 1
ATOM 2736 O O . ILE A 1 352 ? -0.302 -3.873 -8.129 1.00 97.19 352 ILE A O 1
ATOM 2740 N N . LYS A 1 353 ? 1.835 -3.832 -8.874 1.00 94.12 353 LYS A N 1
ATOM 2741 C CA . LYS A 1 353 ? 1.628 -4.566 -10.128 1.00 94.12 353 LYS A CA 1
ATOM 2742 C C . LYS A 1 353 ? 2.433 -5.869 -10.131 1.00 94.12 353 LYS A C 1
ATOM 2744 O O . LYS A 1 353 ? 3.496 -5.924 -10.748 1.00 94.12 353 LYS A O 1
ATOM 2749 N N . PRO A 1 354 ? 1.968 -6.914 -9.418 1.00 93.75 354 PRO A N 1
ATOM 2750 C CA . PRO A 1 354 ? 2.548 -8.265 -9.419 1.00 93.75 354 PRO A CA 1
ATOM 2751 C C . PRO A 1 354 ? 2.304 -8.999 -10.751 1.00 93.75 354 PRO A C 1
ATOM 2753 O O . PRO A 1 354 ? 1.696 -10.069 -10.809 1.00 93.75 354 PRO A O 1
ATOM 2756 N N . TRP A 1 355 ? 2.719 -8.389 -11.854 1.00 88.94 355 TRP A N 1
ATOM 2757 C CA . TRP A 1 355 ? 2.431 -8.880 -13.197 1.00 88.94 355 TRP A CA 1
ATOM 2758 C C . TRP A 1 355 ? 3.305 -10.059 -13.581 1.00 88.94 355 TRP A C 1
ATOM 2760 O O . TRP A 1 355 ? 2.804 -10.989 -14.196 1.00 88.94 355 TRP A O 1
ATOM 2770 N N . ASP A 1 356 ? 4.551 -10.054 -13.130 1.00 87.25 356 ASP A N 1
ATOM 2771 C CA . ASP A 1 356 ? 5.568 -11.021 -13.508 1.00 87.25 356 ASP A CA 1
ATOM 2772 C C . ASP A 1 356 ? 5.584 -12.291 -12.656 1.00 87.25 356 ASP A C 1
ATOM 2774 O O . ASP A 1 356 ? 5.027 -12.332 -11.560 1.00 87.25 356 ASP A O 1
ATOM 2778 N N . SER A 1 357 ? 6.274 -13.323 -13.157 1.00 89.88 357 SER A N 1
ATOM 2779 C CA . SER A 1 357 ? 6.441 -14.615 -12.481 1.00 89.88 357 SER A CA 1
ATOM 2780 C C . SER A 1 357 ? 7.375 -14.562 -11.270 1.00 89.88 357 SER A C 1
ATOM 2782 O O . SER A 1 357 ? 8.424 -13.910 -11.293 1.00 89.88 357 SER A O 1
ATOM 2784 N N . ASN A 1 358 ? 7.084 -15.411 -10.285 1.00 93.75 358 ASN A N 1
ATOM 2785 C CA . ASN A 1 358 ? 7.887 -15.671 -9.095 1.00 93.75 358 ASN A CA 1
ATOM 2786 C C . ASN A 1 358 ? 8.222 -14.396 -8.310 1.00 93.75 358 ASN A C 1
ATOM 2788 O O . ASN A 1 358 ? 9.285 -14.318 -7.707 1.00 93.75 358 ASN A O 1
ATOM 2792 N N . GLY A 1 359 ? 7.374 -13.371 -8.366 1.00 95.31 359 GLY A N 1
ATOM 2793 C CA . GLY A 1 359 ? 7.521 -12.185 -7.532 1.00 95.31 359 GLY A CA 1
ATOM 2794 C C . GLY A 1 359 ? 7.195 -12.500 -6.072 1.00 95.31 359 GLY A C 1
ATOM 2795 O O . GLY A 1 359 ? 6.414 -13.408 -5.784 1.00 95.31 359 GLY A O 1
ATOM 2796 N N . LEU A 1 360 ? 7.775 -11.740 -5.148 1.00 98.06 360 LEU A N 1
ATOM 2797 C CA . LEU A 1 360 ? 7.476 -11.810 -3.721 1.00 98.06 360 LEU A CA 1
ATOM 2798 C C . LEU A 1 360 ? 7.207 -10.404 -3.182 1.00 98.06 360 LEU A C 1
ATOM 2800 O O . LEU A 1 360 ? 8.108 -9.573 -3.140 1.00 98.06 360 LEU A O 1
ATOM 2804 N N . TYR A 1 361 ? 5.977 -10.142 -2.755 1.00 98.62 361 TYR A N 1
ATOM 2805 C CA . TYR A 1 361 ? 5.576 -8.860 -2.177 1.00 98.62 361 TYR A CA 1
ATOM 2806 C C . TYR A 1 361 ? 5.188 -9.089 -0.722 1.00 98.62 361 TYR A C 1
ATOM 2808 O O . TYR A 1 361 ? 4.228 -9.808 -0.462 1.00 98.62 361 TYR A O 1
ATOM 2816 N N . THR A 1 362 ? 5.920 -8.506 0.222 1.00 98.44 362 THR A N 1
ATOM 2817 C CA . THR A 1 362 ? 5.720 -8.734 1.656 1.00 98.44 362 THR A CA 1
ATOM 2818 C C . THR A 1 362 ? 5.664 -7.437 2.449 1.00 98.44 362 THR A C 1
ATOM 2820 O O . THR A 1 362 ? 6.365 -6.478 2.138 1.00 98.44 362 THR A O 1
ATOM 2823 N N . ASN A 1 363 ? 4.840 -7.372 3.495 1.00 98.19 363 ASN A N 1
ATOM 2824 C CA . ASN A 1 363 ? 4.809 -6.224 4.413 1.00 98.19 363 ASN A CA 1
ATOM 2825 C C . ASN A 1 363 ? 4.612 -4.865 3.710 1.00 98.19 363 ASN A C 1
ATOM 2827 O O . ASN A 1 363 ? 5.252 -3.871 4.067 1.00 98.19 363 ASN A O 1
ATOM 2831 N N . VAL A 1 364 ? 3.764 -4.816 2.681 1.00 98.75 364 VAL A N 1
ATOM 2832 C CA . VAL A 1 364 ? 3.521 -3.587 1.913 1.00 98.75 364 VAL A CA 1
ATOM 2833 C C . VAL A 1 364 ? 2.330 -2.845 2.505 1.00 98.75 364 VAL A C 1
ATOM 2835 O O . VAL A 1 364 ? 1.223 -3.379 2.555 1.00 98.75 364 VAL A O 1
ATOM 2838 N N . THR A 1 365 ? 2.537 -1.598 2.921 1.00 98.81 365 THR A N 1
ATOM 2839 C CA . THR A 1 365 ? 1.463 -0.711 3.384 1.00 98.81 365 THR A CA 1
ATOM 2840 C C . THR A 1 365 ? 0.973 0.152 2.224 1.00 98.81 365 THR A C 1
ATOM 2842 O O . THR A 1 365 ? 1.753 0.881 1.616 1.00 98.81 365 THR A O 1
ATOM 2845 N N . ILE A 1 366 ? -0.326 0.114 1.938 1.00 98.69 366 ILE A N 1
ATOM 2846 C CA . ILE A 1 366 ? -0.954 0.810 0.814 1.00 98.69 366 ILE A CA 1
ATOM 2847 C C . ILE A 1 366 ? -1.979 1.831 1.318 1.00 98.69 366 ILE A C 1
ATOM 2849 O O . ILE A 1 366 ? -2.883 1.513 2.093 1.00 98.69 366 ILE A O 1
ATOM 2853 N N . TRP A 1 367 ? -1.864 3.059 0.819 1.00 97.62 367 TRP A N 1
ATOM 2854 C CA . TRP A 1 367 ? -2.892 4.091 0.862 1.00 97.62 367 TRP A CA 1
ATOM 2855 C C . TRP A 1 367 ? -3.424 4.313 -0.554 1.00 97.62 367 TRP A C 1
ATOM 2857 O O . TRP A 1 367 ? -2.929 5.159 -1.303 1.00 97.62 367 TRP A O 1
ATOM 2867 N N . GLN A 1 368 ? -4.472 3.578 -0.906 1.00 94.75 368 GLN A N 1
ATOM 2868 C CA . GLN A 1 368 ? -5.125 3.691 -2.200 1.00 94.75 368 GLN A CA 1
ATOM 2869 C C . GLN A 1 368 ? -6.052 4.901 -2.231 1.00 94.75 368 GLN A C 1
ATOM 2871 O O . GLN A 1 368 ? -6.891 5.083 -1.343 1.00 94.75 368 GLN A O 1
ATOM 2876 N N . GLN A 1 369 ? -5.927 5.726 -3.267 1.00 91.31 369 GLN A N 1
ATOM 2877 C CA . GLN A 1 369 ? -6.867 6.815 -3.488 1.00 91.31 369 GLN A CA 1
ATOM 2878 C C . GLN A 1 369 ? -8.033 6.375 -4.396 1.00 91.31 369 GLN A C 1
ATOM 2880 O O . GLN A 1 369 ? -8.541 5.269 -4.257 1.00 91.31 369 GLN A O 1
ATOM 2885 N N . THR A 1 370 ? -8.574 7.277 -5.216 1.00 87.50 370 THR A N 1
ATOM 2886 C CA . THR A 1 370 ? -9.910 7.141 -5.830 1.00 87.50 370 THR A CA 1
ATOM 2887 C C . THR A 1 370 ? -9.938 6.414 -7.173 1.00 87.50 370 THR A C 1
ATOM 2889 O O . THR A 1 370 ? -10.994 6.340 -7.788 1.00 87.50 370 THR A O 1
ATOM 2892 N N . LEU A 1 371 ? -8.794 5.971 -7.681 1.00 86.81 371 LEU A N 1
ATOM 2893 C CA . LEU A 1 371 ? -8.677 5.279 -8.961 1.00 86.81 371 LEU A CA 1
ATOM 2894 C C . LEU A 1 371 ? -7.624 4.164 -8.832 1.00 86.81 371 LEU A C 1
ATOM 2896 O O . LEU A 1 371 ? -6.875 4.151 -7.856 1.00 86.81 371 LEU A O 1
ATOM 2900 N N . GLY A 1 372 ? -7.637 3.204 -9.759 1.00 88.88 372 GLY A N 1
ATOM 2901 C CA . GLY A 1 372 ? -6.744 2.045 -9.780 1.00 88.88 372 GLY A CA 1
ATOM 2902 C C . GLY A 1 372 ? -7.077 0.988 -8.728 1.00 88.88 372 GLY A C 1
ATOM 2903 O O . GLY A 1 372 ? -8.032 1.119 -7.952 1.00 88.88 372 GLY A O 1
ATOM 2904 N N . TRP A 1 373 ? -6.287 -0.085 -8.710 1.00 93.38 373 TRP A N 1
ATOM 2905 C CA . TRP A 1 373 ? -6.403 -1.132 -7.693 1.00 93.38 373 TRP A CA 1
ATOM 2906 C C . TRP A 1 373 ? -5.201 -1.122 -6.743 1.00 93.38 373 TRP A C 1
ATOM 2908 O O . TRP A 1 373 ? -4.061 -1.006 -7.199 1.00 93.38 373 TRP A O 1
ATOM 2918 N N . PRO A 1 374 ? -5.418 -1.354 -5.432 1.00 96.88 374 PRO A N 1
ATOM 2919 C CA . PRO A 1 374 ? -4.323 -1.645 -4.513 1.00 96.88 374 PRO A CA 1
ATOM 2920 C C . PRO A 1 374 ? -3.432 -2.777 -5.035 1.00 96.88 374 PRO A C 1
ATOM 2922 O O . PRO A 1 374 ? -2.211 -2.682 -4.985 1.00 96.88 374 PRO A O 1
ATOM 2925 N N . ILE A 1 375 ? -4.045 -3.838 -5.569 1.00 97.81 375 ILE A N 1
ATOM 2926 C CA . ILE A 1 375 ? -3.348 -4.973 -6.174 1.00 97.81 375 ILE A CA 1
ATOM 2927 C C . ILE A 1 375 ? -3.909 -5.190 -7.579 1.00 97.81 375 ILE A C 1
ATOM 2929 O O . ILE A 1 375 ? -5.058 -5.614 -7.726 1.00 97.81 375 ILE A O 1
ATOM 2933 N N . ASN A 1 376 ? -3.102 -4.917 -8.605 1.00 94.69 376 ASN A N 1
ATOM 2934 C CA . ASN A 1 376 ? -3.500 -5.050 -10.005 1.00 94.69 376 ASN A CA 1
ATOM 2935 C C . ASN A 1 376 ? -2.812 -6.254 -10.682 1.00 94.69 376 ASN A C 1
ATOM 2937 O O . ASN A 1 376 ? -1.586 -6.315 -10.751 1.00 94.69 376 ASN A O 1
ATOM 2941 N N . PHE A 1 377 ? -3.598 -7.163 -11.270 1.00 92.25 377 PHE A N 1
ATOM 2942 C CA . PHE A 1 377 ? -3.131 -8.275 -12.117 1.00 92.25 377 PHE A CA 1
ATOM 2943 C C . PHE A 1 377 ? -3.505 -8.141 -13.611 1.00 92.25 377 PHE A C 1
ATOM 2945 O O . PHE A 1 377 ? -3.247 -9.056 -14.394 1.00 92.25 377 PHE A O 1
ATOM 2952 N N . GLY A 1 378 ? -4.173 -7.059 -14.003 1.00 86.12 378 GLY A N 1
ATOM 2953 C CA . GLY A 1 378 ? -4.712 -6.831 -15.341 1.00 86.12 378 GLY A CA 1
ATOM 2954 C C . GLY A 1 378 ? -3.803 -6.033 -16.278 1.00 86.12 378 GLY A C 1
ATOM 2955 O O . GLY A 1 378 ? -2.581 -6.088 -16.212 1.00 86.12 378 GLY A O 1
ATOM 2956 N N . TRP A 1 379 ? -4.455 -5.298 -17.177 1.00 80.31 379 TRP A N 1
ATOM 2957 C CA . TRP A 1 379 ? -3.895 -4.492 -18.256 1.00 80.31 379 TRP A CA 1
ATOM 2958 C C . TRP A 1 379 ? -3.167 -5.271 -19.334 1.00 80.31 379 TRP A C 1
ATOM 2960 O O . TRP A 1 379 ? -3.759 -5.629 -20.356 1.00 80.31 379 TRP A O 1
ATOM 2970 N N . TRP A 1 380 ? -1.874 -5.462 -19.149 1.00 71.31 380 TRP A N 1
ATOM 2971 C CA . TRP A 1 380 ? -0.975 -5.903 -20.194 1.00 71.31 380 TRP A CA 1
ATOM 2972 C C . TRP A 1 380 ? -0.046 -6.950 -19.624 1.00 71.31 380 TRP A C 1
ATOM 2974 O O . TRP A 1 380 ? 0.661 -6.674 -18.663 1.00 71.31 380 TRP A O 1
ATOM 2984 N N . ASN A 1 381 ? 0.021 -8.103 -20.283 1.00 63.94 381 ASN A N 1
ATOM 2985 C CA . ASN A 1 381 ? 1.113 -9.053 -20.134 1.00 63.94 381 ASN A CA 1
ATOM 2986 C C . ASN A 1 381 ? 1.503 -9.592 -21.511 1.00 63.94 381 ASN A C 1
ATOM 2988 O O . ASN A 1 381 ? 0.700 -9.629 -22.446 1.00 63.94 381 ASN A O 1
ATOM 2992 N N . TRP A 1 382 ? 2.757 -10.011 -21.634 1.00 67.19 382 TRP A N 1
ATOM 2993 C CA . TRP A 1 382 ? 3.253 -10.675 -22.837 1.00 67.19 382 TRP A CA 1
ATOM 2994 C C . TRP A 1 382 ? 2.643 -12.064 -22.976 1.00 67.19 382 TRP A C 1
ATOM 2996 O O . TRP A 1 382 ? 2.170 -12.628 -22.004 1.00 67.19 382 TRP A O 1
ATOM 3006 N N . ASN A 1 383 ? 2.734 -12.685 -24.153 1.00 66.38 383 ASN A N 1
ATOM 3007 C CA . ASN A 1 383 ? 2.281 -14.072 -24.369 1.00 66.38 383 ASN A CA 1
ATOM 3008 C C . ASN A 1 383 ? 3.105 -15.136 -23.599 1.00 66.38 383 ASN A C 1
ATOM 3010 O O . ASN A 1 383 ? 3.079 -16.315 -23.946 1.00 66.38 383 ASN A O 1
ATOM 3014 N N . GLN A 1 384 ? 3.871 -14.733 -22.584 1.00 70.94 384 GLN A N 1
ATOM 3015 C CA . GLN A 1 384 ? 4.585 -15.619 -21.675 1.00 70.94 384 GLN A CA 1
ATOM 3016 C C . GLN A 1 384 ? 3.682 -15.943 -20.480 1.00 70.94 384 GLN A C 1
ATOM 3018 O O . GLN A 1 384 ? 2.897 -15.092 -20.077 1.00 70.94 384 GLN A O 1
ATOM 3023 N N . PRO A 1 385 ? 3.748 -17.155 -19.912 1.00 77.81 385 PRO A N 1
ATOM 3024 C CA . PRO A 1 385 ? 3.028 -17.438 -18.682 1.00 77.81 385 PRO A CA 1
ATOM 3025 C C . PRO A 1 385 ? 3.621 -16.630 -17.519 1.00 77.81 385 PRO A C 1
ATOM 3027 O O . PRO A 1 385 ? 4.844 -16.528 -17.385 1.00 77.81 385 PRO A O 1
ATOM 3030 N N . ASP A 1 386 ? 2.744 -16.100 -16.672 1.00 87.06 386 ASP A N 1
ATOM 3031 C CA . ASP A 1 386 ? 3.095 -15.496 -15.395 1.00 87.06 386 ASP A CA 1
ATOM 3032 C C . ASP A 1 386 ? 2.721 -16.464 -14.276 1.00 87.06 386 ASP A C 1
ATOM 3034 O O . ASP A 1 386 ? 1.558 -16.847 -14.138 1.00 87.06 386 ASP A O 1
ATOM 3038 N N . GLU A 1 387 ? 3.694 -16.897 -13.481 1.00 92.06 387 GLU A N 1
ATOM 3039 C CA . GLU A 1 387 ? 3.486 -18.020 -12.569 1.00 92.06 387 GLU A CA 1
ATOM 3040 C C . GLU A 1 387 ? 4.050 -17.782 -11.171 1.00 92.06 387 GLU A C 1
ATOM 3042 O O . GLU A 1 387 ? 5.109 -17.178 -11.015 1.00 92.06 387 GLU A O 1
ATOM 3047 N N . ASN A 1 388 ? 3.398 -18.362 -10.161 1.00 95.94 388 ASN A N 1
ATOM 3048 C CA . ASN A 1 388 ? 3.939 -18.575 -8.812 1.00 95.94 388 ASN A CA 1
ATOM 3049 C C . ASN A 1 388 ? 4.358 -17.300 -8.060 1.00 95.94 388 ASN A C 1
ATOM 3051 O O . ASN A 1 388 ? 5.274 -17.326 -7.236 1.00 95.94 388 ASN A O 1
ATOM 3055 N N . THR A 1 389 ? 3.706 -16.175 -8.340 1.00 96.12 389 THR A N 1
ATOM 3056 C CA . THR A 1 389 ? 3.929 -14.932 -7.595 1.00 96.12 389 THR A CA 1
ATOM 3057 C C . THR A 1 389 ? 3.170 -14.946 -6.277 1.00 96.12 389 THR A C 1
ATOM 3059 O O . THR A 1 389 ? 2.014 -15.373 -6.205 1.00 96.12 389 THR A O 1
ATOM 3062 N N . ARG A 1 390 ? 3.847 -14.483 -5.224 1.00 98.44 390 ARG A N 1
ATOM 3063 C CA . ARG A 1 390 ? 3.380 -14.518 -3.840 1.00 98.44 390 ARG A CA 1
ATOM 3064 C C . ARG A 1 390 ? 3.240 -13.114 -3.274 1.00 98.44 390 ARG A C 1
ATOM 3066 O O . ARG A 1 390 ? 4.135 -12.282 -3.429 1.00 98.44 390 ARG A O 1
ATOM 3073 N N . LEU A 1 391 ? 2.122 -12.864 -2.608 1.00 98.62 391 LEU A N 1
ATOM 3074 C CA . LEU A 1 391 ? 1.871 -11.645 -1.852 1.00 98.62 391 LEU A CA 1
ATOM 3075 C C . LEU A 1 391 ? 1.521 -12.038 -0.421 1.00 98.62 391 LEU A C 1
ATOM 3077 O O . LEU A 1 391 ? 0.614 -12.843 -0.231 1.00 98.62 391 LEU A O 1
ATOM 3081 N N . GLU A 1 392 ? 2.207 -11.482 0.571 1.00 98.06 392 GLU A N 1
ATOM 3082 C CA . GLU A 1 392 ? 1.989 -11.813 1.981 1.00 98.06 392 GLU A CA 1
ATOM 3083 C C . GLU A 1 392 ? 1.975 -10.550 2.840 1.00 98.06 392 GLU A C 1
ATOM 3085 O O . GLU A 1 392 ? 2.802 -9.659 2.663 1.00 98.06 392 GLU A O 1
ATOM 3090 N N . ASP A 1 393 ? 1.041 -10.463 3.782 1.00 97.88 393 ASP A N 1
ATOM 3091 C CA . ASP A 1 393 ? 0.981 -9.367 4.755 1.00 97.88 393 ASP A CA 1
ATOM 3092 C C . ASP A 1 393 ? 0.908 -7.989 4.064 1.00 97.88 393 ASP A C 1
ATOM 3094 O O . ASP A 1 393 ? 1.764 -7.115 4.228 1.00 97.88 393 ASP A O 1
ATOM 3098 N N . ILE A 1 394 ? -0.126 -7.810 3.237 1.00 98.56 394 ILE A N 1
ATOM 3099 C CA . ILE A 1 394 ? -0.400 -6.552 2.533 1.00 98.56 394 ILE A CA 1
ATOM 3100 C C . ILE A 1 394 ? -1.434 -5.759 3.326 1.00 98.56 394 ILE A C 1
ATOM 3102 O O . ILE A 1 394 ? -2.535 -6.243 3.582 1.00 98.56 394 ILE A O 1
ATOM 3106 N N . TYR A 1 395 ? -1.106 -4.520 3.679 1.00 98.44 395 TYR A N 1
ATOM 3107 C CA . TYR A 1 395 ? -1.923 -3.673 4.543 1.00 98.44 395 TYR A CA 1
ATOM 3108 C C . TYR A 1 395 ? -2.493 -2.491 3.763 1.00 98.44 395 TYR A C 1
ATOM 3110 O O . TYR A 1 395 ? -1.854 -1.449 3.627 1.00 98.44 395 TYR A O 1
ATOM 3118 N N . VAL A 1 396 ? -3.721 -2.617 3.277 1.00 98.31 396 VAL A N 1
ATOM 3119 C CA . VAL A 1 396 ? -4.478 -1.516 2.675 1.00 98.31 396 VAL A CA 1
ATOM 3120 C C . VAL A 1 396 ? -5.115 -0.697 3.797 1.00 98.31 396 VAL A C 1
ATOM 3122 O O . VAL A 1 396 ? -6.248 -0.932 4.222 1.00 98.31 396 VAL A O 1
ATOM 3125 N N . ILE A 1 397 ? -4.348 0.258 4.318 1.00 97.31 397 ILE A N 1
ATOM 3126 C CA . ILE A 1 397 ? -4.754 1.083 5.462 1.00 97.31 397 ILE A CA 1
ATOM 3127 C C . ILE A 1 397 ? -5.808 2.121 5.071 1.00 97.31 397 ILE A C 1
ATOM 3129 O O . ILE A 1 397 ? -6.670 2.448 5.880 1.00 97.31 397 ILE A O 1
ATOM 3133 N N . HIS A 1 398 ? -5.789 2.568 3.812 1.00 95.56 398 HIS A N 1
ATOM 3134 C CA . HIS A 1 398 ? -6.770 3.482 3.227 1.00 95.56 398 HIS A CA 1
ATOM 3135 C C . HIS A 1 398 ? -7.163 3.026 1.836 1.00 95.56 398 HIS A C 1
ATOM 3137 O O . HIS A 1 398 ? -6.290 2.679 1.040 1.00 95.56 398 HIS A O 1
ATOM 3143 N N . ASN A 1 399 ? -8.462 3.050 1.542 1.00 92.50 399 ASN A N 1
ATOM 3144 C CA . ASN A 1 399 ? -8.969 2.781 0.206 1.00 92.50 399 ASN A CA 1
ATOM 3145 C C . ASN A 1 399 ? -10.090 3.758 -0.166 1.00 92.50 399 ASN A C 1
ATOM 3147 O O . ASN A 1 399 ? -11.122 3.828 0.497 1.00 92.50 399 ASN A O 1
ATOM 3151 N N . HIS A 1 400 ? -9.890 4.560 -1.212 1.00 89.81 400 HIS A N 1
ATOM 3152 C CA . HIS A 1 400 ? -10.902 5.511 -1.682 1.00 89.81 400 HIS A CA 1
ATOM 3153 C C . HIS A 1 400 ? -11.575 5.087 -2.994 1.00 89.81 400 HIS A C 1
ATOM 3155 O O . HIS A 1 400 ? -12.321 5.880 -3.571 1.00 89.81 400 HIS A O 1
ATOM 3161 N N . ASN A 1 401 ? -11.404 3.831 -3.421 1.00 84.56 401 ASN A N 1
ATOM 3162 C CA . ASN A 1 401 ? -12.023 3.254 -4.625 1.00 84.56 401 ASN A CA 1
ATOM 3163 C C . ASN A 1 401 ? -13.568 3.209 -4.607 1.00 84.56 401 ASN A C 1
ATOM 3165 O O . ASN A 1 401 ? -14.219 2.798 -5.566 1.00 84.56 401 ASN A O 1
ATOM 3169 N N . TRP A 1 402 ? -14.186 3.619 -3.498 1.00 82.94 402 TRP A N 1
ATOM 3170 C CA . TRP A 1 402 ? -15.626 3.841 -3.366 1.00 82.94 402 TRP A CA 1
ATOM 3171 C C . TRP A 1 402 ? -16.119 5.133 -3.985 1.00 82.94 402 TRP A C 1
ATOM 3173 O O . TRP A 1 402 ? -17.329 5.322 -4.121 1.00 82.94 402 TRP A O 1
ATOM 3183 N N . LYS A 1 403 ? -15.215 6.043 -4.333 1.00 81.38 403 LYS A N 1
ATOM 3184 C CA . LYS A 1 403 ? -15.564 7.222 -5.103 1.00 81.38 403 LYS A CA 1
ATOM 3185 C C . LYS A 1 403 ? -15.352 6.906 -6.577 1.00 81.38 403 LYS A C 1
ATOM 3187 O O . LYS A 1 403 ? -14.220 6.876 -7.039 1.00 81.38 403 LYS A O 1
ATOM 3192 N N . SER A 1 404 ? -16.444 6.682 -7.302 1.00 66.06 404 SER A N 1
ATOM 3193 C CA . SER A 1 404 ? -16.409 6.524 -8.755 1.00 66.06 404 SER A CA 1
ATOM 3194 C C . SER A 1 404 ? -15.843 7.787 -9.414 1.00 66.06 404 SER A C 1
ATOM 3196 O O . SER A 1 404 ? -16.270 8.900 -9.092 1.00 66.06 404 SER A O 1
ATOM 3198 N N . SER A 1 405 ? -14.918 7.618 -10.356 1.00 62.88 405 SER A N 1
ATOM 3199 C CA . SER A 1 405 ? -14.526 8.673 -11.290 1.00 62.88 405 SER A CA 1
ATOM 3200 C C . SER A 1 405 ? -15.368 8.530 -12.555 1.00 62.88 405 SER A C 1
ATOM 3202 O O . SER A 1 405 ? -15.372 7.460 -13.155 1.00 62.88 405 SER A O 1
ATOM 3204 N N . ALA A 1 406 ? -16.068 9.590 -12.966 1.00 58.53 406 ALA A N 1
ATOM 3205 C CA . ALA A 1 406 ? -16.849 9.585 -14.208 1.00 58.53 406 ALA A CA 1
ATOM 3206 C C . ALA A 1 406 ? -15.967 9.479 -15.469 1.00 58.53 406 ALA A C 1
ATOM 3208 O O . ALA A 1 406 ? -16.466 9.154 -16.543 1.00 58.53 406 ALA A O 1
ATOM 3209 N N . ASP A 1 407 ? -14.667 9.757 -15.335 1.00 54.56 407 ASP A N 1
ATOM 3210 C CA . ASP A 1 407 ? -13.715 9.845 -16.445 1.00 54.56 407 ASP A CA 1
ATOM 3211 C C . ASP A 1 407 ? -13.076 8.501 -16.814 1.00 54.56 407 ASP A C 1
ATOM 3213 O O . ASP A 1 407 ? -12.220 8.445 -17.696 1.00 54.56 407 ASP A O 1
ATOM 3217 N N . TRP A 1 408 ? -13.464 7.409 -16.153 1.00 60.94 408 TRP A N 1
ATOM 3218 C CA . TRP A 1 408 ? -12.823 6.117 -16.341 1.00 60.94 408 TRP A CA 1
ATOM 3219 C C . TRP A 1 408 ? -13.845 5.042 -16.718 1.00 60.94 408 TRP A C 1
ATOM 3221 O O . TRP A 1 408 ? -14.941 5.049 -16.155 1.00 60.94 408 TRP A O 1
ATOM 3231 N N . PRO A 1 409 ? -13.547 4.147 -17.683 1.00 54.75 409 PRO A N 1
ATOM 3232 C CA . PRO A 1 409 ? -14.514 3.163 -18.149 1.00 54.75 409 PRO A CA 1
ATOM 3233 C C . PRO A 1 409 ? -15.014 2.315 -16.980 1.00 54.75 409 PRO A C 1
ATOM 3235 O O . PRO A 1 409 ? -14.277 1.500 -16.432 1.00 54.75 409 PRO A O 1
ATOM 3238 N N . GLU A 1 410 ? -16.279 2.508 -16.609 1.00 58.28 410 GLU A N 1
ATOM 3239 C CA . GLU A 1 410 ? -16.989 1.646 -15.670 1.00 58.28 410 GLU A CA 1
ATOM 3240 C C . GLU A 1 410 ? -17.096 0.250 -16.299 1.00 58.28 410 GLU A C 1
ATOM 3242 O O . GLU A 1 410 ? -18.049 -0.076 -17.009 1.00 58.28 410 GLU A O 1
ATOM 3247 N N . THR A 1 411 ? -16.076 -0.580 -16.101 1.00 68.56 411 THR A N 1
ATOM 3248 C CA . THR A 1 411 ? -16.197 -2.012 -16.340 1.00 68.56 411 THR A CA 1
ATOM 3249 C C . THR A 1 411 ? -16.944 -2.642 -15.178 1.00 68.56 411 THR A C 1
ATOM 3251 O O . THR A 1 411 ? -16.986 -2.114 -14.063 1.00 68.56 411 THR A O 1
ATOM 3254 N N . GLN A 1 412 ? -17.541 -3.804 -15.429 1.00 68.25 412 GLN A N 1
ATOM 3255 C CA . GLN A 1 412 ? -18.276 -4.519 -14.389 1.00 68.25 412 GLN A CA 1
ATOM 3256 C C . GLN A 1 412 ? -17.345 -5.007 -13.273 1.00 68.25 412 GLN A C 1
ATOM 3258 O O . GLN A 1 412 ? -17.792 -5.130 -12.134 1.00 68.25 412 GLN A O 1
ATOM 3263 N N . SER A 1 413 ? -16.054 -5.217 -13.575 1.00 70.00 413 SER A N 1
ATOM 3264 C CA . SER A 1 413 ? -15.030 -5.518 -12.570 1.00 70.00 413 SER A CA 1
ATOM 3265 C C . SER A 1 413 ? -14.831 -4.403 -11.542 1.00 70.00 413 SER A C 1
ATOM 3267 O O . SER A 1 413 ? -14.411 -4.690 -10.424 1.00 70.00 413 SER A O 1
ATOM 3269 N N . GLY A 1 414 ? -15.126 -3.150 -11.907 1.00 73.94 414 GLY A N 1
ATOM 3270 C CA . GLY A 1 414 ? -15.010 -1.994 -11.026 1.00 73.94 414 GLY A CA 1
ATOM 3271 C C . GLY A 1 414 ? -13.621 -1.783 -10.420 1.00 73.94 414 GLY A C 1
ATOM 3272 O O . GLY A 1 414 ? -12.633 -2.404 -10.815 1.00 73.94 414 GLY A O 1
ATOM 3273 N N . GLN A 1 415 ? -13.555 -0.909 -9.414 1.00 83.69 415 GLN A N 1
ATOM 3274 C CA . GLN A 1 415 ? -12.352 -0.680 -8.613 1.00 83.69 415 GLN A CA 1
ATOM 3275 C C . GLN A 1 415 ? -12.484 -1.405 -7.265 1.00 83.69 415 GLN A C 1
ATOM 3277 O O . GLN A 1 415 ? -13.098 -0.895 -6.327 1.00 83.69 415 GLN A O 1
ATOM 3282 N N . CYS A 1 416 ? -11.937 -2.617 -7.171 1.00 92.31 416 CYS A N 1
ATOM 3283 C CA . CYS A 1 416 ? -11.904 -3.426 -5.946 1.00 92.31 416 CYS A CA 1
ATOM 3284 C C . CYS A 1 416 ? -10.549 -3.320 -5.229 1.00 92.31 416 CYS A C 1
ATOM 3286 O O . CYS A 1 416 ? -9.684 -2.545 -5.628 1.00 92.31 416 CYS A O 1
ATOM 3288 N N . THR A 1 417 ? -10.351 -4.053 -4.133 1.00 95.81 417 THR A N 1
ATOM 3289 C CA . THR A 1 417 ? -9.025 -4.155 -3.497 1.00 95.81 417 THR A CA 1
ATOM 3290 C C . THR A 1 417 ? -8.045 -4.952 -4.363 1.00 95.81 417 THR A C 1
ATOM 3292 O O . THR A 1 417 ? -6.884 -4.575 -4.502 1.00 95.81 417 THR A O 1
ATOM 3295 N N . ILE A 1 418 ? -8.524 -6.042 -4.959 1.00 96.62 418 ILE A N 1
ATOM 3296 C CA . ILE A 1 418 ? -7.788 -6.852 -5.926 1.00 96.62 418 ILE A CA 1
ATOM 3297 C C . ILE A 1 418 ? -8.514 -6.747 -7.261 1.00 96.62 418 ILE A C 1
ATOM 3299 O O . ILE A 1 418 ? -9.722 -6.990 -7.328 1.00 96.62 418 ILE A O 1
ATOM 3303 N N . GLY A 1 419 ? -7.790 -6.389 -8.316 1.00 92.88 419 GLY A N 1
ATOM 3304 C CA . GLY A 1 419 ? -8.379 -6.152 -9.624 1.00 92.88 419 GLY A CA 1
ATOM 3305 C C . GLY A 1 419 ? -7.596 -6.725 -10.783 1.00 92.88 419 GLY A C 1
ATOM 3306 O O . GLY A 1 419 ? -6.369 -6.808 -10.755 1.00 92.88 419 GLY A O 1
ATOM 3307 N N . ALA A 1 420 ? -8.326 -7.077 -11.832 1.00 89.62 420 ALA A N 1
ATOM 3308 C CA . ALA A 1 420 ? -7.771 -7.350 -13.139 1.00 89.62 420 ALA A CA 1
ATOM 3309 C C . ALA A 1 420 ? -8.829 -7.132 -14.217 1.00 89.62 420 ALA A C 1
ATOM 3311 O O 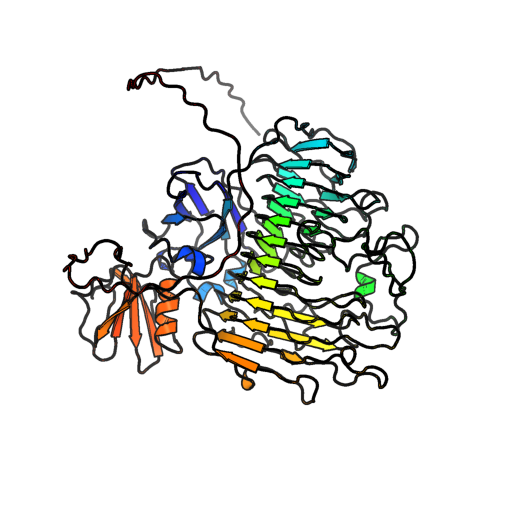. ALA A 1 420 ? -9.857 -7.803 -14.225 1.00 89.62 420 ALA A O 1
ATOM 3312 N N . ILE A 1 421 ? -8.530 -6.255 -15.170 1.00 87.56 421 ILE A N 1
ATOM 3313 C CA . ILE A 1 421 ? -9.165 -6.267 -16.487 1.00 87.56 421 ILE A CA 1
ATOM 3314 C C . ILE A 1 421 ? -8.123 -6.805 -17.451 1.00 87.56 421 ILE A C 1
ATOM 3316 O O . ILE A 1 421 ? -7.058 -6.211 -17.608 1.00 87.56 421 ILE A O 1
ATOM 3320 N N . TYR A 1 422 ? -8.400 -7.955 -18.044 1.00 83.31 422 TYR A N 1
ATOM 3321 C CA . TYR A 1 422 ? -7.381 -8.810 -18.618 1.00 83.31 422 TYR A CA 1
ATOM 3322 C C . TYR A 1 422 ? -7.745 -9.229 -20.043 1.00 83.31 422 TYR A C 1
ATOM 3324 O O . TYR A 1 422 ? -8.695 -9.976 -20.262 1.00 83.31 422 TYR A O 1
ATOM 3332 N N . GLY A 1 423 ? -6.987 -8.744 -21.026 1.00 84.75 423 GLY A N 1
ATOM 3333 C CA . GLY A 1 423 ? -7.198 -9.056 -22.442 1.00 84.75 423 GLY A CA 1
ATOM 3334 C C . GLY A 1 423 ? -5.974 -9.626 -23.146 1.00 84.75 423 GLY A C 1
ATOM 3335 O O . GLY A 1 423 ? -5.938 -9.604 -24.377 1.00 84.75 423 GLY A O 1
ATOM 3336 N N . SER A 1 424 ? -4.956 -10.083 -22.407 1.00 84.94 424 SER A N 1
ATOM 3337 C CA . SER A 1 424 ? -3.718 -10.600 -22.998 1.00 84.94 424 SER A CA 1
ATOM 3338 C C . SER A 1 424 ? -3.655 -12.122 -23.120 1.00 84.94 424 SER A C 1
ATOM 3340 O O . SER A 1 424 ? -4.408 -12.845 -22.472 1.00 84.94 424 SER A O 1
ATOM 3342 N N . GLY A 1 425 ? -2.751 -12.621 -23.966 1.00 86.44 425 GLY A N 1
ATOM 3343 C CA . GLY A 1 425 ? -2.483 -14.049 -24.159 1.00 86.44 425 GLY A CA 1
ATOM 3344 C C . GLY A 1 425 ? -1.687 -14.720 -23.030 1.00 86.44 425 GLY A C 1
ATOM 3345 O O . GLY A 1 425 ? -1.554 -15.941 -23.044 1.00 86.44 425 GLY A O 1
ATOM 3346 N N . ALA A 1 426 ? -1.177 -13.965 -22.052 1.00 86.31 426 ALA A N 1
ATOM 3347 C CA . ALA A 1 426 ? -0.459 -14.504 -20.891 1.00 86.31 426 ALA A CA 1
ATOM 3348 C C . ALA A 1 426 ? -1.357 -15.422 -20.047 1.00 86.31 426 ALA A C 1
ATOM 3350 O O . ALA A 1 426 ? -2.503 -15.093 -19.741 1.00 86.31 426 ALA A O 1
ATOM 3351 N N . VAL A 1 427 ? -0.857 -16.573 -19.626 1.00 91.25 427 VAL A N 1
ATOM 3352 C CA . VAL A 1 427 ? -1.573 -17.408 -18.653 1.00 91.25 427 VAL A CA 1
ATOM 3353 C C . VAL A 1 427 ? -1.075 -17.024 -17.273 1.00 91.25 427 VAL A C 1
ATOM 3355 O O . VAL A 1 427 ? 0.130 -17.054 -17.049 1.00 91.25 427 VAL A O 1
ATOM 3358 N N . LYS A 1 428 ? -1.976 -16.685 -16.350 1.00 93.62 428 LYS A N 1
ATOM 3359 C CA . LYS A 1 428 ? -1.605 -16.455 -14.952 1.00 93.62 428 LYS A CA 1
ATOM 3360 C C . LYS A 1 428 ? -1.861 -17.712 -14.140 1.00 93.62 428 LYS A C 1
ATOM 3362 O O . LYS A 1 428 ? -2.995 -18.192 -14.121 1.00 93.62 428 LYS A O 1
ATOM 3367 N N . LYS A 1 429 ? -0.845 -18.236 -13.453 1.00 95.69 429 LYS A N 1
ATOM 3368 C CA . LYS A 1 429 ? -0.943 -19.541 -12.789 1.00 95.69 429 LYS A CA 1
ATOM 3369 C C . LYS A 1 429 ? -0.317 -19.598 -11.401 1.00 95.69 429 LYS A C 1
ATOM 3371 O O . LYS A 1 429 ? 0.782 -19.098 -11.193 1.00 95.69 429 LYS A O 1
ATOM 3376 N N . GLY A 1 430 ? -0.985 -20.259 -10.458 1.00 97.62 430 GLY A N 1
ATOM 3377 C CA . GLY A 1 430 ? -0.385 -20.596 -9.161 1.00 97.62 430 GLY A CA 1
ATOM 3378 C C . GLY A 1 430 ? -0.059 -19.383 -8.285 1.00 97.62 430 GLY A C 1
ATOM 3379 O O . GLY A 1 430 ? 0.871 -19.434 -7.484 1.00 97.62 430 GLY A O 1
ATOM 3380 N N . TYR A 1 431 ? -0.771 -18.271 -8.466 1.00 98.06 431 TYR A N 1
ATOM 3381 C CA . TYR A 1 431 ? -0.598 -17.087 -7.628 1.00 98.06 431 TYR A CA 1
ATOM 3382 C C . TYR A 1 431 ? -1.128 -17.350 -6.219 1.00 98.06 431 TYR A C 1
ATOM 3384 O O . TYR A 1 431 ? -2.208 -17.919 -6.057 1.00 98.06 431 TYR A O 1
ATOM 3392 N N . GLN A 1 432 ? -0.389 -16.887 -5.212 1.00 98.56 432 GLN A N 1
ATOM 3393 C CA . GLN A 1 432 ? -0.743 -17.061 -3.805 1.00 98.56 432 GLN A CA 1
ATOM 3394 C C . GLN A 1 432 ? -0.759 -15.709 -3.101 1.00 98.56 432 GLN A C 1
ATOM 3396 O O . GLN A 1 432 ? 0.256 -15.020 -3.018 1.00 98.56 432 GLN A O 1
ATOM 3401 N N . LEU A 1 433 ? -1.919 -15.322 -2.594 1.00 98.62 433 LEU A N 1
ATOM 3402 C CA . LEU A 1 433 ? -2.111 -14.122 -1.798 1.00 98.62 433 LEU A CA 1
ATOM 3403 C C . LEU A 1 433 ? -2.467 -14.561 -0.388 1.00 98.62 433 LEU A C 1
ATOM 3405 O O . LEU A 1 433 ? -3.416 -15.317 -0.200 1.00 98.62 433 LEU A O 1
ATOM 3409 N N . LYS A 1 434 ? -1.735 -14.069 0.599 1.00 98.25 434 LYS A N 1
ATOM 3410 C CA . LYS A 1 434 ? -1.932 -14.410 1.998 1.00 98.25 434 LYS A CA 1
ATOM 3411 C C . LYS A 1 434 ? -1.994 -13.148 2.837 1.00 98.25 434 LYS A C 1
ATOM 3413 O O . LYS A 1 434 ? -1.206 -12.231 2.626 1.00 98.25 434 LYS A O 1
ATOM 3418 N N . ASN A 1 435 ? -2.892 -13.114 3.817 1.00 97.69 435 ASN A N 1
ATOM 3419 C CA . ASN A 1 435 ? -2.936 -12.038 4.810 1.00 97.69 435 ASN A CA 1
ATOM 3420 C C . ASN A 1 435 ? -3.062 -10.635 4.180 1.00 97.69 435 ASN A C 1
ATOM 3422 O O . ASN A 1 435 ? -2.214 -9.760 4.353 1.00 97.69 435 ASN A O 1
ATOM 3426 N N . ILE A 1 436 ? -4.131 -10.423 3.415 1.00 98.38 436 ILE A N 1
ATOM 3427 C CA . ILE A 1 436 ? -4.465 -9.123 2.829 1.00 98.38 436 ILE A CA 1
ATOM 3428 C C . ILE A 1 436 ? -5.436 -8.408 3.767 1.00 98.38 436 ILE A C 1
ATOM 3430 O O . ILE A 1 436 ? -6.573 -8.843 3.943 1.00 98.38 436 ILE A O 1
ATOM 3434 N N . PHE A 1 437 ? -5.007 -7.307 4.368 1.00 97.50 437 PHE A N 1
ATOM 3435 C CA . PHE A 1 437 ? -5.754 -6.589 5.394 1.00 97.50 437 PHE A CA 1
ATOM 3436 C C . PHE A 1 437 ? -6.241 -5.242 4.874 1.00 97.50 437 PHE A C 1
ATOM 3438 O O . PHE A 1 437 ? -5.445 -4.428 4.414 1.00 97.50 437 PHE A O 1
ATOM 3445 N N . VAL A 1 438 ? -7.543 -4.990 4.965 1.00 97.12 438 VAL A N 1
ATOM 3446 C CA . VAL A 1 438 ? -8.183 -3.751 4.520 1.00 97.12 438 VAL A CA 1
ATOM 3447 C C . VAL A 1 438 ? -8.880 -3.105 5.709 1.00 97.12 438 VAL A C 1
ATOM 3449 O O . VAL A 1 438 ? -9.892 -3.607 6.203 1.00 97.12 438 VAL A O 1
ATOM 3452 N N . GLU A 1 439 ? -8.321 -1.997 6.192 1.00 94.56 439 GLU A N 1
ATOM 3453 C CA . GLU A 1 439 ? -8.718 -1.448 7.496 1.00 94.56 439 GLU A CA 1
ATOM 3454 C C . GLU A 1 439 ? -9.750 -0.313 7.433 1.00 94.56 439 GLU A C 1
ATOM 3456 O O . GLU A 1 439 ? -10.257 0.143 8.460 1.00 94.56 439 GLU A O 1
ATOM 3461 N N . THR A 1 440 ? -10.055 0.173 6.232 1.00 92.00 440 THR A N 1
ATOM 3462 C CA . THR A 1 440 ? -11.032 1.244 5.993 1.00 92.00 440 THR A CA 1
ATOM 3463 C C . THR A 1 440 ? -11.988 0.873 4.863 1.00 92.00 440 THR A C 1
ATOM 3465 O O . THR A 1 440 ? -11.946 -0.230 4.314 1.00 92.00 440 THR A O 1
ATOM 3468 N N . ALA A 1 441 ? -12.915 1.781 4.553 1.00 88.06 441 ALA A N 1
ATOM 3469 C CA . ALA A 1 441 ? -13.971 1.551 3.582 1.00 88.06 441 ALA A CA 1
ATOM 3470 C C . ALA A 1 441 ? -13.418 1.133 2.212 1.00 88.06 441 ALA A C 1
ATOM 3472 O O . ALA A 1 441 ? -12.531 1.778 1.676 1.00 88.06 441 ALA A O 1
ATOM 3473 N N . ALA A 1 442 ? -14.009 0.109 1.604 1.00 92.00 442 ALA A N 1
ATOM 3474 C CA . ALA A 1 442 ? -13.704 -0.312 0.240 1.00 92.00 442 ALA A CA 1
ATOM 3475 C C . ALA A 1 442 ? -14.997 -0.634 -0.514 1.00 92.00 442 ALA A C 1
ATOM 3477 O O . ALA A 1 442 ? -16.013 -0.975 0.098 1.00 92.00 442 ALA A O 1
ATOM 3478 N N . SER A 1 443 ? -14.960 -0.540 -1.840 1.00 90.69 443 SER A N 1
ATOM 3479 C CA . SER A 1 443 ? -16.088 -0.904 -2.708 1.00 90.69 443 SER A CA 1
ATOM 3480 C C . SER A 1 443 ? -16.359 -2.402 -2.767 1.00 90.69 443 SER A C 1
ATOM 3482 O O . SER A 1 443 ? -17.508 -2.829 -2.737 1.00 90.69 443 SER A O 1
ATOM 3484 N N . CYS A 1 444 ? -15.303 -3.197 -2.901 1.00 94.06 444 CYS A N 1
ATOM 3485 C CA . CYS A 1 444 ? -15.369 -4.635 -3.131 1.00 94.06 444 CYS A CA 1
ATOM 3486 C C . CYS A 1 444 ? -13.998 -5.262 -2.878 1.00 94.06 444 CYS A C 1
ATOM 3488 O O . CYS A 1 444 ? -12.971 -4.577 -2.880 1.00 94.06 444 CYS A O 1
ATOM 3490 N N . ALA A 1 445 ? -13.981 -6.575 -2.671 1.00 95.94 445 ALA A N 1
ATOM 3491 C CA . ALA A 1 445 ? -12.766 -7.347 -2.481 1.00 95.94 445 ALA A CA 1
ATOM 3492 C C . ALA A 1 445 ? -12.073 -7.671 -3.800 1.00 95.94 445 ALA A C 1
ATOM 3494 O O . ALA A 1 445 ? -10.878 -7.412 -3.927 1.00 95.94 445 ALA A O 1
ATOM 3495 N N . LEU A 1 446 ? -12.821 -8.201 -4.769 1.00 95.75 446 LEU A N 1
ATOM 3496 C CA . LEU A 1 446 ? -12.250 -8.789 -5.976 1.00 95.75 446 LEU A CA 1
ATOM 3497 C C . LEU A 1 446 ? -13.042 -8.416 -7.232 1.00 95.75 446 LEU A C 1
ATOM 3499 O O . LEU A 1 446 ? -14.249 -8.648 -7.288 1.00 95.75 446 LEU A O 1
ATOM 3503 N N . GLY A 1 447 ? -12.342 -7.896 -8.239 1.00 94.06 447 GLY A N 1
ATOM 3504 C CA . GLY A 1 447 ? -12.884 -7.586 -9.561 1.00 94.06 447 GLY A CA 1
ATOM 3505 C C . GLY A 1 447 ? -12.000 -8.159 -10.663 1.00 94.06 447 GLY A C 1
ATOM 3506 O O . GLY A 1 447 ? -11.018 -7.530 -11.045 1.00 94.06 447 GLY A O 1
ATOM 3507 N N . LEU A 1 448 ? -12.334 -9.345 -11.170 1.00 93.44 448 LEU A N 1
ATOM 3508 C CA . LEU A 1 448 ? -11.602 -10.040 -12.231 1.00 93.44 448 LEU A CA 1
ATOM 3509 C C . LEU A 1 448 ? -12.459 -10.159 -13.492 1.00 93.44 448 LEU A C 1
ATOM 3511 O O . LEU A 1 448 ? -13.545 -10.739 -13.479 1.00 93.44 448 LEU A O 1
ATOM 3515 N N . GLU A 1 449 ? -11.944 -9.656 -14.602 1.00 92.75 449 GLU A N 1
ATOM 3516 C CA . GLU A 1 449 ? -12.575 -9.736 -15.911 1.00 92.75 449 GLU A CA 1
ATOM 3517 C C . GLU A 1 449 ? -11.546 -10.159 -16.951 1.00 92.75 449 GLU A C 1
ATOM 3519 O O . GLU A 1 449 ? -10.628 -9.401 -17.255 1.00 92.75 449 GLU A O 1
ATOM 3524 N N . ILE A 1 450 ? -11.708 -11.359 -17.513 1.00 92.75 450 ILE A N 1
ATOM 3525 C CA . ILE A 1 450 ? -10.953 -11.780 -18.695 1.00 92.75 450 ILE A CA 1
ATOM 3526 C C . ILE A 1 450 ? -11.831 -11.589 -19.925 1.00 92.75 450 ILE A C 1
ATOM 3528 O O . ILE A 1 450 ? -12.926 -12.141 -20.012 1.00 92.75 450 ILE A O 1
ATOM 3532 N N . SER A 1 451 ? -11.350 -10.813 -20.889 1.00 90.44 451 SER A N 1
ATOM 3533 C CA . SER A 1 451 ? -12.079 -10.542 -22.121 1.00 90.44 451 SER A CA 1
ATOM 3534 C C . SER A 1 451 ? -11.135 -10.153 -23.247 1.00 90.44 451 SER A C 1
ATOM 3536 O O . SER A 1 451 ? -10.346 -9.217 -23.133 1.00 90.44 451 SER A O 1
ATOM 3538 N N . LYS A 1 452 ? -11.284 -10.786 -24.410 1.00 87.62 452 LYS A N 1
ATOM 3539 C CA . LYS A 1 452 ? -10.597 -10.389 -25.647 1.00 87.62 452 LYS A CA 1
ATOM 3540 C C . LYS A 1 452 ? -11.041 -9.019 -26.156 1.00 87.62 452 LYS A C 1
ATOM 3542 O O . LYS A 1 452 ? -10.418 -8.475 -27.063 1.00 87.62 452 LYS A O 1
ATOM 3547 N N . THR A 1 453 ? -12.138 -8.473 -25.627 1.00 84.81 453 THR A N 1
ATOM 3548 C CA . THR A 1 453 ? -12.610 -7.115 -25.923 1.00 84.81 453 THR A CA 1
ATOM 3549 C C . THR A 1 453 ? -12.305 -6.128 -24.801 1.00 84.81 453 THR A C 1
ATOM 3551 O O . THR A 1 453 ? -12.809 -5.008 -24.862 1.00 84.81 453 THR A O 1
ATOM 3554 N N . ALA A 1 454 ? -11.511 -6.520 -23.799 1.00 81.94 454 ALA A N 1
ATOM 3555 C CA . ALA A 1 454 ? -11.046 -5.630 -22.744 1.00 81.94 454 ALA A CA 1
ATOM 3556 C C . ALA A 1 454 ? -10.400 -4.357 -23.316 1.00 81.94 454 ALA A C 1
ATOM 3558 O O . ALA A 1 454 ? -9.913 -4.336 -24.451 1.00 81.94 454 ALA A O 1
ATOM 3559 N N . TYR A 1 455 ? -10.405 -3.291 -22.510 1.00 71.94 455 TYR A N 1
ATOM 3560 C CA . TYR A 1 455 ? -9.819 -2.003 -22.887 1.00 71.94 455 TYR A CA 1
ATOM 3561 C C . TYR A 1 455 ? -8.329 -2.132 -23.234 1.00 71.94 455 TYR A C 1
ATOM 3563 O O . TYR A 1 455 ? -7.898 -1.556 -24.228 1.00 71.94 455 TYR A O 1
ATOM 3571 N N . SER A 1 456 ? -7.588 -2.941 -22.466 1.00 70.12 456 SER A N 1
ATOM 3572 C CA . SER A 1 456 ? -6.189 -3.290 -22.734 1.00 70.12 456 SER A CA 1
ATOM 3573 C C . SER A 1 456 ? -6.070 -4.721 -23.264 1.00 70.12 456 SER A C 1
ATOM 3575 O O . SER A 1 456 ? -6.494 -5.695 -22.639 1.00 70.12 456 SER A O 1
ATOM 3577 N N . ARG A 1 457 ? -5.575 -4.767 -24.496 1.00 77.44 457 ARG A N 1
ATOM 3578 C CA . ARG A 1 457 ? -5.813 -5.694 -25.604 1.00 77.44 457 ARG A CA 1
ATOM 3579 C C . ARG A 1 457 ? -4.734 -6.555 -26.236 1.00 77.44 457 ARG A C 1
ATOM 3581 O O . ARG A 1 457 ? -4.456 -6.280 -27.399 1.00 77.44 457 ARG A O 1
ATOM 3588 N N . HIS A 1 458 ? -4.169 -7.587 -25.614 1.00 77.06 458 HIS A N 1
ATOM 3589 C CA . HIS A 1 458 ? -2.984 -8.258 -26.201 1.00 77.06 458 HIS A CA 1
ATOM 3590 C C . HIS A 1 458 ? -3.154 -9.750 -26.410 1.00 77.06 458 HIS A C 1
ATOM 3592 O O . HIS A 1 458 ? -2.379 -10.539 -25.865 1.00 77.06 458 HIS A O 1
ATOM 3598 N N . PRO A 1 459 ? -4.183 -10.161 -27.170 1.00 82.06 459 PRO A N 1
ATOM 3599 C CA . PRO A 1 459 ? -4.391 -11.568 -27.415 1.00 82.06 459 PRO A CA 1
ATOM 3600 C C . PRO A 1 459 ? -3.211 -12.161 -28.196 1.00 82.06 459 PRO A C 1
ATOM 3602 O O . PRO A 1 459 ? -2.426 -11.448 -28.827 1.00 82.06 459 PRO A O 1
ATOM 3605 N N . THR A 1 460 ? -3.128 -13.487 -28.217 1.00 81.94 460 THR A N 1
ATOM 3606 C CA . THR A 1 460 ? -2.211 -14.198 -29.113 1.00 81.94 460 THR A CA 1
ATOM 3607 C C . THR A 1 460 ? -2.502 -13.860 -30.581 1.00 81.94 460 THR A C 1
ATOM 3609 O O . THR A 1 460 ? -3.530 -13.262 -30.915 1.00 81.94 460 THR A O 1
ATOM 3612 N N . SER A 1 461 ? -1.629 -14.290 -31.497 1.00 81.12 461 SER A N 1
ATOM 3613 C CA . SER A 1 461 ? -1.830 -14.069 -32.938 1.00 81.12 461 SER A CA 1
ATOM 3614 C C . SER A 1 461 ? -3.147 -14.667 -33.472 1.00 81.12 461 SER A C 1
ATOM 3616 O O . SER A 1 461 ? -3.738 -14.149 -34.418 1.00 81.12 461 SER A O 1
ATOM 3618 N N . GLU A 1 462 ? -3.654 -15.711 -32.814 1.00 84.25 462 GLU A N 1
ATOM 3619 C CA . GLU A 1 462 ? -4.932 -16.381 -33.071 1.00 84.25 462 GLU A CA 1
ATOM 3620 C C . GLU A 1 462 ? -6.135 -15.672 -32.422 1.00 84.25 462 GLU A C 1
ATOM 3622 O O . GLU A 1 462 ? -7.277 -16.107 -32.585 1.00 84.25 462 GLU A O 1
ATOM 3627 N N . GLY A 1 463 ? -5.901 -14.588 -31.680 1.00 86.62 463 GLY A N 1
ATOM 3628 C CA . GLY A 1 463 ? -6.931 -13.845 -30.965 1.00 86.62 463 GLY A CA 1
ATOM 3629 C C . GLY A 1 463 ? -7.312 -14.447 -29.608 1.00 86.62 463 GLY A C 1
ATOM 3630 O O . GLY A 1 463 ? -8.383 -14.119 -29.093 1.00 86.62 463 GLY A O 1
ATOM 3631 N N . CYS A 1 464 ? -6.485 -15.331 -29.043 1.00 90.19 464 CYS A N 1
ATOM 3632 C CA . CYS A 1 464 ? -6.755 -15.979 -27.761 1.00 90.19 464 CYS A CA 1
ATOM 3633 C C . CYS A 1 464 ? -6.311 -15.130 -26.571 1.00 90.19 464 CYS A C 1
ATOM 3635 O O . CYS A 1 464 ? -5.327 -14.403 -26.654 1.00 90.19 464 CYS A O 1
ATOM 3637 N N . VAL A 1 465 ? -7.017 -15.267 -25.451 1.00 91.94 465 VAL A N 1
ATOM 3638 C CA . VAL A 1 465 ? -6.662 -14.643 -24.172 1.00 91.94 465 VAL A CA 1
ATOM 3639 C C . VAL A 1 465 ? -6.340 -15.730 -23.158 1.00 91.94 465 VAL A C 1
ATOM 3641 O O . VAL A 1 465 ? -6.977 -16.786 -23.142 1.00 91.94 465 VAL A O 1
ATOM 3644 N N . GLY A 1 466 ? -5.317 -15.509 -22.345 1.00 93.06 466 GLY A N 1
ATOM 3645 C CA . GLY A 1 466 ? -4.894 -16.493 -21.364 1.00 93.06 466 GLY A CA 1
ATOM 3646 C C . GLY A 1 466 ? -5.823 -16.547 -20.154 1.00 93.06 466 GLY A C 1
ATOM 3647 O O . GLY A 1 466 ? -6.611 -15.639 -19.887 1.00 93.06 466 GLY A O 1
ATOM 3648 N N . SER A 1 467 ? -5.772 -17.672 -19.459 1.00 95.50 467 SER A N 1
ATOM 3649 C CA . SER A 1 467 ? -6.617 -17.982 -18.307 1.00 95.50 467 SER A CA 1
ATOM 3650 C C . SER A 1 467 ? -5.928 -17.588 -17.000 1.00 95.50 467 SER A C 1
ATOM 3652 O O . SER A 1 467 ? -4.705 -17.450 -16.948 1.00 95.50 467 SER A O 1
ATOM 3654 N N . MET A 1 468 ? -6.716 -17.449 -15.936 1.00 95.62 468 MET A N 1
ATOM 3655 C CA . MET A 1 468 ? -6.242 -17.419 -14.552 1.00 95.62 468 MET A CA 1
ATOM 3656 C C . MET A 1 468 ? -6.503 -18.785 -13.923 1.00 95.62 468 MET A C 1
ATOM 3658 O O . MET A 1 468 ? -7.657 -19.197 -13.812 1.00 95.62 468 MET A O 1
ATOM 3662 N N . VAL A 1 469 ? -5.445 -19.497 -13.542 1.00 97.38 469 VAL A N 1
ATOM 3663 C CA . VAL A 1 469 ? -5.503 -20.905 -13.129 1.00 97.38 469 VAL A CA 1
ATOM 3664 C C . VAL A 1 469 ? -4.850 -21.081 -11.761 1.00 97.38 469 VAL A C 1
ATOM 3666 O O . VAL A 1 469 ? -3.748 -20.590 -11.528 1.00 97.38 469 VAL A O 1
ATOM 3669 N N . ASP A 1 470 ? -5.510 -21.799 -10.855 1.00 98.00 470 ASP A N 1
ATOM 3670 C CA . ASP A 1 470 ? -4.983 -22.142 -9.526 1.00 98.00 470 ASP A CA 1
ATOM 3671 C C . ASP A 1 470 ? -4.563 -20.900 -8.708 1.00 98.00 470 ASP A C 1
ATOM 3673 O O . ASP A 1 470 ? -3.490 -20.858 -8.108 1.00 98.00 470 ASP A O 1
ATOM 3677 N N . PHE A 1 471 ? -5.400 -19.859 -8.715 1.00 97.38 471 PHE A N 1
ATOM 3678 C CA . PHE A 1 471 ? -5.227 -18.686 -7.852 1.00 97.38 471 PHE A CA 1
ATOM 3679 C C . PHE A 1 471 ? -5.737 -18.982 -6.443 1.00 97.38 471 PHE A C 1
ATOM 3681 O O . PHE A 1 471 ? -6.869 -19.436 -6.271 1.00 97.38 471 PHE A O 1
ATOM 3688 N N . GLU A 1 472 ? -4.947 -18.647 -5.430 1.00 98.56 472 GLU A N 1
ATOM 3689 C CA . GLU A 1 472 ? -5.315 -18.824 -4.030 1.00 98.56 472 GLU A CA 1
ATOM 3690 C C . GLU A 1 472 ? -5.200 -17.507 -3.265 1.00 98.56 472 GLU A C 1
ATOM 3692 O O . GLU A 1 472 ? -4.146 -16.876 -3.236 1.00 98.56 472 GLU A O 1
ATOM 3697 N N . ILE A 1 473 ? -6.300 -17.097 -2.636 1.00 98.56 473 ILE A N 1
ATOM 3698 C CA . ILE A 1 473 ? -6.354 -16.000 -1.672 1.00 98.56 473 ILE A CA 1
ATOM 3699 C C . ILE A 1 473 ? -6.633 -16.624 -0.302 1.00 98.56 473 ILE A C 1
ATOM 3701 O O . ILE A 1 473 ? -7.787 -16.876 0.043 1.00 98.56 473 ILE A O 1
ATOM 3705 N N . ASP A 1 474 ? -5.586 -16.884 0.475 1.00 97.94 474 ASP A N 1
ATOM 3706 C CA . ASP A 1 474 ? -5.661 -17.390 1.846 1.00 97.94 474 ASP A CA 1
ATOM 3707 C C . ASP A 1 474 ? -5.661 -16.225 2.846 1.00 97.94 474 ASP A C 1
ATOM 3709 O O . ASP A 1 474 ? -4.635 -15.808 3.387 1.00 97.94 474 ASP A O 1
ATOM 3713 N N . GLY A 1 475 ? -6.844 -15.656 3.066 1.00 96.38 475 GLY A N 1
ATOM 3714 C CA . GLY A 1 475 ? -7.038 -14.592 4.039 1.00 96.38 475 GLY A CA 1
ATOM 3715 C C . GLY A 1 475 ? -7.037 -13.209 3.416 1.00 96.38 475 GLY A C 1
ATOM 3716 O O . GLY A 1 475 ? -6.016 -12.531 3.369 1.00 96.38 475 GLY A O 1
ATOM 3717 N N . ILE A 1 476 ? -8.227 -12.761 3.021 1.00 97.75 476 ILE A N 1
ATOM 3718 C CA . ILE A 1 476 ? -8.528 -11.343 2.825 1.00 97.75 476 ILE A CA 1
ATOM 3719 C C . ILE A 1 476 ? -9.504 -10.857 3.900 1.00 97.75 476 ILE A C 1
ATOM 3721 O O . ILE A 1 476 ? -10.591 -11.415 4.081 1.00 97.75 476 ILE A O 1
ATOM 3725 N N . PHE A 1 477 ? -9.106 -9.821 4.628 1.00 95.88 477 PHE A N 1
ATOM 3726 C CA . PHE A 1 477 ? -9.776 -9.331 5.826 1.00 95.88 477 PHE A CA 1
ATOM 3727 C C . PHE A 1 477 ? -10.221 -7.892 5.617 1.00 95.88 477 PHE A C 1
ATOM 3729 O O . PHE A 1 477 ? -9.404 -7.036 5.293 1.00 95.88 477 PHE A O 1
ATOM 3736 N N . PHE A 1 478 ? -11.504 -7.622 5.834 1.00 94.75 478 PHE A N 1
ATOM 3737 C CA . PHE A 1 478 ? -12.027 -6.262 5.880 1.00 94.75 478 PHE A CA 1
ATOM 3738 C C . PHE A 1 478 ? -12.574 -6.005 7.273 1.00 94.75 478 PHE A C 1
ATOM 3740 O O . PHE A 1 478 ? -13.462 -6.728 7.740 1.00 94.75 478 PHE A O 1
ATOM 3747 N N . ASP A 1 479 ? -12.084 -4.949 7.916 1.00 90.06 479 ASP A N 1
ATOM 3748 C CA . ASP A 1 479 ? -12.552 -4.561 9.252 1.00 90.06 479 ASP A CA 1
ATOM 3749 C C . ASP A 1 479 ? -14.023 -4.092 9.208 1.00 90.06 479 ASP A C 1
ATOM 3751 O O . ASP A 1 479 ? -14.781 -4.187 10.182 1.00 90.06 479 ASP A O 1
ATOM 3755 N N . GLU A 1 480 ? -14.466 -3.649 8.029 1.00 89.12 480 GLU A N 1
ATOM 3756 C CA . GLU A 1 480 ? -15.787 -3.094 7.773 1.00 89.12 480 GLU A CA 1
ATOM 3757 C C . GLU A 1 480 ? -16.502 -3.778 6.598 1.00 89.12 480 GLU A C 1
ATOM 3759 O O . GLU A 1 480 ? -15.900 -4.474 5.784 1.00 89.12 480 GLU A O 1
ATOM 3764 N N . ASN A 1 481 ? -17.824 -3.584 6.506 1.00 90.88 481 ASN A N 1
ATOM 3765 C CA . ASN A 1 481 ? -18.570 -3.992 5.314 1.00 90.88 481 ASN A CA 1
ATOM 3766 C C . ASN A 1 481 ? -18.191 -3.093 4.132 1.00 90.88 481 ASN A C 1
ATOM 3768 O O . ASN A 1 481 ? -17.823 -1.931 4.323 1.00 90.88 481 ASN A O 1
ATOM 3772 N N . PHE A 1 482 ? -18.385 -3.601 2.915 1.00 92.12 482 PHE A N 1
ATOM 3773 C CA . PHE A 1 482 ? -18.238 -2.789 1.713 1.00 92.12 482 PHE A CA 1
ATOM 3774 C C . PHE A 1 482 ? -19.148 -1.562 1.743 1.00 92.12 482 PHE A C 1
ATOM 3776 O O . PHE A 1 482 ? -20.283 -1.600 2.235 1.00 92.12 482 PHE A O 1
ATOM 3783 N N . LYS A 1 483 ? -18.654 -0.460 1.181 1.00 88.69 483 LYS A N 1
ATOM 3784 C CA . LYS A 1 483 ? -19.450 0.750 1.023 1.00 88.69 483 LYS A CA 1
ATOM 3785 C C . LYS A 1 483 ? -20.530 0.506 -0.034 1.00 88.69 483 LYS A C 1
ATOM 3787 O O . LYS A 1 483 ? -20.236 0.207 -1.183 1.00 88.69 483 LYS A O 1
ATOM 3792 N N . SER A 1 484 ? -21.795 0.638 0.358 1.00 83.12 484 SER A N 1
ATOM 3793 C CA . SER A 1 484 ? -22.940 0.465 -0.542 1.00 83.12 484 SER A CA 1
ATOM 3794 C C . SER A 1 484 ? -23.108 1.646 -1.503 1.00 83.12 484 SER A C 1
ATOM 3796 O O . SER A 1 484 ? -22.837 2.786 -1.125 1.00 83.12 484 SER A O 1
ATOM 3798 N N . GLY A 1 485 ? -23.675 1.396 -2.687 1.00 79.50 485 GLY A N 1
ATOM 3799 C CA . GLY A 1 485 ? -24.075 2.452 -3.628 1.00 79.50 485 GLY A CA 1
ATOM 3800 C C . GLY A 1 485 ? -22.929 3.052 -4.446 1.00 79.50 485 GLY A C 1
ATOM 3801 O O . GLY A 1 485 ? -23.116 4.097 -5.055 1.00 79.50 485 GLY A O 1
ATOM 3802 N N . THR A 1 486 ? -21.764 2.403 -4.463 1.00 72.56 486 THR A N 1
ATOM 3803 C CA . THR A 1 486 ? -20.584 2.815 -5.244 1.00 72.56 486 THR A CA 1
ATOM 3804 C C . THR A 1 486 ? -20.674 2.426 -6.720 1.00 72.56 486 THR A C 1
ATOM 3806 O O . THR A 1 486 ? -19.881 2.904 -7.517 1.00 72.56 486 THR A O 1
ATOM 3809 N N . GLY A 1 487 ? -21.623 1.555 -7.083 1.00 72.12 487 GLY A N 1
ATOM 3810 C CA . GLY A 1 487 ? -21.761 1.009 -8.437 1.00 72.12 487 GLY A CA 1
ATOM 3811 C C . GLY A 1 487 ? -20.901 -0.229 -8.705 1.00 72.12 487 GLY A C 1
ATOM 3812 O O . GLY A 1 487 ? -21.128 -0.908 -9.700 1.00 72.12 487 GLY A O 1
ATOM 3813 N N . TYR A 1 488 ? -19.983 -0.577 -7.799 1.00 80.88 488 TYR A N 1
ATOM 3814 C CA . TYR A 1 488 ? -19.111 -1.741 -7.938 1.00 80.88 488 TYR A CA 1
ATOM 3815 C C . TYR A 1 488 ? -19.572 -2.901 -7.053 1.00 80.88 488 TYR A C 1
ATOM 3817 O O . TYR A 1 488 ? -20.035 -2.705 -5.928 1.00 80.88 488 TYR A O 1
ATOM 3825 N N . ALA A 1 489 ? -19.430 -4.119 -7.567 1.00 87.00 489 ALA A N 1
ATOM 3826 C CA . ALA A 1 489 ? -19.673 -5.366 -6.853 1.00 87.00 489 ALA A CA 1
ATOM 3827 C C . ALA A 1 489 ? -18.447 -6.267 -7.003 1.00 87.00 489 ALA A C 1
ATOM 3829 O O . ALA A 1 489 ? -17.639 -6.057 -7.908 1.00 87.00 489 ALA A O 1
ATOM 3830 N N . ASN A 1 490 ? -18.313 -7.289 -6.152 1.00 93.62 490 ASN A N 1
ATOM 3831 C CA . ASN A 1 490 ? -17.332 -8.322 -6.465 1.00 93.62 490 ASN A CA 1
ATOM 3832 C C . ASN A 1 490 ? -17.733 -8.977 -7.787 1.00 93.62 490 ASN A C 1
ATOM 3834 O O . ASN A 1 490 ? -18.906 -9.292 -7.997 1.00 93.62 490 ASN A O 1
ATOM 3838 N N . PHE A 1 491 ? -16.773 -9.171 -8.676 1.00 94.25 491 PHE A N 1
ATOM 3839 C CA . PHE A 1 491 ? -17.036 -9.600 -10.040 1.00 94.25 491 PHE A CA 1
ATOM 3840 C C . PHE A 1 491 ? -15.960 -10.579 -10.474 1.00 94.25 491 PHE A C 1
ATOM 3842 O O . PHE A 1 491 ? -14.774 -10.339 -10.252 1.00 94.25 491 PHE A O 1
ATOM 3849 N N . ILE A 1 492 ? -16.373 -11.694 -11.068 1.00 94.94 492 ILE A N 1
ATOM 3850 C CA . ILE A 1 492 ? -15.451 -12.673 -11.639 1.00 94.94 492 ILE A CA 1
ATOM 3851 C C . ILE A 1 492 ? -16.042 -13.144 -12.958 1.00 94.94 492 ILE A C 1
ATOM 3853 O O . ILE A 1 492 ? -17.148 -13.686 -13.000 1.00 94.94 492 ILE A O 1
ATOM 3857 N N . SER A 1 493 ? -15.293 -12.975 -14.040 1.00 94.75 493 SER A N 1
ATOM 3858 C CA . SER A 1 493 ? -15.671 -13.504 -15.344 1.00 94.75 493 SER A CA 1
ATOM 3859 C C . SER A 1 493 ? -14.463 -13.932 -16.162 1.00 94.75 493 SER A C 1
ATOM 3861 O O . SER A 1 493 ? -13.361 -13.404 -16.009 1.00 94.75 493 SER A O 1
ATOM 3863 N N . GLY A 1 494 ? -14.708 -14.911 -17.030 1.00 94.50 494 GLY A N 1
ATOM 3864 C CA . GLY A 1 494 ? -13.788 -15.285 -18.092 1.00 94.50 494 GLY A CA 1
ATOM 3865 C C . GLY A 1 494 ? -14.319 -14.852 -19.462 1.00 94.50 494 GLY A C 1
ATOM 3866 O O . GLY A 1 494 ? -15.439 -14.349 -19.574 1.00 94.50 494 GLY A O 1
ATOM 3867 N N . GLU A 1 495 ? -13.558 -15.138 -20.513 1.00 94.31 495 GLU A N 1
ATOM 3868 C CA . GLU A 1 495 ? -13.943 -14.895 -21.900 1.00 94.31 495 GLU A CA 1
ATOM 3869 C C . GLU A 1 495 ? -15.184 -15.724 -22.263 1.00 94.31 495 GLU A C 1
ATOM 3871 O O . GLU A 1 495 ? -15.155 -16.956 -22.321 1.00 94.31 495 GLU A O 1
ATOM 3876 N N . ALA A 1 496 ? -16.297 -15.039 -22.523 1.00 93.56 496 ALA A N 1
ATOM 3877 C CA . ALA A 1 496 ? -17.582 -15.681 -22.785 1.00 93.56 496 ALA A CA 1
ATOM 3878 C C . ALA A 1 496 ? -17.691 -16.290 -24.193 1.00 93.56 496 ALA A C 1
ATOM 3880 O O . ALA A 1 496 ? -18.512 -17.182 -24.418 1.00 93.56 496 ALA A O 1
ATOM 3881 N N . ASN A 1 497 ? -16.902 -15.810 -25.155 1.00 92.94 497 ASN A N 1
ATOM 3882 C CA . ASN A 1 497 ? -16.956 -16.234 -26.548 1.00 92.94 497 ASN A CA 1
ATOM 3883 C C . ASN A 1 497 ? -15.540 -16.404 -27.133 1.00 92.94 497 ASN A C 1
ATOM 3885 O O . ASN A 1 497 ? -15.164 -15.682 -28.071 1.00 92.94 497 ASN A O 1
ATOM 3889 N N . PRO A 1 498 ? -14.734 -17.349 -26.612 1.00 93.00 498 PRO A N 1
ATOM 3890 C CA . PRO A 1 498 ? -13.388 -17.584 -27.120 1.00 93.00 498 PRO A CA 1
ATOM 3891 C C . PRO A 1 498 ? -13.454 -18.049 -28.580 1.00 93.00 498 PRO A C 1
ATOM 3893 O O . PRO A 1 498 ? -14.424 -18.684 -29.005 1.00 93.00 498 PRO A O 1
ATOM 3896 N N . TYR A 1 499 ? -12.435 -17.732 -29.386 1.00 93.25 499 TYR A N 1
ATOM 3897 C CA . TYR A 1 499 ? -12.388 -18.282 -30.744 1.00 93.25 499 TYR A CA 1
ATOM 3898 C C . TYR A 1 499 ? -12.292 -19.815 -30.694 1.00 93.25 499 TYR A C 1
ATOM 3900 O O . TYR A 1 499 ? -11.701 -20.348 -29.760 1.00 93.25 499 TYR A O 1
ATOM 3908 N N . PRO A 1 500 ? -12.793 -20.550 -31.705 1.00 93.94 500 PRO A N 1
ATOM 3909 C CA . PRO A 1 500 ? -12.775 -22.016 -31.681 1.00 93.94 500 PRO A CA 1
ATOM 3910 C C . PRO A 1 500 ? -11.385 -22.653 -31.508 1.00 93.94 500 PRO A C 1
ATOM 3912 O O . PRO A 1 500 ? -11.290 -23.778 -31.028 1.00 93.94 500 PRO A O 1
ATOM 3915 N N . ALA A 1 501 ? -10.315 -21.953 -31.906 1.00 93.38 501 ALA A N 1
ATOM 3916 C CA . ALA A 1 501 ? -8.931 -22.399 -31.722 1.00 93.38 501 ALA A CA 1
ATOM 3917 C C . ALA A 1 501 ? -8.411 -22.205 -30.282 1.00 93.38 501 ALA A C 1
ATOM 3919 O O . ALA A 1 501 ? -7.456 -22.864 -29.875 1.00 93.38 501 ALA A O 1
ATOM 3920 N N . CYS A 1 502 ? -9.047 -21.327 -29.508 1.00 94.44 502 CYS A N 1
ATOM 3921 C CA . CYS A 1 502 ? -8.662 -20.975 -28.150 1.00 94.44 502 CYS A CA 1
ATOM 3922 C C . CYS A 1 502 ? -9.181 -22.033 -27.176 1.00 94.44 502 CYS A C 1
ATOM 3924 O O . CYS A 1 502 ? -10.365 -22.082 -26.839 1.00 94.44 502 CYS A O 1
ATOM 3926 N N . THR A 1 503 ? -8.285 -22.919 -26.752 1.00 94.56 503 THR A N 1
ATOM 3927 C CA . THR A 1 503 ? -8.595 -24.070 -25.896 1.00 94.56 503 THR A CA 1
ATOM 3928 C C . THR A 1 503 ? -7.620 -24.148 -24.723 1.00 94.56 503 THR A C 1
ATOM 3930 O O . THR A 1 503 ? -6.576 -23.494 -24.731 1.00 94.56 503 THR A O 1
ATOM 3933 N N . GLY A 1 504 ? -7.967 -24.930 -23.695 1.00 94.38 504 GLY A N 1
ATOM 3934 C CA . GLY A 1 504 ? -7.137 -25.077 -22.495 1.00 94.38 504 GLY A CA 1
ATOM 3935 C C . GLY A 1 504 ? -6.888 -23.738 -21.798 1.00 94.38 504 GLY A C 1
ATOM 3936 O O . GLY A 1 504 ? -7.799 -22.917 -21.689 1.00 94.38 504 GLY A O 1
ATOM 3937 N N . GLU A 1 505 ? -5.644 -23.497 -21.391 1.00 94.50 505 GLU A N 1
ATOM 3938 C CA . GLU A 1 505 ? -5.237 -22.276 -20.686 1.00 94.50 505 GLU A CA 1
ATOM 3939 C C . GLU A 1 505 ? -5.341 -21.006 -21.556 1.00 94.50 505 GLU A C 1
ATOM 3941 O O . GLU A 1 505 ? -5.361 -19.906 -21.021 1.00 94.50 505 GLU A O 1
ATOM 3946 N N . LEU A 1 506 ? -5.506 -21.119 -22.878 1.00 94.38 506 LEU A N 1
ATOM 3947 C CA . LEU A 1 506 ? -5.736 -19.977 -23.777 1.00 94.38 506 LEU A CA 1
ATOM 3948 C C . LEU A 1 506 ? -7.222 -19.730 -24.078 1.00 94.38 506 LEU A C 1
ATOM 3950 O O . LEU A 1 506 ? -7.555 -19.009 -25.015 1.00 94.38 506 LEU A O 1
ATOM 3954 N N . SER A 1 507 ? -8.135 -20.348 -23.325 1.00 94.50 507 SER A N 1
ATOM 3955 C CA . SER A 1 507 ? -9.580 -20.137 -23.489 1.00 94.50 507 SER A CA 1
ATOM 3956 C C . SER A 1 507 ? -10.143 -18.961 -22.680 1.00 94.50 507 SER A C 1
ATOM 3958 O O . SER A 1 507 ? -11.344 -18.714 -22.749 1.00 94.50 507 SER A O 1
ATOM 3960 N N . GLY A 1 508 ? -9.297 -18.231 -21.946 1.00 94.69 508 GLY A N 1
ATOM 3961 C CA . GLY A 1 508 ? -9.687 -17.058 -21.163 1.00 94.69 508 GLY A CA 1
ATOM 3962 C C . GLY A 1 508 ? -10.515 -17.363 -19.924 1.00 94.69 508 GLY A C 1
ATOM 3963 O O . GLY A 1 508 ? -11.395 -16.582 -19.578 1.00 94.69 508 GLY A O 1
ATOM 3964 N N . LYS A 1 509 ? -10.311 -18.510 -19.280 1.00 95.88 509 LYS A N 1
ATOM 3965 C CA . LYS A 1 509 ? -11.121 -18.926 -18.129 1.00 95.88 509 LYS A CA 1
ATOM 3966 C C . LYS A 1 509 ? -10.531 -18.480 -16.798 1.00 95.88 509 LYS A C 1
ATOM 3968 O O . LYS A 1 509 ? -9.350 -18.165 -16.700 1.00 95.88 509 LYS A O 1
ATOM 3973 N N . VAL A 1 510 ? -11.361 -18.531 -15.760 1.00 96.56 510 VAL A N 1
ATOM 3974 C CA . VAL A 1 510 ? -10.924 -18.532 -14.361 1.00 96.56 510 VAL A CA 1
ATOM 3975 C C . VAL A 1 510 ? -11.145 -19.941 -13.809 1.00 96.56 510 VAL A C 1
ATOM 3977 O O . VAL A 1 510 ? -12.283 -20.408 -13.726 1.00 96.56 510 VAL A O 1
ATOM 3980 N N . GLU A 1 511 ? -10.071 -20.650 -13.476 1.00 97.06 511 GLU A N 1
ATOM 3981 C CA . GLU A 1 511 ? -10.105 -22.063 -13.084 1.00 97.06 511 GLU A CA 1
ATOM 3982 C C . GLU A 1 511 ? -9.448 -22.261 -11.710 1.00 97.06 511 GLU A C 1
ATOM 3984 O O . GLU A 1 511 ? -8.340 -21.790 -11.465 1.00 97.06 511 GLU A O 1
ATOM 3989 N N . ASN A 1 512 ? -10.140 -22.970 -10.813 1.00 97.75 512 ASN A N 1
ATOM 3990 C CA . ASN A 1 512 ? -9.685 -23.319 -9.460 1.00 97.75 512 ASN A CA 1
ATOM 3991 C C . ASN A 1 512 ? -9.305 -22.113 -8.581 1.00 97.75 512 ASN A C 1
ATOM 3993 O O . ASN A 1 512 ? -8.350 -22.176 -7.808 1.00 97.75 512 ASN A O 1
ATOM 3997 N N . LEU A 1 513 ? -10.050 -21.011 -8.695 1.00 97.81 513 LEU A N 1
ATOM 3998 C CA . LEU A 1 513 ? -9.884 -19.852 -7.820 1.00 97.81 513 LEU A CA 1
ATOM 3999 C C . LEU A 1 513 ? -10.386 -20.177 -6.407 1.00 97.81 513 LEU A C 1
ATOM 4001 O O . LEU A 1 513 ? -11.561 -20.490 -6.218 1.00 97.81 513 LEU A O 1
ATOM 4005 N N . LYS A 1 514 ? -9.518 -20.043 -5.407 1.00 98.62 514 LYS A N 1
ATOM 4006 C CA . LYS A 1 514 ? -9.856 -20.226 -3.993 1.00 98.62 514 LYS A CA 1
ATOM 4007 C C . LYS A 1 514 ? -9.781 -18.906 -3.249 1.00 98.62 514 LYS A C 1
ATOM 4009 O O . LYS A 1 514 ? -8.801 -18.178 -3.379 1.00 98.62 514 LYS A O 1
ATOM 4014 N N . ILE A 1 515 ? -10.798 -18.609 -2.448 1.00 98.50 515 ILE A N 1
ATOM 4015 C CA . ILE A 1 515 ? -10.872 -17.378 -1.660 1.00 98.50 515 ILE A CA 1
ATOM 4016 C C . ILE A 1 515 ? -11.310 -17.708 -0.234 1.00 98.50 515 ILE A C 1
ATOM 4018 O O . ILE A 1 515 ? -12.484 -17.969 0.035 1.00 98.50 515 ILE A O 1
ATOM 4022 N N . ALA A 1 516 ? -10.374 -17.626 0.703 1.00 98.44 516 ALA A N 1
ATOM 4023 C CA . ALA A 1 516 ? -10.659 -17.534 2.123 1.00 98.44 516 ALA A CA 1
ATOM 4024 C C . ALA A 1 516 ? -10.793 -16.053 2.504 1.00 98.44 516 ALA A C 1
ATOM 4026 O O . ALA A 1 516 ? -9.846 -15.273 2.382 1.00 98.44 516 ALA A O 1
ATOM 4027 N N . SER A 1 517 ? -11.970 -15.645 2.983 1.00 97.81 517 SER A N 1
ATOM 4028 C CA . SER A 1 517 ? -12.245 -14.239 3.314 1.00 97.81 517 SER A CA 1
ATOM 4029 C C . SER A 1 517 ? -12.922 -14.045 4.668 1.00 97.81 517 SER A C 1
ATOM 4031 O O . SER A 1 517 ? -13.555 -14.951 5.220 1.00 97.81 517 SER A O 1
ATOM 4033 N N . ASN A 1 518 ? -12.776 -12.840 5.215 1.00 94.44 518 ASN A N 1
ATOM 4034 C CA . ASN A 1 518 ? -13.473 -12.366 6.400 1.00 94.44 518 ASN A CA 1
ATOM 4035 C C . ASN A 1 518 ? -13.786 -10.867 6.254 1.00 94.44 518 ASN A C 1
ATOM 4037 O O . ASN A 1 518 ? -12.974 -10.006 6.582 1.00 94.44 518 ASN A O 1
ATOM 4041 N N . VAL A 1 519 ? -14.976 -10.561 5.749 1.00 93.69 519 VAL A N 1
ATOM 4042 C CA . VAL A 1 519 ? -15.518 -9.211 5.596 1.00 93.69 519 VAL A CA 1
ATOM 4043 C C . VAL A 1 519 ? -16.430 -8.918 6.776 1.00 93.69 519 VAL A C 1
ATOM 4045 O O . VAL A 1 519 ? -17.490 -9.536 6.910 1.00 93.69 519 VAL A O 1
ATOM 4048 N N . ALA A 1 520 ? -16.027 -8.001 7.658 1.00 89.44 520 ALA A N 1
ATOM 4049 C CA . ALA A 1 520 ? -16.815 -7.612 8.827 1.00 89.44 520 ALA A CA 1
ATOM 4050 C C . ALA A 1 520 ? -17.304 -8.815 9.663 1.00 89.44 520 ALA A C 1
ATOM 4052 O O . ALA A 1 520 ? -18.449 -8.848 10.125 1.00 89.44 520 ALA A O 1
ATOM 4053 N N . GLY A 1 521 ? -16.462 -9.839 9.831 1.00 85.81 521 GLY A N 1
ATOM 4054 C CA . GLY A 1 521 ? -16.777 -11.054 10.588 1.00 85.81 521 GLY A CA 1
ATOM 4055 C C . GLY A 1 521 ? -17.406 -12.196 9.777 1.00 85.81 521 GLY A C 1
ATOM 4056 O O . GLY A 1 521 ? -17.649 -13.262 10.354 1.00 85.81 521 GLY A O 1
ATOM 4057 N N . LYS A 1 522 ? -17.676 -12.018 8.477 1.00 90.75 522 LYS A N 1
ATOM 4058 C CA . LYS A 1 522 ? -18.361 -12.997 7.612 1.00 90.75 522 LYS A CA 1
ATOM 4059 C C . LYS A 1 522 ? -17.486 -13.436 6.440 1.00 90.75 522 LYS A C 1
ATOM 4061 O O . LYS A 1 522 ? -16.736 -12.640 5.897 1.00 90.75 522 LYS A O 1
ATOM 4066 N N . ALA A 1 523 ? -17.616 -14.689 6.020 1.00 95.25 523 ALA A N 1
ATOM 4067 C CA . ALA A 1 523 ? -17.035 -15.132 4.754 1.00 95.25 523 ALA A CA 1
ATOM 4068 C C . ALA A 1 523 ? -17.852 -14.595 3.574 1.00 95.25 523 ALA A C 1
ATOM 4070 O O . ALA A 1 523 ? -19.077 -14.499 3.684 1.00 95.25 523 ALA A O 1
ATOM 4071 N N . LEU A 1 524 ? -17.182 -14.306 2.460 1.00 96.56 524 LEU A N 1
ATOM 4072 C CA . LEU A 1 524 ? -17.844 -14.120 1.173 1.00 96.56 524 LEU A CA 1
ATOM 4073 C C . LEU A 1 524 ? -18.484 -15.432 0.707 1.00 96.56 524 LEU A C 1
ATOM 4075 O O . LEU A 1 524 ? -18.004 -16.531 0.986 1.00 96.56 524 LEU A O 1
ATOM 4079 N N . THR A 1 525 ? -19.571 -15.290 -0.032 1.00 96.50 525 THR A N 1
ATOM 4080 C CA . THR A 1 525 ? -20.379 -16.357 -0.618 1.00 96.50 525 THR A CA 1
ATOM 4081 C C . THR A 1 525 ? -20.618 -16.065 -2.094 1.00 96.50 525 THR A C 1
ATOM 4083 O O . THR A 1 525 ? -20.411 -14.940 -2.539 1.00 96.50 525 THR A O 1
ATOM 4086 N N . GLU A 1 526 ? -21.097 -17.040 -2.871 1.00 95.12 526 GLU A N 1
ATOM 4087 C CA . GLU A 1 526 ? -21.372 -16.821 -4.301 1.00 95.12 526 GLU A CA 1
ATOM 4088 C C . GLU A 1 526 ? -22.357 -15.667 -4.546 1.00 95.12 526 GLU A C 1
ATOM 4090 O O . GLU A 1 526 ? -22.225 -14.957 -5.536 1.00 95.12 526 GLU A O 1
ATOM 4095 N N . SER A 1 527 ? -23.304 -15.418 -3.629 1.00 94.50 527 SER A N 1
ATOM 4096 C CA . SER A 1 527 ? -24.247 -14.296 -3.749 1.00 94.50 527 SER A CA 1
ATOM 4097 C C . SER A 1 527 ? -23.611 -12.915 -3.592 1.00 94.50 527 SER A C 1
ATOM 4099 O O . SER A 1 527 ? -24.249 -11.920 -3.928 1.00 94.50 527 SER A O 1
ATOM 4101 N N . ASP A 1 528 ? -22.377 -12.844 -3.088 1.00 94.75 528 ASP A N 1
ATOM 4102 C CA . ASP A 1 528 ? -21.616 -11.597 -2.991 1.00 94.75 528 ASP A CA 1
ATOM 4103 C C . ASP A 1 528 ? -20.889 -11.253 -4.301 1.00 94.75 528 ASP A C 1
ATOM 4105 O O . ASP A 1 528 ? -20.300 -10.172 -4.399 1.00 94.75 528 ASP A O 1
ATOM 4109 N N . PHE A 1 529 ? -20.929 -12.153 -5.293 1.00 94.25 529 PHE A N 1
ATOM 4110 C CA . PHE A 1 529 ? -20.301 -11.993 -6.598 1.00 94.25 529 PHE A CA 1
ATOM 4111 C C . PHE A 1 529 ? -21.332 -11.869 -7.718 1.00 94.25 529 PHE A C 1
ATOM 4113 O O . PHE A 1 529 ? -22.328 -12.589 -7.790 1.00 94.25 529 PHE A O 1
ATOM 4120 N N . VAL A 1 530 ? -21.027 -10.999 -8.672 1.00 93.12 530 VAL A N 1
ATOM 4121 C CA . VAL A 1 530 ? -21.608 -11.046 -10.007 1.00 93.12 530 VAL A CA 1
ATOM 4122 C C . VAL A 1 530 ? -20.789 -12.040 -10.825 1.00 93.12 530 VAL A C 1
ATOM 4124 O O . VAL A 1 530 ? -19.632 -11.790 -11.165 1.00 93.12 530 VAL A O 1
ATOM 4127 N N . LEU A 1 531 ? -21.411 -13.178 -11.126 1.00 93.00 531 LEU A N 1
ATOM 4128 C CA . LEU A 1 531 ? -20.868 -14.230 -11.979 1.00 93.00 531 LEU A CA 1
ATOM 4129 C C . LEU A 1 531 ? -21.702 -14.259 -13.267 1.00 93.00 531 LEU A C 1
ATOM 4131 O O . LEU A 1 531 ? -22.844 -14.733 -13.234 1.00 93.00 531 LEU A O 1
ATOM 4135 N N . PRO A 1 532 ? -21.210 -13.712 -14.395 1.00 84.44 532 PRO A N 1
ATOM 4136 C CA . PRO A 1 532 ? -21.946 -13.754 -15.652 1.00 84.44 532 PRO A CA 1
ATOM 4137 C C . PRO A 1 532 ? -22.338 -15.189 -16.021 1.00 84.44 532 PRO A C 1
ATOM 4139 O O . PRO A 1 532 ? -21.564 -16.128 -15.841 1.00 84.44 532 PRO A O 1
ATOM 4142 N N . ALA A 1 533 ? -23.559 -15.364 -16.531 1.00 63.75 533 ALA A N 1
ATOM 4143 C CA . ALA A 1 533 ? -24.098 -16.682 -16.853 1.00 63.75 533 ALA A CA 1
ATOM 4144 C C . ALA A 1 533 ? -23.217 -17.401 -17.894 1.00 63.75 533 ALA A C 1
ATOM 4146 O O . ALA A 1 533 ? -23.139 -16.977 -19.045 1.00 63.75 533 ALA A O 1
ATOM 4147 N N . GLY A 1 534 ? -22.570 -18.501 -17.497 1.00 68.31 534 GLY A N 1
ATOM 4148 C CA . GLY A 1 534 ? -21.675 -19.270 -18.362 1.00 68.31 534 GLY A CA 1
ATOM 4149 C C . GLY A 1 534 ? -20.754 -20.212 -17.583 1.00 68.31 534 GLY A C 1
ATOM 4150 O O . GLY A 1 534 ? -20.736 -20.218 -16.358 1.00 68.31 534 GLY A O 1
ATOM 4151 N N . SER A 1 535 ? -19.980 -21.024 -18.306 1.00 72.94 535 SER A N 1
ATOM 4152 C CA . SER A 1 535 ? -18.986 -21.960 -17.752 1.00 72.94 535 SER A CA 1
ATOM 4153 C C . SER A 1 535 ? -17.571 -21.364 -17.687 1.00 72.94 535 SER A C 1
ATOM 4155 O O . SER A 1 535 ? -16.591 -22.093 -17.837 1.00 72.94 535 SER A O 1
ATOM 4157 N N . THR A 1 536 ? -17.446 -20.038 -17.589 1.00 93.50 536 THR A N 1
ATOM 4158 C CA . THR A 1 536 ? -16.154 -19.334 -17.691 1.00 93.50 536 THR A CA 1
ATOM 4159 C C . THR A 1 536 ? -15.380 -19.310 -16.376 1.00 93.50 536 THR A C 1
ATOM 4161 O O . THR A 1 536 ? -14.169 -19.112 -16.388 1.00 93.50 536 THR A O 1
ATOM 4164 N N . VAL A 1 537 ? -16.080 -19.515 -15.258 1.00 95.75 537 VAL A N 1
ATOM 4165 C CA . VAL A 1 537 ? -15.507 -19.664 -13.919 1.00 95.75 537 VAL A CA 1
ATOM 4166 C C . VAL A 1 537 ? -15.781 -21.091 -13.459 1.00 95.75 537 VAL A C 1
ATOM 4168 O O . VAL A 1 537 ? -16.936 -21.512 -13.404 1.00 95.75 537 VAL A O 1
ATOM 4171 N N . THR A 1 538 ? -14.736 -21.861 -13.164 1.00 95.56 538 THR A N 1
ATOM 4172 C CA . THR A 1 538 ? -14.869 -23.255 -12.715 1.00 95.56 538 THR A CA 1
ATOM 4173 C C . THR A 1 538 ? -13.998 -23.514 -11.495 1.00 95.56 538 THR A C 1
ATOM 4175 O O . THR A 1 538 ? -12.921 -22.943 -11.368 1.00 95.56 538 THR A O 1
ATOM 4178 N N . GLY A 1 539 ? -14.476 -24.351 -10.571 1.00 95.81 539 GLY A N 1
ATOM 4179 C CA . GLY A 1 539 ? -13.730 -24.670 -9.349 1.00 95.81 539 GLY A CA 1
ATOM 4180 C C . GLY A 1 539 ? -13.585 -23.499 -8.370 1.00 95.81 539 GLY A C 1
ATOM 4181 O O . GLY A 1 539 ? -12.615 -23.480 -7.622 1.00 95.81 539 GLY A O 1
ATOM 4182 N N . LEU A 1 540 ? -14.511 -22.528 -8.381 1.00 96.81 540 LEU A N 1
ATOM 4183 C CA . LEU A 1 540 ? -14.534 -21.454 -7.385 1.00 96.81 540 LEU A CA 1
ATOM 4184 C C . LEU A 1 540 ? -14.804 -22.045 -5.994 1.00 96.81 540 LEU A C 1
ATOM 4186 O O . LEU A 1 540 ? -15.845 -22.661 -5.770 1.00 96.81 540 LEU A O 1
ATOM 4190 N N . GLU A 1 541 ? -13.879 -21.836 -5.065 1.00 98.06 541 GLU A N 1
ATOM 4191 C CA . GLU A 1 541 ? -14.008 -22.252 -3.670 1.00 98.06 541 GLU A CA 1
ATOM 4192 C C . GLU A 1 541 ? -14.018 -21.018 -2.766 1.00 98.06 541 GLU A C 1
ATOM 4194 O O . GLU A 1 541 ? -13.090 -20.212 -2.790 1.00 98.06 541 GLU A O 1
ATOM 4199 N N . LEU A 1 542 ? -15.063 -20.876 -1.948 1.00 98.12 542 LEU A N 1
ATOM 4200 C CA . LEU A 1 542 ? -15.209 -19.772 -1.002 1.00 98.12 542 LEU A CA 1
ATOM 4201 C C . LEU A 1 542 ? -15.246 -20.322 0.422 1.00 98.12 542 LEU A C 1
ATOM 4203 O O . LEU A 1 542 ? -16.107 -21.136 0.765 1.00 98.12 542 LEU A O 1
ATOM 4207 N N . THR A 1 543 ? -14.321 -19.868 1.262 1.00 98.00 543 THR A N 1
ATOM 4208 C CA . THR A 1 543 ? -14.225 -20.290 2.662 1.00 98.00 543 THR A CA 1
ATOM 4209 C C . THR A 1 543 ? -14.062 -19.094 3.596 1.00 98.00 543 THR A C 1
ATOM 4211 O O . THR A 1 543 ? -13.859 -17.948 3.184 1.00 98.00 543 THR A O 1
ATOM 4214 N N . ARG A 1 544 ? -14.193 -19.352 4.900 1.00 96.06 544 ARG A N 1
ATOM 4215 C CA . ARG A 1 544 ? -13.957 -18.341 5.929 1.00 96.06 544 ARG A CA 1
ATOM 4216 C C . ARG A 1 544 ? -12.477 -18.294 6.279 1.00 96.06 544 ARG A C 1
ATOM 4218 O O . ARG A 1 544 ? -11.938 -19.288 6.756 1.00 96.06 544 ARG A O 1
ATOM 4225 N N . ALA A 1 545 ? -11.869 -17.121 6.155 1.00 95.50 545 ALA A N 1
ATOM 4226 C CA . ALA A 1 545 ? -10.527 -16.887 6.662 1.00 95.50 545 ALA A CA 1
ATOM 4227 C C . ALA A 1 545 ? -10.513 -16.748 8.188 1.00 95.50 545 ALA A C 1
ATOM 4229 O O . ALA A 1 545 ? -11.411 -16.149 8.793 1.00 95.50 545 ALA A O 1
ATOM 4230 N N . LYS A 1 546 ? -9.450 -17.261 8.804 1.00 90.94 546 LYS A N 1
ATOM 4231 C CA . LYS A 1 546 ? -9.110 -16.998 10.202 1.00 90.94 546 LYS A CA 1
ATOM 4232 C C . LYS A 1 546 ? -8.025 -15.927 10.225 1.00 90.94 546 LYS A C 1
ATOM 4234 O O . LYS A 1 546 ? -6.996 -16.119 9.592 1.00 90.94 546 LYS A O 1
ATOM 4239 N N . ASP A 1 547 ? -8.260 -14.828 10.943 1.00 87.38 547 ASP A N 1
ATOM 4240 C CA . ASP A 1 547 ? -7.241 -13.782 11.095 1.00 87.38 547 ASP A CA 1
ATOM 4241 C C . ASP A 1 547 ? -6.015 -14.394 11.799 1.00 87.38 547 ASP A C 1
ATOM 4243 O O . ASP A 1 547 ? -6.184 -14.997 12.872 1.00 87.38 547 ASP A O 1
ATOM 4247 N N . PRO A 1 548 ? -4.813 -14.342 11.191 1.00 87.25 548 PRO A N 1
ATOM 4248 C CA . PRO A 1 548 ? -3.599 -14.883 11.800 1.00 87.25 548 PRO A CA 1
ATOM 4249 C C . PRO A 1 548 ? -3.183 -14.086 13.039 1.00 87.25 548 PRO A C 1
ATOM 4251 O O . PRO A 1 548 ? -2.499 -14.625 13.907 1.00 87.25 548 PRO A O 1
ATOM 4254 N N . HIS A 1 549 ? -3.628 -12.835 13.154 1.00 82.31 549 HIS A N 1
ATOM 4255 C CA . HIS A 1 549 ? -3.446 -12.031 14.341 1.00 82.31 549 HIS A CA 1
ATOM 4256 C C . HIS A 1 549 ? -4.685 -12.232 15.218 1.00 82.31 549 HIS A C 1
ATOM 4258 O O . HIS A 1 549 ? -5.773 -11.717 14.946 1.00 82.31 549 HIS A O 1
ATOM 4264 N N . THR A 1 550 ? -4.550 -12.986 16.305 1.00 73.88 550 THR A N 1
ATOM 4265 C CA . THR A 1 550 ? -5.646 -13.129 17.265 1.00 73.88 550 THR A CA 1
ATOM 4266 C C . THR A 1 550 ? -5.917 -11.796 17.955 1.00 73.88 550 THR A C 1
ATOM 4268 O O . THR A 1 550 ? -4.992 -11.076 18.328 1.00 73.88 550 THR A O 1
ATOM 4271 N N . VAL A 1 551 ? -7.194 -11.459 18.131 1.00 72.31 551 VAL A N 1
ATOM 4272 C CA . VAL A 1 551 ? -7.608 -10.474 19.137 1.00 72.31 551 VAL A CA 1
ATOM 4273 C C . VAL A 1 551 ? -7.143 -10.981 20.501 1.00 72.31 551 VAL A C 1
ATOM 4275 O O . VAL A 1 551 ? -7.343 -12.162 20.794 1.00 72.31 551 VAL A O 1
ATOM 4278 N N . GLY A 1 552 ? -6.517 -10.114 21.305 1.00 77.31 552 GLY A N 1
ATOM 4279 C CA . GLY A 1 552 ? -6.061 -10.460 22.657 1.00 77.31 552 GLY A CA 1
ATOM 4280 C C . GLY A 1 552 ? -7.187 -11.017 23.539 1.00 77.31 552 GLY A C 1
ATOM 4281 O O . GLY A 1 552 ? -8.357 -11.044 23.149 1.00 77.31 552 GLY A O 1
ATOM 4282 N N . SER A 1 553 ? -6.866 -11.493 24.741 1.00 88.62 553 SER A N 1
ATOM 4283 C CA . SER A 1 553 ? -7.889 -12.089 25.609 1.00 88.62 553 SER A CA 1
ATOM 4284 C C . SER A 1 553 ? -8.869 -11.037 26.168 1.00 88.62 553 SER A C 1
ATOM 4286 O O . SER A 1 553 ? -8.506 -9.898 26.458 1.00 88.62 553 SER A O 1
ATOM 4288 N N . TRP A 1 554 ? -10.148 -11.406 26.300 1.00 94.06 554 TRP A N 1
ATOM 4289 C CA . TRP A 1 554 ? -11.218 -10.513 26.768 1.00 94.06 554 TRP A CA 1
ATOM 4290 C C . TRP A 1 554 ? -11.928 -11.117 27.971 1.00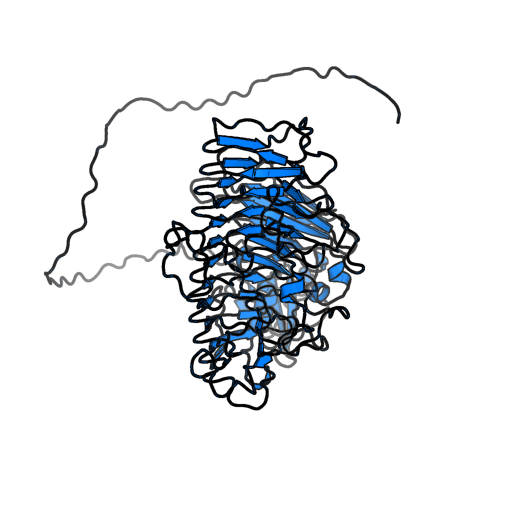 94.06 554 TRP A C 1
ATOM 4292 O O . TRP A 1 554 ? -12.390 -12.259 27.917 1.00 94.06 554 TRP A O 1
ATOM 4302 N N . LYS A 1 555 ? -12.109 -10.324 29.026 1.00 96.75 555 LYS A N 1
ATOM 4303 C CA . LYS A 1 555 ? -12.923 -10.708 30.179 1.00 96.75 555 LYS A CA 1
ATOM 4304 C C . LYS A 1 555 ? -14.354 -10.224 29.994 1.00 96.75 555 LYS A C 1
ATOM 4306 O O . LYS A 1 555 ? -14.596 -9.021 29.897 1.00 96.75 555 LYS A O 1
ATOM 4311 N N . LYS A 1 556 ? -15.295 -11.171 29.948 1.00 97.56 556 LYS A N 1
ATOM 4312 C CA . LYS A 1 556 ? -16.733 -10.894 29.887 1.00 97.56 556 LYS A CA 1
ATOM 4313 C C . LYS A 1 556 ? -17.269 -10.505 31.266 1.00 97.56 556 LYS A C 1
ATOM 4315 O O . LYS A 1 556 ? -16.914 -11.120 32.270 1.00 97.56 556 LYS A O 1
ATOM 4320 N N . PHE A 1 557 ? -18.173 -9.538 31.278 1.00 98.00 557 PHE A N 1
ATOM 4321 C CA . PHE A 1 557 ? -19.003 -9.164 32.410 1.00 98.00 557 PHE A CA 1
ATOM 4322 C C . PHE A 1 557 ? -20.469 -9.230 31.969 1.00 98.00 557 PHE A C 1
ATOM 4324 O O . PHE A 1 557 ? -20.937 -8.368 31.225 1.00 98.00 557 PHE A O 1
ATOM 4331 N N . ASP A 1 558 ? -21.155 -10.301 32.376 1.00 98.12 558 ASP A N 1
ATOM 4332 C CA . ASP A 1 558 ? -22.539 -10.583 31.984 1.00 98.12 558 ASP A CA 1
ATOM 4333 C C . ASP A 1 558 ? -23.522 -9.561 32.560 1.00 98.12 558 ASP A C 1
ATOM 4335 O O . ASP A 1 558 ? -23.472 -9.262 33.756 1.00 98.12 558 ASP A O 1
ATOM 4339 N N . GLY A 1 559 ? -24.448 -9.076 31.728 1.00 97.94 559 GLY A N 1
ATOM 4340 C CA . GLY A 1 559 ? -25.493 -8.145 32.163 1.00 97.94 559 GLY A CA 1
ATOM 4341 C C . GLY A 1 559 ? -24.933 -6.820 32.678 1.00 97.94 559 GLY A C 1
ATOM 4342 O O . GLY A 1 559 ? -25.448 -6.265 33.651 1.00 97.94 559 GLY A O 1
ATOM 4343 N N . LYS A 1 560 ? -23.832 -6.357 32.078 1.00 98.50 560 LYS A N 1
ATOM 4344 C CA . LYS A 1 560 ? -23.130 -5.134 32.462 1.00 98.50 560 LYS A CA 1
ATOM 4345 C C . LYS A 1 560 ? -23.070 -4.142 31.317 1.00 98.50 560 LYS A C 1
ATOM 4347 O O . LYS A 1 560 ? -22.831 -4.507 30.167 1.00 98.50 560 LYS A O 1
ATOM 4352 N N . ASN A 1 561 ? -23.183 -2.868 31.675 1.00 98.31 561 ASN A N 1
ATOM 4353 C CA . ASN A 1 561 ? -23.062 -1.753 30.749 1.00 98.31 561 ASN A CA 1
ATOM 4354 C C . ASN A 1 561 ? -22.000 -0.757 31.237 1.00 98.31 561 ASN A C 1
ATOM 4356 O O . ASN A 1 561 ? -22.024 -0.305 32.383 1.00 98.31 561 ASN A O 1
ATOM 4360 N N . ALA A 1 562 ? -21.062 -0.427 30.348 1.00 98.12 562 ALA A N 1
ATOM 4361 C CA . ALA A 1 562 ? -20.015 0.556 30.580 1.00 98.12 562 ALA A CA 1
ATOM 4362 C C . ALA A 1 562 ? -20.276 1.815 29.738 1.00 98.12 562 ALA A C 1
ATOM 4364 O O . ALA A 1 562 ? -20.369 1.750 28.511 1.00 98.12 562 ALA A O 1
ATOM 4365 N N . TYR A 1 563 ? -20.365 2.970 30.391 1.00 97.31 563 TYR A N 1
ATOM 4366 C CA . TYR A 1 563 ? -20.510 4.279 29.744 1.00 97.31 563 TYR A CA 1
ATOM 4367 C C . TYR A 1 563 ? -19.980 5.388 30.662 1.00 97.31 563 TYR A C 1
ATOM 4369 O O . TYR A 1 563 ? -19.628 5.123 31.819 1.00 97.31 563 TYR A O 1
ATOM 4377 N N . VAL A 1 564 ? -19.887 6.628 30.173 1.00 96.75 564 VAL A N 1
ATOM 4378 C CA . VAL A 1 564 ? -19.431 7.760 30.997 1.00 96.75 564 VAL A CA 1
ATOM 4379 C C . VAL A 1 564 ? -20.312 7.928 32.239 1.00 96.75 564 VAL A C 1
ATOM 4381 O O . VAL A 1 564 ? -21.503 8.219 32.154 1.00 96.75 564 VAL A O 1
ATOM 4384 N N . GLY A 1 565 ? -19.700 7.775 33.416 1.00 96.25 565 GLY A N 1
ATOM 4385 C CA . GLY A 1 565 ? -20.388 7.803 34.714 1.00 96.25 565 GLY A CA 1
ATOM 4386 C C . GLY A 1 565 ? -20.696 6.420 35.298 1.00 96.25 565 GLY A C 1
ATOM 4387 O O . GLY A 1 565 ? -20.940 6.330 36.498 1.00 96.25 565 GLY A O 1
ATOM 4388 N N . SER A 1 566 ? -20.574 5.361 34.496 1.00 97.00 566 SER A N 1
ATOM 4389 C CA . SER A 1 566 ? -20.767 3.959 34.892 1.00 97.00 566 SER A CA 1
ATOM 4390 C C . SER A 1 566 ? -19.591 3.110 34.422 1.00 97.00 566 SER A C 1
ATOM 4392 O O . SER A 1 566 ? -19.683 2.275 33.524 1.00 97.00 566 SER A O 1
ATOM 4394 N N . GLY A 1 567 ? -18.432 3.392 35.014 1.00 96.12 567 GLY A N 1
ATOM 4395 C CA . GLY A 1 567 ? -17.210 2.623 34.824 1.00 96.12 567 GLY A CA 1
ATOM 4396 C C . GLY A 1 567 ? -16.489 2.828 33.498 1.00 96.12 567 GLY A C 1
ATOM 4397 O O . GLY A 1 567 ? -15.477 2.175 33.321 1.00 96.12 567 GLY A O 1
ATOM 4398 N N . ALA A 1 568 ? -16.906 3.734 32.612 1.00 96.56 568 ALA A N 1
ATOM 4399 C CA . ALA A 1 568 ? -16.030 4.266 31.563 1.00 96.56 568 ALA A CA 1
ATOM 4400 C C . ALA A 1 568 ? -15.669 5.730 31.860 1.00 96.56 568 ALA A C 1
ATOM 4402 O O . ALA A 1 568 ? -16.466 6.479 32.436 1.00 96.56 568 ALA A O 1
ATOM 4403 N N . THR A 1 569 ? -14.468 6.154 31.462 1.00 95.31 569 THR A N 1
ATOM 4404 C CA . THR A 1 569 ? -14.055 7.565 31.535 1.00 95.31 569 THR A CA 1
ATOM 4405 C C . THR A 1 569 ? -14.411 8.335 30.269 1.00 95.31 569 THR A C 1
ATOM 4407 O O . THR A 1 569 ? -14.525 9.560 30.324 1.00 95.31 569 THR A O 1
ATOM 4410 N N . PHE A 1 570 ? -14.597 7.639 29.143 1.00 93.12 570 PHE A N 1
ATOM 4411 C CA . PHE A 1 570 ? -14.951 8.249 27.867 1.00 93.12 570 PHE A CA 1
ATOM 4412 C C . PHE A 1 570 ? -15.710 7.273 26.953 1.00 93.12 570 PHE A C 1
ATOM 4414 O O . PHE A 1 570 ? -15.338 6.102 26.819 1.00 93.12 570 PHE A O 1
ATOM 4421 N N . ASP A 1 571 ? -16.751 7.784 26.297 1.00 94.00 571 ASP A N 1
ATOM 4422 C CA . ASP A 1 571 ? -17.527 7.078 25.281 1.00 94.00 571 ASP A CA 1
ATOM 4423 C C . ASP A 1 571 ? -16.898 7.358 23.913 1.00 94.00 571 ASP A C 1
ATOM 4425 O O . ASP A 1 571 ? -16.994 8.469 23.406 1.00 94.00 571 ASP A O 1
ATOM 4429 N N . ILE A 1 572 ? -16.203 6.371 23.335 1.00 91.31 572 ILE A N 1
ATOM 4430 C CA . ILE A 1 572 ? -15.595 6.529 22.001 1.00 91.31 572 ILE A CA 1
ATOM 4431 C C . ILE A 1 572 ? -16.693 6.536 20.933 1.00 91.31 572 ILE A C 1
ATOM 4433 O O . ILE A 1 572 ? -16.692 7.379 20.042 1.00 91.31 572 ILE A O 1
ATOM 4437 N N . ASP A 1 573 ? -17.632 5.592 21.043 1.00 92.44 573 ASP A N 1
ATOM 4438 C CA . ASP A 1 573 ? -18.822 5.550 20.200 1.00 92.44 573 ASP A CA 1
ATOM 4439 C C . ASP A 1 573 ? -19.980 6.284 20.907 1.00 92.44 573 ASP A C 1
ATOM 4441 O O . ASP A 1 573 ? -20.502 5.807 21.923 1.00 92.44 573 ASP A O 1
ATOM 4445 N N . ASP A 1 574 ? -20.420 7.412 20.342 1.00 88.88 574 ASP A N 1
ATOM 4446 C CA . ASP A 1 574 ? -21.569 8.188 20.847 1.00 88.88 574 ASP A CA 1
ATOM 4447 C C . ASP A 1 574 ? -22.903 7.420 20.722 1.00 88.88 574 ASP A C 1
ATOM 4449 O O . ASP A 1 574 ? -23.863 7.675 21.451 1.00 88.88 574 ASP A O 1
ATOM 4453 N N . ALA A 1 575 ? -22.982 6.472 19.784 1.00 93.00 575 ALA A N 1
ATOM 4454 C CA . ALA A 1 575 ? -24.159 5.658 19.504 1.00 93.00 575 ALA A CA 1
ATOM 4455 C C . ALA A 1 575 ? -23.764 4.220 19.147 1.00 93.00 575 ALA A C 1
ATOM 4457 O O . ALA A 1 575 ? -22.624 3.947 18.779 1.00 93.00 575 ALA A O 1
ATOM 4458 N N . GLY A 1 576 ? -24.728 3.301 19.240 1.00 92.88 576 GLY A N 1
ATOM 4459 C CA . GLY A 1 576 ? -24.489 1.892 18.942 1.00 92.88 576 GLY A CA 1
ATOM 4460 C C . GLY A 1 576 ? -24.188 1.695 17.468 1.00 92.88 576 GLY A C 1
ATOM 4461 O O . GLY A 1 576 ? -24.996 2.056 16.612 1.00 92.88 576 GLY A O 1
ATOM 4462 N N . VAL A 1 577 ? -23.040 1.096 17.173 1.00 92.62 577 VAL A N 1
ATOM 4463 C CA . VAL A 1 577 ? -22.640 0.769 15.807 1.00 92.62 577 VAL A CA 1
ATOM 4464 C C . VAL A 1 577 ? -23.067 -0.654 15.493 1.00 92.62 577 VAL A C 1
ATOM 4466 O O . VAL A 1 577 ? -22.746 -1.590 16.227 1.00 92.62 577 VAL A O 1
ATOM 4469 N N . ALA A 1 578 ? -23.801 -0.817 14.395 1.00 92.12 578 ALA A N 1
ATOM 4470 C CA . ALA A 1 578 ? -24.239 -2.124 13.934 1.00 92.12 578 ALA A CA 1
ATOM 4471 C C . ALA A 1 578 ? -23.036 -3.004 13.573 1.00 92.12 578 ALA A C 1
ATOM 4473 O O . ALA A 1 578 ? -22.189 -2.627 12.761 1.00 92.12 578 ALA A O 1
ATOM 4474 N N . VAL A 1 579 ? -22.997 -4.193 14.162 1.00 92.44 579 VAL A N 1
ATOM 4475 C CA . VAL A 1 579 ? -22.001 -5.233 13.906 1.00 92.44 579 VAL A CA 1
ATOM 4476 C C . VAL A 1 579 ? -22.700 -6.536 13.537 1.00 92.44 579 VAL A C 1
ATOM 4478 O O . VAL A 1 579 ? -23.895 -6.715 13.748 1.00 92.44 579 VAL A O 1
ATOM 4481 N N . THR A 1 580 ? -21.969 -7.480 12.964 1.00 88.69 580 THR A N 1
ATOM 4482 C CA . THR A 1 580 ? -22.510 -8.795 12.606 1.00 88.69 580 THR A CA 1
ATOM 4483 C C . THR A 1 580 ? -22.450 -9.779 13.774 1.00 88.69 580 THR A C 1
ATOM 4485 O O . THR A 1 580 ? -23.316 -10.647 13.905 1.00 88.69 580 THR A O 1
ATOM 4488 N N . ALA A 1 581 ? -21.436 -9.637 14.629 1.00 91.56 581 ALA A N 1
ATOM 4489 C CA . ALA A 1 581 ? -21.168 -10.485 15.780 1.00 91.56 581 ALA A CA 1
ATOM 4490 C C . ALA A 1 581 ? -20.283 -9.759 16.809 1.00 91.56 581 ALA A C 1
ATOM 4492 O O . ALA A 1 581 ? -19.634 -8.759 16.499 1.00 91.56 581 ALA A O 1
ATOM 4493 N N . LEU A 1 582 ? -20.200 -10.323 18.018 1.00 92.75 582 LEU A N 1
ATOM 4494 C CA . LEU A 1 582 ? -19.325 -9.845 19.093 1.00 92.75 582 LEU A CA 1
ATOM 4495 C C . LEU A 1 582 ? -17.856 -9.737 18.661 1.00 92.75 582 LEU A C 1
ATOM 4497 O O . LEU A 1 582 ? -17.179 -8.787 19.034 1.00 92.75 582 LEU A O 1
ATOM 4501 N N . GLU A 1 583 ? -17.356 -10.692 17.877 1.00 90.31 583 GLU A N 1
ATOM 4502 C CA . GLU A 1 583 ? -15.945 -10.680 17.472 1.00 90.31 583 GLU A CA 1
ATOM 4503 C C . GLU A 1 583 ? -15.605 -9.466 16.603 1.00 90.31 583 GLU A C 1
ATOM 4505 O O . GLU A 1 583 ? -14.539 -8.884 16.763 1.00 90.31 583 GLU A O 1
ATOM 4510 N N . GLN A 1 584 ? -16.548 -8.987 15.783 1.00 89.12 584 GLN A N 1
ATOM 4511 C CA . GLN A 1 584 ? -16.368 -7.722 15.071 1.00 89.12 584 GLN A CA 1
ATOM 4512 C C . GLN A 1 584 ? -16.324 -6.532 16.044 1.00 89.12 584 GLN A C 1
ATOM 4514 O O . GLN A 1 584 ? -15.574 -5.587 15.833 1.00 89.12 584 GLN A O 1
ATOM 4519 N N . CYS A 1 585 ? -17.112 -6.568 17.121 1.00 93.19 585 CYS A N 1
ATOM 4520 C CA . CYS A 1 585 ? -17.091 -5.529 18.149 1.00 93.19 585 CYS A CA 1
ATOM 4521 C C . CYS A 1 585 ? -15.721 -5.454 18.847 1.00 93.19 585 CYS A C 1
ATOM 4523 O O . CYS A 1 585 ? -15.154 -4.371 18.968 1.00 93.19 585 CYS A O 1
ATOM 4525 N N . LYS A 1 586 ? -15.156 -6.607 19.228 1.00 92.88 586 LYS A N 1
ATOM 4526 C CA . LYS A 1 586 ? -13.811 -6.699 19.815 1.00 92.88 586 LYS A CA 1
ATOM 4527 C C . LYS A 1 586 ? -12.726 -6.239 18.848 1.00 92.88 586 LYS A C 1
ATOM 4529 O O . LYS A 1 586 ? -11.886 -5.449 19.253 1.00 92.88 586 LYS A O 1
ATOM 4534 N N . GLU A 1 587 ? -12.773 -6.666 17.585 1.00 87.62 587 GLU A N 1
ATOM 4535 C CA . GLU A 1 587 ? -11.808 -6.236 16.562 1.00 87.62 587 GLU A CA 1
ATOM 4536 C C . GLU A 1 587 ? -11.838 -4.712 16.378 1.00 87.62 587 GLU A C 1
ATOM 4538 O O . GLU A 1 587 ? -10.797 -4.074 16.457 1.00 87.62 587 GLU A O 1
ATOM 4543 N N . ARG A 1 588 ? -13.031 -4.094 16.288 1.00 90.50 588 ARG A N 1
ATOM 4544 C CA . ARG A 1 588 ? -13.169 -2.622 16.221 1.00 90.50 588 ARG A CA 1
ATOM 4545 C C . ARG A 1 588 ? -12.450 -1.902 17.364 1.00 90.50 588 ARG A C 1
ATOM 4547 O O . ARG A 1 588 ? -11.926 -0.810 17.156 1.00 90.50 588 ARG A O 1
ATOM 4554 N N . CYS A 1 589 ? -12.506 -2.459 18.573 1.00 90.81 589 CYS A N 1
ATOM 4555 C CA . CYS A 1 589 ? -11.817 -1.905 19.737 1.00 90.81 589 CYS A CA 1
ATOM 4556 C C . CYS A 1 589 ? -10.317 -2.181 19.673 1.00 90.81 589 CYS A C 1
ATOM 4558 O O . CYS A 1 589 ? -9.530 -1.273 19.879 1.00 90.81 589 CYS A O 1
ATOM 4560 N N . HIS A 1 590 ? -9.928 -3.395 19.295 1.00 86.62 590 HIS A N 1
ATOM 4561 C CA . HIS A 1 590 ? -8.535 -3.810 19.181 1.00 86.62 590 HIS A CA 1
ATOM 4562 C C . HIS A 1 590 ? -7.744 -2.999 18.139 1.00 86.62 590 HIS A C 1
ATOM 4564 O O . HIS A 1 590 ? -6.552 -2.769 18.320 1.00 86.62 590 HIS A O 1
ATOM 4570 N N . SER A 1 591 ? -8.398 -2.527 17.072 1.00 82.88 591 SER A N 1
ATOM 4571 C CA . SER A 1 591 ? -7.782 -1.638 16.078 1.00 82.88 591 SER A CA 1
ATOM 4572 C C . SER A 1 591 ? -7.625 -0.186 16.555 1.00 82.88 591 SER A C 1
ATOM 4574 O O . SER A 1 591 ? -6.847 0.564 15.968 1.00 82.88 591 SER A O 1
ATOM 4576 N N . ASP A 1 592 ? -8.372 0.239 17.579 1.00 85.88 592 ASP A N 1
ATOM 4577 C CA . ASP A 1 592 ? -8.342 1.594 18.139 1.00 85.88 592 ASP A CA 1
ATOM 4578 C C . ASP A 1 592 ? -7.474 1.611 19.400 1.00 85.88 592 ASP A C 1
ATOM 4580 O O . ASP A 1 592 ? -7.899 1.164 20.465 1.00 85.88 592 ASP A O 1
ATOM 4584 N N . LEU A 1 593 ? -6.272 2.187 19.306 1.00 86.00 593 LEU A N 1
ATOM 4585 C CA . LEU A 1 593 ? -5.285 2.194 20.398 1.00 86.00 593 LEU A CA 1
ATOM 4586 C C . LEU A 1 593 ? -5.745 2.941 21.654 1.00 86.00 593 LEU A C 1
ATOM 4588 O O . LEU A 1 593 ? -5.038 2.952 22.662 1.00 86.00 593 LEU A O 1
ATOM 4592 N N . SER A 1 594 ? -6.897 3.600 21.592 1.00 89.12 594 SER A N 1
ATOM 4593 C CA . SER A 1 594 ? -7.501 4.298 22.713 1.00 89.12 594 SER A CA 1
ATOM 4594 C C . SER A 1 594 ? -8.661 3.553 23.377 1.00 89.12 594 SER A C 1
ATOM 4596 O O . SER A 1 594 ? -9.275 4.111 24.290 1.00 89.12 594 SER A O 1
ATOM 4598 N N . CYS A 1 595 ? -9.012 2.361 22.893 1.00 91.62 595 CYS A N 1
ATOM 4599 C CA . CYS A 1 595 ? -10.130 1.567 23.382 1.00 91.62 595 CYS A CA 1
ATOM 4600 C C . CYS A 1 595 ? -9.677 0.548 24.437 1.00 91.62 595 CYS A C 1
ATOM 4602 O O . CYS A 1 595 ? -8.687 -0.150 24.257 1.00 91.62 595 CYS A O 1
ATOM 4604 N N . ASP A 1 596 ? -10.437 0.451 25.531 1.00 92.31 596 ASP A N 1
ATOM 4605 C CA . ASP A 1 596 ? -10.147 -0.447 26.659 1.00 92.31 596 ASP A CA 1
ATOM 4606 C C . ASP A 1 596 ? -11.175 -1.577 26.783 1.00 92.31 596 ASP A C 1
ATOM 4608 O O . ASP A 1 596 ? -10.883 -2.674 27.268 1.00 92.31 596 ASP A O 1
ATOM 4612 N N . CYS A 1 597 ? -12.424 -1.287 26.416 1.00 96.19 597 CYS A N 1
ATOM 4613 C CA . CYS A 1 597 ? -13.512 -2.243 26.497 1.00 96.19 597 CYS A CA 1
ATOM 4614 C C . CYS A 1 597 ? -14.600 -1.967 25.462 1.00 96.19 597 CYS A C 1
ATOM 4616 O O . CYS A 1 597 ? -14.703 -0.873 24.900 1.00 96.19 597 CYS A O 1
ATOM 4618 N N . VAL A 1 598 ? -15.447 -2.971 25.247 1.00 97.94 598 VAL A N 1
ATOM 4619 C CA . VAL A 1 598 ? -16.659 -2.842 24.441 1.00 97.94 598 VAL A CA 1
ATOM 4620 C C . VAL A 1 598 ? -17.903 -3.215 25.222 1.00 97.94 598 VAL A C 1
ATOM 4622 O O . VAL A 1 598 ? -17.870 -4.106 26.070 1.00 97.94 598 VAL A O 1
ATOM 4625 N N . VAL A 1 599 ? -19.012 -2.563 24.891 1.00 98.19 599 VAL A N 1
ATOM 4626 C CA . VAL A 1 599 ? -20.360 -2.976 25.289 1.00 98.19 599 VAL A CA 1
ATOM 4627 C C . VAL A 1 599 ? -21.060 -3.543 24.065 1.00 98.19 599 VAL A C 1
ATOM 4629 O O . VAL A 1 599 ? -21.000 -2.951 22.985 1.00 98.19 599 VAL A O 1
ATOM 4632 N N . TYR A 1 600 ? -21.711 -4.691 24.220 1.00 98.31 600 TYR A N 1
ATOM 4633 C CA . TYR A 1 600 ? -22.375 -5.387 23.128 1.00 98.31 600 TYR A CA 1
ATOM 4634 C C . TYR A 1 600 ? -23.831 -5.699 23.469 1.00 98.31 600 TYR A C 1
ATOM 4636 O O . TYR A 1 600 ? -24.129 -6.371 24.456 1.00 98.31 600 TYR A O 1
ATOM 4644 N N . ASP A 1 601 ? -24.731 -5.241 22.604 1.00 97.94 601 ASP A N 1
ATOM 4645 C CA . ASP A 1 601 ? -26.141 -5.611 22.601 1.00 97.94 601 ASP A CA 1
ATOM 4646 C C . ASP A 1 601 ? -26.329 -6.794 21.652 1.00 97.94 601 ASP A C 1
ATOM 4648 O O . ASP A 1 601 ? -26.335 -6.667 20.421 1.00 97.94 601 ASP A O 1
ATOM 4652 N N . SER A 1 602 ? -26.483 -7.977 22.238 1.00 96.19 602 SER A N 1
ATOM 4653 C CA . SER A 1 602 ? -26.623 -9.210 21.471 1.00 96.19 602 SER A CA 1
ATOM 4654 C C . SER A 1 602 ? -27.954 -9.320 20.718 1.00 96.19 602 SER A C 1
ATOM 4656 O O . SER A 1 602 ? -28.007 -10.067 19.731 1.00 96.19 602 SER A O 1
ATOM 4658 N N . GLN A 1 603 ? -28.996 -8.595 21.145 1.00 96.44 603 GLN A N 1
ATOM 4659 C CA . GLN A 1 603 ? -30.329 -8.622 20.541 1.00 96.44 603 GLN A CA 1
ATOM 4660 C C . GLN A 1 603 ? -30.364 -7.759 19.282 1.00 96.44 603 GLN A C 1
ATOM 4662 O O . GLN A 1 603 ? -30.751 -8.244 18.220 1.00 96.44 603 GLN A O 1
ATOM 4667 N N . ASN A 1 604 ? -29.893 -6.515 19.384 1.00 96.69 604 ASN A N 1
ATOM 4668 C CA . ASN A 1 604 ? -29.901 -5.562 18.272 1.00 96.69 604 ASN A CA 1
ATOM 4669 C C . ASN A 1 604 ? -28.620 -5.599 17.428 1.00 96.69 604 ASN A C 1
ATOM 4671 O O . ASN A 1 604 ? -28.545 -4.926 16.401 1.00 96.69 604 ASN A O 1
ATOM 4675 N N . LYS A 1 605 ? -27.620 -6.391 17.839 1.00 96.31 605 LYS A N 1
ATOM 4676 C CA . LYS A 1 605 ? -26.294 -6.472 17.206 1.00 96.31 605 LYS A CA 1
ATOM 4677 C C . LYS A 1 605 ? -25.604 -5.109 17.144 1.00 96.31 605 LYS A C 1
ATOM 4679 O O . LYS A 1 605 ? -25.014 -4.741 16.129 1.00 96.31 605 LYS A O 1
ATOM 4684 N N . LEU A 1 606 ? -25.686 -4.362 18.242 1.00 96.69 606 LEU A N 1
ATOM 4685 C CA . LEU A 1 606 ? -25.047 -3.058 18.389 1.00 96.69 606 LEU A CA 1
ATOM 4686 C C . LEU A 1 606 ? -23.812 -3.168 19.281 1.00 96.69 606 LEU A C 1
ATOM 4688 O O . LEU A 1 606 ? -23.760 -3.979 20.205 1.00 96.69 606 LEU A O 1
ATOM 4692 N N . CYS A 1 607 ? -22.816 -2.349 18.982 1.00 97.00 607 CYS A N 1
ATOM 4693 C CA . CYS A 1 607 ? -21.528 -2.321 19.652 1.00 97.00 607 CYS A CA 1
ATOM 4694 C C . CYS A 1 607 ? -21.150 -0.887 20.019 1.00 97.00 607 CYS A C 1
ATOM 4696 O O . CYS A 1 607 ? -21.336 0.021 19.207 1.00 97.00 607 CYS A O 1
ATOM 4698 N N . TRP A 1 608 ? -20.552 -0.711 21.195 1.00 97.44 608 TRP A N 1
ATOM 4699 C CA . TRP A 1 608 ? -19.980 0.555 21.640 1.00 97.44 608 TRP A CA 1
ATOM 4700 C C . TRP A 1 608 ? -18.552 0.355 22.132 1.00 97.44 608 TRP A C 1
ATOM 4702 O O . TRP A 1 608 ? -18.317 -0.446 23.036 1.00 97.44 608 TRP A O 1
ATOM 4712 N N . LYS A 1 609 ? -17.613 1.127 21.588 1.00 96.12 609 LYS A N 1
ATOM 4713 C CA . LYS A 1 609 ? -16.250 1.258 22.115 1.00 96.12 609 LYS A CA 1
ATOM 4714 C C . LYS A 1 609 ? -16.191 2.224 23.297 1.00 96.12 609 LYS A C 1
ATOM 4716 O O . LYS A 1 609 ? -16.853 3.271 23.302 1.00 96.12 609 LYS A O 1
ATOM 4721 N N . ARG A 1 610 ? -15.366 1.890 24.289 1.00 96.44 610 ARG A N 1
ATOM 4722 C CA . ARG A 1 610 ? -15.213 2.636 25.544 1.00 96.44 610 ARG A CA 1
ATOM 4723 C C . ARG A 1 610 ? -13.748 2.728 25.962 1.00 96.44 610 ARG A C 1
ATOM 4725 O O . ARG A 1 610 ? -12.942 1.854 25.648 1.00 96.44 610 ARG A O 1
ATOM 4732 N N . ARG A 1 611 ? -13.430 3.784 26.710 1.00 94.69 611 ARG A N 1
ATOM 4733 C CA . ARG A 1 611 ? -12.105 4.054 27.286 1.00 94.69 611 ARG A CA 1
ATOM 4734 C C . ARG A 1 611 ? -12.208 4.270 28.796 1.00 94.69 611 ARG A C 1
ATOM 4736 O O . ARG A 1 611 ? -13.235 4.717 29.307 1.00 94.69 611 ARG A O 1
ATOM 4743 N N . GLY A 1 612 ? -11.126 3.962 29.496 1.00 93.19 612 GLY A N 1
ATOM 4744 C CA . GLY A 1 612 ? -10.953 3.981 30.943 1.00 93.19 612 GLY A CA 1
ATOM 4745 C C . GLY A 1 612 ? -11.892 3.031 31.663 1.00 93.19 612 GLY A C 1
ATOM 4746 O O . GLY A 1 612 ? -12.551 3.445 32.615 1.00 93.19 612 GLY A O 1
ATOM 4747 N N . CYS A 1 613 ? -12.014 1.794 31.183 1.00 96.38 613 CYS A N 1
ATOM 4748 C CA . CYS A 1 613 ? -13.018 0.868 31.691 1.00 96.38 613 CYS A CA 1
ATOM 4749 C C . CYS A 1 613 ? -12.638 0.260 33.053 1.00 96.38 613 CYS A C 1
ATOM 4751 O O . CYS A 1 613 ? -11.691 -0.513 33.166 1.00 96.38 613 CYS A O 1
ATOM 4753 N N . VAL A 1 614 ? -13.429 0.556 34.084 1.00 97.00 614 VAL A N 1
ATOM 4754 C CA . VAL A 1 614 ? -13.295 0.070 35.460 1.00 97.00 614 VAL A CA 1
ATOM 4755 C C . VAL A 1 614 ? -14.471 -0.845 35.786 1.00 97.00 614 VAL A C 1
ATOM 4757 O O . VAL A 1 614 ? -15.557 -0.391 36.153 1.00 97.00 614 VAL A O 1
ATOM 4760 N N . ALA A 1 615 ? -14.240 -2.153 35.682 1.00 97.19 615 ALA A N 1
ATOM 4761 C CA . ALA A 1 615 ? -15.299 -3.160 35.750 1.00 97.19 615 ALA A CA 1
ATOM 4762 C C . ALA A 1 615 ? -16.119 -3.166 37.049 1.00 97.19 615 ALA A C 1
ATOM 4764 O O . ALA A 1 615 ? -17.299 -3.507 37.038 1.00 97.19 615 ALA A O 1
ATOM 4765 N N . THR A 1 616 ? -15.527 -2.755 38.174 1.00 97.12 616 THR A N 1
ATOM 4766 C CA . THR A 1 616 ? -16.230 -2.657 39.465 1.00 97.12 616 THR A CA 1
ATOM 4767 C C . THR A 1 616 ? -17.281 -1.548 39.508 1.00 97.12 616 THR A C 1
ATOM 4769 O O . THR A 1 616 ? -18.064 -1.499 40.452 1.00 97.12 616 THR A O 1
ATOM 4772 N N . SER A 1 617 ? -17.286 -0.659 38.516 1.00 97.88 617 SER A N 1
ATOM 4773 C CA . SER A 1 617 ? -18.172 0.503 38.429 1.00 97.88 617 SER A CA 1
ATOM 4774 C C . SER A 1 617 ? -19.168 0.401 37.269 1.00 97.88 617 SER A C 1
ATOM 4776 O O . SER A 1 617 ? -19.837 1.386 36.969 1.00 97.88 617 SER A O 1
ATOM 4778 N N . PHE A 1 618 ? -19.244 -0.751 36.591 1.00 98.50 618 PHE A N 1
ATOM 4779 C CA . PHE A 1 618 ? -20.216 -0.979 35.521 1.00 98.50 618 PHE A CA 1
ATOM 4780 C C . PHE A 1 618 ? -21.638 -1.056 36.073 1.00 98.50 618 PHE A C 1
ATOM 4782 O O . PHE A 1 618 ? -21.875 -1.687 37.110 1.00 98.50 618 PHE A O 1
ATOM 4789 N N . ASP A 1 619 ? -22.571 -0.464 35.333 1.00 98.31 619 ASP A N 1
ATOM 4790 C CA . ASP A 1 619 ? -23.995 -0.521 35.643 1.00 98.31 619 ASP A CA 1
ATOM 4791 C C . ASP A 1 619 ? -24.551 -1.931 35.400 1.00 98.31 619 ASP A C 1
ATOM 4793 O O . ASP A 1 619 ? -24.045 -2.673 34.550 1.00 98.31 619 ASP A O 1
ATOM 4797 N N . ASP A 1 620 ? -25.574 -2.304 36.164 1.00 98.06 620 ASP A N 1
ATOM 4798 C CA . ASP A 1 620 ? -26.297 -3.566 36.006 1.00 98.06 620 ASP A CA 1
ATOM 4799 C C . ASP A 1 620 ? -27.398 -3.399 34.951 1.00 98.06 620 ASP A C 1
ATOM 4801 O O . ASP A 1 620 ? -28.451 -2.822 35.220 1.00 98.06 620 ASP A O 1
ATOM 4805 N N . ASP A 1 621 ? -27.183 -3.949 33.755 1.00 97.44 621 ASP A N 1
ATOM 4806 C CA . ASP A 1 621 ? -28.162 -3.930 32.669 1.00 97.44 621 ASP A CA 1
ATOM 4807 C C . ASP A 1 621 ? -28.098 -5.231 31.865 1.00 97.44 621 ASP A C 1
ATOM 4809 O O . ASP A 1 621 ? -27.194 -5.460 31.062 1.00 97.44 621 ASP A O 1
ATOM 4813 N N . ALA A 1 622 ? -29.104 -6.085 32.059 1.00 97.00 622 ALA A N 1
ATOM 4814 C CA . ALA A 1 622 ? -29.201 -7.397 31.422 1.00 97.00 622 ALA A CA 1
ATOM 4815 C C . ALA A 1 622 ? -29.358 -7.350 29.888 1.00 97.00 622 ALA A C 1
ATOM 4817 O O . ALA A 1 622 ? -29.322 -8.398 29.242 1.00 97.00 622 ALA A O 1
ATOM 4818 N N . SER A 1 623 ? -29.562 -6.167 29.302 1.00 97.31 623 SER A N 1
ATOM 4819 C CA . SER A 1 623 ? -29.643 -5.981 27.848 1.00 97.31 623 SER A CA 1
ATOM 4820 C C . SER A 1 623 ? -28.263 -5.985 27.184 1.00 97.31 623 SER A C 1
ATOM 4822 O O . SER A 1 623 ? -28.165 -6.198 25.974 1.00 97.31 623 SER A O 1
ATOM 4824 N N . TYR A 1 624 ? -27.205 -5.765 27.969 1.00 98.06 624 TYR A N 1
ATOM 4825 C CA . TYR A 1 624 ? -25.846 -5.586 27.480 1.00 98.06 624 TYR A CA 1
ATOM 4826 C C . TYR A 1 624 ? -24.861 -6.515 28.184 1.00 98.06 624 TYR A C 1
ATOM 4828 O O . TYR A 1 624 ? -25.029 -6.883 29.343 1.00 98.06 624 TYR A O 1
ATOM 4836 N N . ASP A 1 625 ? -23.789 -6.847 27.476 1.00 98.44 625 ASP A N 1
ATOM 4837 C CA . ASP A 1 625 ? -22.602 -7.462 28.055 1.00 98.44 625 ASP A CA 1
ATOM 4838 C C . ASP A 1 625 ? -21.400 -6.539 27.827 1.00 98.44 625 ASP A C 1
ATOM 4840 O O . ASP A 1 625 ? -21.211 -6.019 26.721 1.00 98.44 625 ASP A O 1
ATOM 4844 N N . ALA A 1 626 ? -20.559 -6.369 28.849 1.00 98.12 626 ALA A N 1
ATOM 4845 C CA . ALA A 1 626 ? -19.304 -5.633 28.734 1.00 98.12 626 ALA A CA 1
ATOM 4846 C C . ALA A 1 626 ? -18.123 -6.603 28.593 1.00 98.12 626 ALA A C 1
ATOM 4848 O O . ALA A 1 626 ? -18.069 -7.647 29.244 1.00 98.12 626 ALA A O 1
ATOM 4849 N N . TYR A 1 627 ? -17.152 -6.253 27.755 1.00 97.88 627 TYR A N 1
ATOM 4850 C CA . TYR A 1 627 ? -15.951 -7.046 27.510 1.00 97.88 627 TYR A CA 1
ATOM 4851 C C . TYR A 1 627 ? -14.735 -6.149 27.650 1.00 97.88 627 TYR A C 1
ATOM 4853 O O . TYR A 1 627 ? -14.558 -5.233 26.852 1.00 97.88 627 TYR A O 1
ATOM 4861 N N . VAL A 1 628 ? -13.900 -6.415 28.650 1.00 96.31 628 VAL A N 1
ATOM 4862 C CA . VAL A 1 628 ? -12.683 -5.636 28.914 1.00 96.31 628 VAL A CA 1
ATOM 4863 C C . VAL A 1 628 ? -11.488 -6.388 28.360 1.00 96.31 628 VAL A C 1
ATOM 4865 O O . VAL A 1 628 ? -11.317 -7.575 28.663 1.00 96.31 628 VAL A O 1
ATOM 4868 N N . GLN A 1 629 ? -10.672 -5.705 27.562 1.00 92.12 629 GLN A N 1
ATOM 4869 C CA . GLN A 1 629 ? -9.429 -6.272 27.061 1.00 92.12 629 GLN A CA 1
ATOM 4870 C C . GLN A 1 629 ? -8.522 -6.568 28.255 1.00 92.12 629 GLN A C 1
ATOM 4872 O O . GLN A 1 629 ? -8.345 -5.724 29.136 1.00 92.12 629 GLN A O 1
ATOM 4877 N N . GLN A 1 630 ? -8.023 -7.795 28.339 1.00 90.00 630 GLN A N 1
ATOM 4878 C CA . GLN A 1 630 ? -6.975 -8.119 29.292 1.00 90.00 630 GLN A CA 1
ATOM 4879 C C . GLN A 1 630 ? -5.652 -7.780 28.626 1.00 90.00 630 GLN A C 1
ATOM 4881 O O . GLN A 1 630 ? -5.424 -8.153 27.472 1.00 90.00 630 GLN A O 1
ATOM 4886 N N . ASP A 1 631 ? -4.799 -7.078 29.355 1.00 79.56 631 ASP A N 1
ATOM 4887 C CA . ASP A 1 631 ? -3.399 -7.043 28.981 1.00 79.56 631 ASP A CA 1
ATOM 4888 C C . ASP A 1 631 ? -2.897 -8.486 29.126 1.00 79.56 631 ASP A C 1
ATOM 4890 O O . ASP A 1 631 ? -3.322 -9.201 30.042 1.00 79.56 631 ASP A O 1
ATOM 4894 N N . GLU A 1 632 ? -2.096 -8.964 28.176 1.00 68.38 632 GLU A N 1
ATOM 4895 C CA . GLU A 1 632 ? -1.409 -10.243 28.335 1.00 68.38 632 GLU A CA 1
ATOM 4896 C C . GLU A 1 632 ? -0.424 -10.057 29.492 1.00 68.38 632 GLU A C 1
ATOM 4898 O O . GLU A 1 632 ? 0.724 -9.687 29.282 1.00 68.38 632 GLU A O 1
ATOM 4903 N N . GLU A 1 633 ? -0.905 -10.193 30.734 1.00 58.25 633 GLU A N 1
ATOM 4904 C CA . GLU A 1 633 ? -0.044 -10.261 31.908 1.00 58.25 633 GLU A CA 1
ATOM 4905 C C . GLU A 1 633 ? 0.961 -11.361 31.608 1.00 58.25 633 GLU A C 1
ATOM 4907 O O . GLU A 1 633 ? 0.553 -12.503 31.383 1.00 58.25 633 GLU A O 1
ATOM 4912 N N . ASP A 1 634 ? 2.237 -10.970 31.519 1.00 50.25 634 ASP A N 1
ATOM 4913 C CA . ASP A 1 634 ? 3.377 -11.807 31.177 1.00 50.25 634 ASP A CA 1
ATOM 4914 C C . ASP A 1 634 ? 3.184 -13.213 31.753 1.00 50.25 634 ASP A C 1
ATOM 4916 O O . ASP A 1 634 ? 3.479 -13.477 32.921 1.00 50.25 634 ASP A O 1
ATOM 4920 N N . GLY A 1 635 ? 2.703 -14.148 30.925 1.00 47.91 635 GLY A N 1
ATOM 4921 C CA . GLY A 1 635 ? 2.497 -15.558 31.277 1.00 47.91 635 GLY A CA 1
ATOM 4922 C C . GLY A 1 635 ? 3.813 -16.303 31.537 1.00 47.91 635 GLY A C 1
ATOM 4923 O O . GLY A 1 635 ? 3.889 -17.519 31.393 1.00 47.91 635 GLY A O 1
ATOM 4924 N N . ALA A 1 636 ? 4.864 -15.567 31.887 1.00 49.59 636 ALA A N 1
ATOM 4925 C CA . ALA A 1 636 ? 6.227 -15.986 32.101 1.00 49.59 636 ALA A CA 1
ATOM 4926 C C . ALA A 1 636 ? 6.656 -15.817 33.570 1.00 49.59 636 ALA A C 1
ATOM 4928 O O . ALA A 1 636 ? 7.825 -15.557 33.822 1.00 49.59 636 ALA A O 1
ATOM 4929 N N . SER A 1 637 ? 5.771 -15.980 34.563 1.00 48.75 637 SER A N 1
ATOM 4930 C CA . SER A 1 637 ? 6.235 -16.276 35.930 1.00 48.75 637 SER A CA 1
ATOM 4931 C C . SER A 1 637 ? 5.169 -16.875 36.855 1.00 48.75 637 SER A C 1
ATOM 4933 O O . SER A 1 637 ? 4.852 -16.294 37.888 1.00 48.75 637 SER A O 1
ATOM 4935 N N . GLU A 1 638 ? 4.675 -18.077 36.576 1.00 48.94 638 GLU A N 1
ATOM 4936 C CA . GLU A 1 638 ? 4.252 -18.954 37.675 1.00 48.94 638 GLU A CA 1
ATOM 4937 C C . GLU A 1 638 ? 5.004 -20.276 37.565 1.00 48.94 638 GLU A C 1
ATOM 4939 O O . GLU A 1 638 ? 4.879 -21.030 36.602 1.00 48.94 638 GLU A O 1
ATOM 4944 N N . GLY A 1 639 ? 5.899 -20.475 38.533 1.00 50.69 639 GLY A N 1
ATOM 4945 C CA . GLY A 1 639 ? 6.787 -21.615 38.620 1.00 50.69 639 GLY A CA 1
ATOM 4946 C C . GLY A 1 639 ? 6.013 -22.918 38.739 1.00 50.69 639 GLY A C 1
ATOM 4947 O O . GLY A 1 639 ? 5.224 -23.105 39.663 1.00 50.69 639 GLY A O 1
ATOM 4948 N N . GLY A 1 640 ? 6.318 -23.848 37.838 1.00 44.53 640 GLY A N 1
ATOM 4949 C CA . GLY A 1 640 ? 6.155 -25.260 38.132 1.00 44.53 640 GLY A CA 1
ATOM 4950 C C . GLY A 1 640 ? 7.117 -25.626 39.258 1.00 44.53 640 GLY A C 1
ATOM 4951 O O . GLY A 1 640 ? 8.328 -25.695 39.045 1.00 44.53 640 GLY A O 1
ATOM 4952 N N . GLU A 1 641 ? 6.580 -25.816 40.462 1.00 51.34 641 GLU A N 1
ATOM 4953 C CA . GLU A 1 641 ? 7.208 -26.675 41.459 1.00 51.34 641 GLU A CA 1
ATOM 4954 C C . GLU A 1 641 ? 7.357 -28.070 40.840 1.00 51.34 641 GLU A C 1
ATOM 4956 O O . GLU A 1 641 ? 6.380 -28.744 40.526 1.00 51.34 641 GLU A O 1
ATOM 4961 N N . ASP A 1 642 ? 8.612 -28.444 40.616 1.00 46.56 642 ASP A N 1
ATOM 4962 C CA . ASP A 1 642 ? 9.077 -29.742 40.145 1.00 46.56 642 ASP A CA 1
ATOM 4963 C C . ASP A 1 642 ? 8.796 -30.803 41.230 1.00 46.56 642 ASP A C 1
ATOM 4965 O O . ASP A 1 642 ? 9.545 -30.931 42.205 1.00 46.56 642 ASP A O 1
ATOM 4969 N N . ASP A 1 643 ? 7.691 -31.546 41.103 1.00 48.62 643 ASP A N 1
ATOM 4970 C CA . ASP A 1 643 ? 7.428 -32.747 41.892 1.00 48.62 643 ASP A CA 1
ATOM 4971 C C . ASP A 1 643 ? 8.047 -33.971 41.208 1.00 48.62 643 ASP A C 1
ATOM 4973 O O . ASP A 1 643 ? 7.445 -34.726 40.448 1.00 48.62 643 ASP A O 1
ATOM 4977 N N . GLY A 1 644 ? 9.324 -34.187 41.511 1.00 49.56 644 GLY A N 1
ATOM 4978 C CA . GLY A 1 644 ? 10.061 -35.335 41.012 1.00 49.56 644 GLY A CA 1
ATOM 4979 C C . GLY A 1 644 ? 9.349 -36.669 41.267 1.00 49.56 644 GLY A C 1
ATOM 4980 O O . GLY A 1 644 ? 9.188 -37.094 42.408 1.00 49.56 644 GLY A O 1
ATOM 4981 N N . SER A 1 645 ? 9.031 -37.397 40.195 1.00 41.97 645 SER A N 1
ATOM 4982 C CA . SER A 1 645 ? 9.069 -38.864 40.170 1.00 41.97 645 SER A CA 1
ATOM 4983 C C . SER A 1 645 ? 8.960 -39.414 38.743 1.00 41.97 645 SER A C 1
ATOM 4985 O O . SER A 1 645 ? 8.071 -39.046 37.987 1.00 41.97 645 SER A O 1
ATOM 4987 N N . GLY A 1 646 ? 9.842 -40.361 38.394 1.00 35.25 646 GLY A N 1
ATOM 4988 C CA . GLY A 1 646 ? 9.591 -41.301 37.295 1.00 35.25 646 GLY A CA 1
ATOM 4989 C C . GLY A 1 646 ? 10.563 -41.273 36.118 1.00 35.25 646 GLY A C 1
ATOM 4990 O O . GLY A 1 646 ? 10.156 -41.067 34.981 1.00 35.25 646 GLY A O 1
ATOM 4991 N N . VAL A 1 647 ? 11.837 -41.585 36.368 1.00 35.28 647 VAL A N 1
ATOM 4992 C CA . VAL A 1 647 ? 12.756 -42.072 35.328 1.00 35.28 647 VAL A CA 1
ATOM 4993 C C . VAL A 1 647 ? 12.229 -43.409 34.794 1.00 35.28 647 VAL A C 1
ATOM 4995 O O . VAL A 1 647 ? 12.230 -44.404 35.518 1.00 35.28 647 VAL A O 1
ATOM 4998 N N . VAL A 1 648 ? 11.830 -43.450 33.522 1.00 36.44 648 VAL A N 1
ATOM 4999 C CA . VAL A 1 648 ? 11.776 -44.686 32.730 1.00 36.44 648 VAL A CA 1
ATOM 5000 C C . VAL A 1 648 ? 12.695 -44.498 31.533 1.00 36.44 648 VAL A C 1
ATOM 5002 O O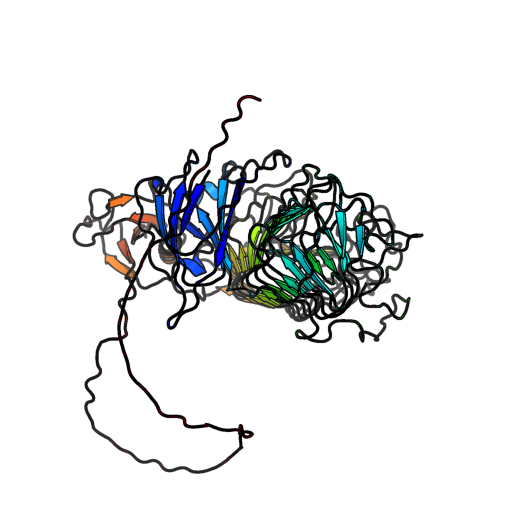 . VAL A 1 648 ? 12.427 -43.718 30.626 1.00 36.44 648 VAL A O 1
ATOM 5005 N N . VAL A 1 649 ? 13.814 -45.214 31.589 1.00 35.81 649 VAL A N 1
ATOM 5006 C CA . VAL A 1 649 ? 14.757 -45.400 30.491 1.00 35.81 649 VAL A CA 1
ATOM 5007 C C . VAL A 1 649 ? 14.060 -46.234 29.420 1.00 35.81 649 VAL A C 1
ATOM 5009 O O . VAL A 1 649 ? 13.675 -47.371 29.694 1.00 35.81 649 VAL A O 1
ATOM 5012 N N . VAL A 1 650 ? 13.925 -45.689 28.214 1.00 36.22 650 VAL A N 1
ATOM 5013 C CA . VAL A 1 650 ? 13.740 -46.495 27.006 1.00 36.22 650 VAL A CA 1
ATOM 5014 C C . VAL A 1 650 ? 14.882 -46.139 26.067 1.00 36.22 650 VAL A C 1
ATOM 5016 O O . VAL A 1 650 ? 14.994 -45.018 25.576 1.00 36.22 650 VAL A O 1
ATOM 5019 N N . ASP A 1 651 ? 15.775 -47.110 25.966 1.00 37.22 651 ASP A N 1
ATOM 5020 C CA . ASP A 1 651 ? 16.845 -47.246 24.994 1.00 37.22 651 ASP A CA 1
ATOM 5021 C C . ASP A 1 651 ? 16.198 -47.558 23.639 1.00 37.22 651 ASP A C 1
ATOM 5023 O O . ASP A 1 651 ? 15.341 -48.435 23.590 1.00 37.22 651 ASP A O 1
ATOM 5027 N N . ASP A 1 652 ? 16.564 -46.831 22.585 1.00 36.62 652 ASP A N 1
ATOM 5028 C CA . ASP A 1 652 ? 16.546 -47.352 21.217 1.00 36.62 652 ASP A CA 1
ATOM 5029 C C . ASP A 1 652 ? 17.441 -46.480 20.324 1.00 36.62 652 ASP A C 1
ATOM 5031 O O . ASP A 1 652 ? 17.170 -45.325 19.987 1.00 36.62 652 ASP A O 1
ATOM 5035 N N . SER A 1 653 ? 18.570 -47.084 19.981 1.00 34.06 653 SER A N 1
ATOM 5036 C CA . SER A 1 653 ? 19.523 -46.700 18.953 1.00 34.06 653 SER A CA 1
ATOM 5037 C C . SER A 1 653 ? 18.971 -46.952 17.545 1.00 34.06 653 SER A C 1
ATOM 5039 O O . SER A 1 653 ? 18.443 -48.031 17.303 1.00 34.06 653 SER A O 1
ATOM 5041 N N . GLU A 1 654 ? 19.198 -46.033 16.598 1.00 36.03 654 GLU A N 1
ATOM 5042 C CA . GLU A 1 654 ? 19.985 -46.248 15.359 1.00 36.03 654 GLU A CA 1
ATOM 5043 C C . GLU A 1 654 ? 19.688 -45.198 14.263 1.00 36.03 654 GLU A C 1
ATOM 5045 O O . GLU A 1 654 ? 18.542 -44.934 13.922 1.00 36.03 654 GLU A O 1
ATOM 5050 N N . GLY A 1 655 ? 20.772 -44.678 13.661 1.00 31.17 655 GLY A N 1
ATOM 5051 C CA . GLY A 1 655 ? 20.828 -44.061 12.321 1.00 31.17 655 GLY A CA 1
ATOM 5052 C C . GLY A 1 655 ? 20.421 -42.580 12.241 1.00 31.17 655 GLY A C 1
ATOM 5053 O O . GLY A 1 655 ? 19.261 -42.248 12.390 1.00 31.17 655 GLY A O 1
ATOM 5054 N N . GLY A 1 656 ? 21.273 -41.587 11.978 1.00 28.95 656 GLY A N 1
ATOM 5055 C CA . GLY A 1 656 ? 22.592 -41.571 11.360 1.00 28.95 656 GLY A CA 1
ATOM 5056 C C . GLY A 1 656 ? 22.542 -40.750 10.071 1.00 28.95 656 GLY A C 1
ATOM 5057 O O . GLY A 1 656 ? 22.285 -41.325 9.030 1.00 28.95 656 GLY A O 1
ATOM 5058 N N . GLU A 1 657 ? 22.829 -39.443 10.133 1.00 32.88 657 GLU A N 1
ATOM 5059 C CA . GLU A 1 657 ? 23.423 -38.669 9.028 1.00 32.88 657 GLU A CA 1
ATOM 5060 C C . GLU A 1 657 ? 23.999 -37.328 9.536 1.00 32.88 657 GLU A C 1
ATOM 5062 O O . GLU A 1 657 ? 23.519 -36.737 10.500 1.00 32.88 657 GLU A O 1
ATOM 5067 N N . LYS A 1 658 ? 25.138 -36.932 8.958 1.00 37.00 658 LYS A N 1
ATOM 5068 C CA . LYS A 1 658 ? 26.142 -35.988 9.489 1.00 37.00 658 LYS A CA 1
ATOM 5069 C C . LYS A 1 658 ? 25.889 -34.531 9.058 1.00 37.00 658 LYS A C 1
ATOM 5071 O O . LYS A 1 658 ? 25.552 -34.331 7.895 1.00 37.00 658 LYS A O 1
ATOM 5076 N N . PRO A 1 659 ? 26.245 -33.514 9.872 1.00 35.03 659 PRO A N 1
ATOM 5077 C CA . PRO A 1 659 ? 26.485 -32.157 9.388 1.00 35.03 659 PRO A CA 1
ATOM 5078 C C . PRO A 1 659 ? 27.979 -31.854 9.150 1.00 35.03 659 PRO A C 1
ATOM 5080 O O . PRO A 1 659 ? 28.881 -32.417 9.775 1.00 35.03 659 PRO A O 1
ATOM 5083 N N . ILE A 1 660 ? 28.204 -30.948 8.198 1.00 33.97 660 ILE A N 1
ATOM 5084 C CA . ILE A 1 660 ? 29.479 -30.426 7.679 1.00 33.97 660 ILE A CA 1
ATOM 5085 C C . ILE A 1 660 ? 30.151 -29.502 8.725 1.00 33.97 660 ILE A C 1
ATOM 5087 O O . ILE A 1 660 ? 29.440 -28.771 9.417 1.00 33.97 660 ILE A O 1
ATOM 5091 N N . PRO A 1 661 ? 31.495 -29.502 8.871 1.00 41.44 661 PRO A N 1
ATOM 5092 C CA . PRO A 1 661 ? 32.161 -28.852 9.996 1.00 41.44 661 PRO A CA 1
ATOM 5093 C C . PRO A 1 661 ? 32.505 -27.376 9.745 1.00 41.44 661 PRO A C 1
ATOM 5095 O O . PRO A 1 661 ? 33.111 -27.018 8.736 1.00 41.44 661 PRO A O 1
ATOM 5098 N N . TRP A 1 662 ? 32.212 -26.551 10.750 1.00 30.23 662 TRP A N 1
ATOM 5099 C CA . TRP A 1 662 ? 32.851 -25.257 10.987 1.00 30.23 662 TRP A CA 1
ATOM 5100 C C . TRP A 1 662 ? 34.201 -25.455 11.678 1.00 30.23 662 TRP A C 1
ATOM 5102 O O . TRP A 1 662 ? 34.326 -26.266 12.598 1.00 30.23 662 TRP A O 1
ATOM 5112 N N . GLY A 1 663 ? 35.202 -24.665 11.296 1.00 28.55 663 GLY A N 1
ATOM 5113 C CA . GLY A 1 663 ? 36.439 -24.564 12.058 1.00 28.55 663 GLY A CA 1
ATOM 5114 C C . GLY A 1 663 ? 37.290 -23.378 11.634 1.00 28.55 663 GLY A C 1
ATOM 5115 O O . GLY A 1 663 ? 37.782 -23.373 10.512 1.00 28.55 663 GLY A O 1
ATOM 5116 N N . MET A 1 664 ? 37.479 -22.415 12.546 1.00 28.72 664 MET A N 1
ATOM 5117 C CA . MET A 1 664 ? 38.770 -21.804 12.925 1.00 28.72 664 MET A CA 1
ATOM 5118 C C . MET A 1 664 ? 38.575 -20.725 14.026 1.00 28.72 664 MET A C 1
ATOM 5120 O O . MET A 1 664 ? 37.438 -20.339 14.281 1.00 28.72 664 MET A O 1
ATOM 5124 N N . PRO A 1 665 ? 39.617 -20.350 14.802 1.00 44.28 665 PRO A N 1
ATOM 5125 C CA . PRO A 1 665 ? 39.632 -20.649 16.235 1.00 44.28 665 PRO A CA 1
ATOM 5126 C C . PRO A 1 665 ? 39.627 -19.437 17.184 1.00 44.28 665 PRO A C 1
ATOM 5128 O O . PRO A 1 665 ? 39.995 -18.319 16.833 1.00 44.28 665 PRO A O 1
ATOM 5131 N N . LEU A 1 666 ? 39.287 -19.741 18.441 1.00 29.14 666 LEU A N 1
ATOM 5132 C CA . LEU A 1 666 ? 39.428 -18.903 19.632 1.00 29.14 666 LEU A CA 1
ATOM 5133 C C . LEU A 1 666 ? 40.902 -18.597 19.949 1.00 29.14 666 LEU A C 1
ATOM 5135 O O . LEU A 1 666 ? 41.705 -19.507 20.160 1.00 29.14 666 LEU A O 1
ATOM 5139 N N . GLY A 1 667 ? 41.222 -17.307 20.067 1.00 31.20 667 GLY A N 1
ATOM 5140 C CA . GLY A 1 667 ? 42.430 -16.795 20.709 1.00 31.20 667 GLY A CA 1
ATOM 5141 C C . GLY A 1 667 ? 42.082 -16.140 22.045 1.00 31.20 667 GLY A C 1
ATOM 5142 O O . GLY A 1 667 ? 41.354 -15.153 22.089 1.00 31.20 667 GLY A O 1
ATOM 5143 N N . VAL A 1 668 ? 42.604 -16.706 23.131 1.00 29.22 668 VAL A N 1
ATOM 5144 C CA . VAL A 1 668 ? 42.513 -16.199 24.506 1.00 29.22 668 VAL A CA 1
ATOM 5145 C C . VAL A 1 668 ? 43.505 -15.049 24.703 1.00 29.22 668 VAL A C 1
ATOM 5147 O O . VAL A 1 668 ? 44.687 -15.194 24.403 1.00 29.22 668 VAL A O 1
ATOM 5150 N N . GLY A 1 669 ? 43.041 -13.939 25.281 1.00 26.23 669 GLY A N 1
ATOM 5151 C CA . GLY A 1 669 ? 43.870 -12.837 25.770 1.00 26.23 669 GLY A CA 1
ATOM 5152 C C . GLY A 1 669 ? 43.217 -12.181 26.986 1.00 26.23 669 GLY A C 1
ATOM 5153 O O . GLY A 1 669 ? 42.238 -11.457 26.863 1.00 26.23 669 GLY A O 1
ATOM 5154 N N . ILE A 1 670 ? 43.749 -12.492 28.165 1.00 29.03 670 ILE A N 1
ATOM 5155 C CA . ILE A 1 670 ? 43.327 -12.018 29.488 1.00 29.03 670 ILE A CA 1
ATOM 5156 C C . ILE A 1 670 ? 43.935 -10.632 29.742 1.00 29.03 670 ILE A C 1
ATOM 5158 O O . ILE A 1 670 ? 45.136 -10.460 29.535 1.00 29.03 670 ILE A O 1
ATOM 5162 N N . GLY A 1 671 ? 43.161 -9.692 30.299 1.00 24.06 671 GLY A N 1
ATOM 5163 C CA . GLY A 1 671 ? 43.735 -8.585 31.072 1.00 24.06 671 GLY A CA 1
ATOM 5164 C C . GLY A 1 671 ? 42.892 -7.313 31.197 1.00 24.06 671 GLY A C 1
ATOM 5165 O O . GLY A 1 671 ? 42.893 -6.493 30.291 1.00 24.06 671 GLY A O 1
ATOM 5166 N N . GLY A 1 672 ? 42.333 -7.083 32.392 1.00 24.14 672 GLY A N 1
ATOM 5167 C CA . GLY A 1 672 ? 42.452 -5.770 33.043 1.00 24.14 672 GLY A CA 1
ATOM 5168 C C . GLY A 1 672 ? 41.215 -4.870 33.152 1.00 24.14 672 GLY A C 1
ATOM 5169 O O . GLY A 1 672 ? 40.996 -4.010 32.315 1.00 24.14 672 GLY A O 1
ATOM 5170 N N . SER A 1 673 ? 40.557 -4.980 34.309 1.00 24.59 673 SER A N 1
ATOM 5171 C CA . SER A 1 673 ? 40.124 -3.879 35.192 1.00 24.59 673 SER A CA 1
ATOM 5172 C C . SER A 1 673 ? 39.068 -2.856 34.739 1.00 24.59 673 SER A C 1
ATOM 5174 O O . SER A 1 673 ? 39.289 -1.967 33.926 1.00 24.59 673 SER A O 1
ATOM 5176 N N . VAL A 1 674 ? 37.957 -2.916 35.476 1.00 22.70 674 VAL A N 1
ATOM 5177 C CA . VAL A 1 674 ? 36.901 -1.912 35.648 1.00 22.70 674 VAL A CA 1
ATOM 5178 C C . VAL A 1 674 ? 37.449 -0.611 36.248 1.00 22.70 674 VAL A C 1
ATOM 5180 O O . VAL A 1 674 ? 38.131 -0.644 37.273 1.00 22.70 674 VAL A O 1
ATOM 5183 N N . LEU A 1 675 ? 37.043 0.538 35.694 1.00 21.86 675 LEU A N 1
ATOM 5184 C CA . LEU A 1 675 ? 36.905 1.781 36.456 1.00 21.86 675 LEU A CA 1
ATOM 5185 C C . LEU A 1 675 ? 35.792 2.663 35.871 1.00 21.86 675 LEU A C 1
ATOM 5187 O O . LEU A 1 675 ? 35.818 3.056 34.709 1.00 21.86 675 LEU A O 1
ATOM 5191 N N . ILE A 1 676 ? 34.810 2.951 36.723 1.00 24.08 676 ILE A N 1
ATOM 5192 C CA . ILE A 1 676 ? 33.720 3.908 36.527 1.00 24.08 676 ILE A CA 1
ATOM 5193 C C . ILE A 1 676 ? 34.289 5.325 36.668 1.00 24.08 676 ILE A C 1
ATOM 5195 O O . ILE A 1 676 ? 35.030 5.601 37.611 1.00 24.08 676 ILE A O 1
ATOM 5199 N N . GLY A 1 677 ? 33.902 6.240 35.778 1.00 22.12 677 GLY A N 1
ATOM 5200 C CA . GLY A 1 677 ? 34.253 7.654 35.895 1.00 22.12 677 GLY A CA 1
ATOM 5201 C C . GLY A 1 677 ? 33.562 8.524 34.852 1.00 22.12 677 GLY A C 1
ATOM 5202 O O . GLY A 1 677 ? 34.077 8.720 33.757 1.00 22.12 677 GLY A O 1
ATOM 5203 N N . ALA A 1 678 ? 32.401 9.069 35.212 1.00 25.55 678 ALA A N 1
ATOM 5204 C CA . ALA A 1 678 ? 31.762 10.162 34.493 1.00 25.55 678 ALA A CA 1
ATOM 5205 C C . ALA A 1 678 ? 32.574 11.457 34.660 1.00 25.55 678 ALA A C 1
ATOM 5207 O O . ALA A 1 678 ? 32.843 11.860 35.789 1.00 25.55 678 ALA A O 1
ATOM 5208 N N . VAL A 1 679 ? 32.886 12.148 33.558 1.00 22.61 679 VAL A N 1
ATOM 5209 C CA . VAL A 1 679 ? 33.214 13.583 33.559 1.00 22.61 679 VAL A CA 1
ATOM 5210 C C . VAL A 1 679 ? 32.658 14.214 32.284 1.00 22.61 679 VAL A C 1
ATOM 5212 O O . VAL A 1 679 ? 33.181 14.021 31.191 1.00 22.61 679 VAL A O 1
ATOM 5215 N N . ALA A 1 680 ? 31.598 15.002 32.448 1.00 25.50 680 ALA A N 1
ATOM 5216 C CA . ALA A 1 680 ? 31.170 15.998 31.480 1.00 25.50 680 ALA A CA 1
ATOM 5217 C C . ALA A 1 680 ? 31.929 17.304 31.755 1.00 25.50 680 ALA A C 1
ATOM 5219 O O . ALA A 1 680 ? 31.884 17.819 32.872 1.00 25.50 680 ALA A O 1
ATOM 5220 N N . ALA A 1 681 ? 32.588 17.868 30.742 1.00 24.75 681 ALA A N 1
ATOM 5221 C CA . ALA A 1 681 ? 33.036 19.255 30.779 1.00 24.75 681 ALA A CA 1
ATOM 5222 C C . ALA A 1 681 ? 33.115 19.866 29.372 1.00 24.75 681 ALA A C 1
ATOM 5224 O O . ALA A 1 681 ? 33.984 19.535 28.575 1.00 24.75 681 ALA A O 1
ATOM 5225 N N . PHE A 1 682 ? 32.192 20.805 29.146 1.00 25.20 682 PHE A N 1
ATOM 5226 C CA . PHE A 1 682 ? 32.373 22.098 28.482 1.00 25.20 682 PHE A CA 1
ATOM 5227 C C . PHE A 1 682 ? 33.136 22.164 27.152 1.00 25.20 682 PHE A C 1
ATOM 5229 O O . PHE A 1 682 ? 34.360 22.161 27.140 1.00 25.20 682 PHE A O 1
ATOM 5236 N N . TRP A 1 683 ? 32.421 22.562 26.091 1.00 24.97 683 TRP A N 1
ATOM 5237 C CA . TRP A 1 683 ? 32.922 23.608 25.196 1.00 24.97 683 TRP A CA 1
ATOM 5238 C C . TRP A 1 683 ? 31.854 24.668 24.905 1.00 24.97 683 TRP A C 1
ATOM 5240 O O . TRP A 1 683 ? 30.704 24.382 24.593 1.00 24.97 683 TRP A O 1
ATOM 5250 N N . LYS A 1 684 ? 32.280 25.922 25.063 1.00 28.55 684 LYS A N 1
ATOM 5251 C CA . LYS A 1 684 ? 31.540 27.172 24.899 1.00 28.55 684 LYS A CA 1
ATOM 5252 C C . LYS A 1 684 ? 32.171 27.893 23.706 1.00 28.55 684 LYS A C 1
ATOM 5254 O O . LYS A 1 684 ? 33.317 28.321 23.813 1.00 28.55 684 LYS A O 1
ATOM 5259 N N . ARG A 1 685 ? 31.453 28.080 22.596 1.00 27.30 685 ARG A N 1
ATOM 5260 C CA . ARG A 1 685 ? 31.771 29.094 21.565 1.00 27.30 685 ARG A CA 1
ATOM 5261 C C . ARG A 1 685 ? 30.462 29.689 21.051 1.00 27.30 685 ARG A C 1
ATOM 5263 O O . ARG A 1 685 ? 29.600 28.975 20.576 1.00 27.30 685 ARG A O 1
ATOM 5270 N N . ARG A 1 686 ? 30.183 30.931 21.456 1.00 27.27 686 ARG A N 1
ATOM 5271 C CA . ARG A 1 686 ? 30.396 32.181 20.694 1.00 27.27 686 ARG A CA 1
ATOM 5272 C C . ARG A 1 686 ? 29.386 32.333 19.554 1.00 27.27 686 ARG A C 1
ATOM 5274 O O . ARG A 1 686 ? 29.669 32.024 18.408 1.00 27.27 686 ARG A O 1
ATOM 5281 N N . ALA A 1 687 ? 28.245 32.914 19.917 1.00 29.56 687 ALA A N 1
ATOM 5282 C CA . ALA A 1 687 ? 27.426 33.694 19.009 1.00 29.56 687 ALA A CA 1
ATOM 5283 C C . ALA A 1 687 ? 28.189 34.975 18.630 1.00 29.56 687 ALA A C 1
ATOM 5285 O O . ALA A 1 687 ? 28.584 35.754 19.502 1.00 29.56 687 ALA A O 1
ATOM 5286 N N . SER A 1 688 ? 28.388 35.188 17.335 1.00 32.97 688 SER A N 1
ATOM 5287 C CA . SER A 1 688 ? 28.646 36.501 16.747 1.00 32.97 688 SER A CA 1
ATOM 5288 C C . SER A 1 688 ? 27.540 36.753 15.738 1.00 32.97 688 SER A C 1
ATOM 5290 O O . SER A 1 688 ? 27.411 36.017 14.763 1.00 32.97 688 SER A O 1
ATOM 5292 N N . GLY A 1 689 ? 26.714 37.751 16.030 1.00 28.94 689 GLY A N 1
ATOM 5293 C CA . GLY A 1 689 ? 25.557 38.100 15.228 1.00 28.94 689 GLY A CA 1
ATOM 5294 C C . GLY A 1 689 ? 25.904 38.707 13.873 1.00 28.94 689 GLY A C 1
ATOM 5295 O O . GLY A 1 689 ? 26.972 39.286 13.675 1.00 28.94 689 GLY A O 1
ATOM 5296 N N . ARG A 1 690 ? 24.915 38.663 12.986 1.00 31.52 690 ARG A N 1
ATOM 5297 C CA . ARG A 1 690 ? 24.655 39.709 12.002 1.00 31.52 690 ARG A CA 1
ATOM 5298 C C . ARG A 1 690 ? 23.146 39.886 11.892 1.00 31.52 690 ARG A C 1
ATOM 5300 O O . ARG A 1 690 ? 22.436 38.993 11.455 1.00 31.52 690 ARG A O 1
ATOM 5307 N N . GLN A 1 691 ? 22.691 41.051 12.342 1.00 33.91 691 GLN A N 1
ATOM 5308 C CA . GLN A 1 691 ? 21.439 41.650 11.906 1.00 33.91 691 GLN A CA 1
ATOM 5309 C C . GLN A 1 691 ? 21.588 42.052 10.434 1.00 33.91 6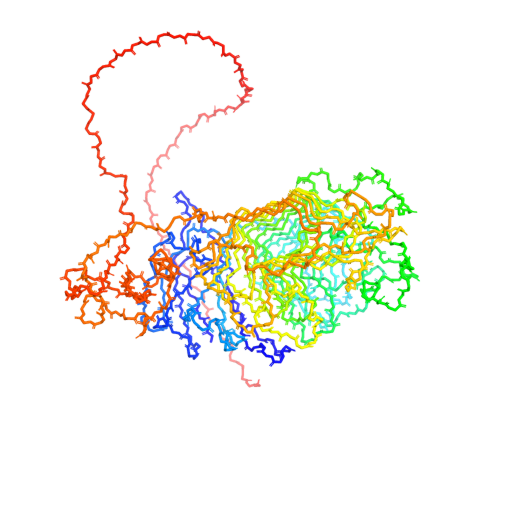91 GLN A C 1
ATOM 5311 O O . GLN A 1 691 ? 22.583 42.677 10.065 1.00 33.91 691 GLN A O 1
ATOM 5316 N N . GLY A 1 692 ? 20.585 41.724 9.628 1.00 32.97 692 GLY A N 1
ATOM 5317 C CA . GLY A 1 692 ? 20.356 42.251 8.289 1.00 32.97 692 GLY A CA 1
ATOM 5318 C C . GLY A 1 692 ? 18.852 42.249 8.045 1.00 32.97 692 GLY A C 1
ATOM 5319 O O . GLY A 1 692 ? 18.219 41.205 8.118 1.00 32.97 692 GLY A O 1
ATOM 5320 N N . LEU A 1 693 ? 18.298 43.445 7.891 1.00 36.31 693 LEU A N 1
ATOM 5321 C CA . LEU A 1 693 ? 16.884 43.783 7.764 1.00 36.31 693 LEU A CA 1
ATOM 5322 C C . LEU A 1 693 ? 16.388 43.657 6.311 1.00 36.31 693 LEU A C 1
ATOM 5324 O O . LEU A 1 693 ? 17.124 44.020 5.399 1.00 36.31 693 LEU A O 1
ATOM 5328 N N . LEU A 1 694 ? 15.086 43.360 6.202 1.00 34.97 694 LEU A N 1
ATOM 5329 C CA . LEU A 1 694 ? 14.105 43.769 5.177 1.00 34.97 694 LEU A CA 1
ATOM 5330 C C . LEU A 1 694 ? 14.094 43.057 3.814 1.00 34.97 694 LEU A C 1
ATOM 5332 O O . LEU A 1 694 ? 15.071 43.081 3.071 1.00 34.97 694 LEU A O 1
ATOM 5336 N N . GLY A 1 695 ? 12.896 42.557 3.480 1.00 38.25 695 GLY A N 1
ATOM 5337 C CA . GLY A 1 695 ? 12.479 41.999 2.196 1.00 38.25 695 GLY A CA 1
ATOM 5338 C C . GLY A 1 695 ? 11.412 40.944 2.397 1.00 38.25 695 GLY A C 1
ATOM 5339 O O . GLY A 1 695 ? 11.769 39.771 2.187 1.00 38.25 695 GLY A O 1
#

InterPro domains:
  IPR011050 Pectin lyase fold/virulence factor [SSF51126] (165-438)
  IPR012334 Pectin lyase fold [G3DSA:2.160.20.10] (133-532)

Organism: NCBI:txid722753

pLDDT: mean 81.22, std 20.78, range [21.86, 98.81]

Radius of gyration: 27.96 Å; chains: 1; bounding box: 74×91×78 Å